Protein AF-A0A953V3R6-F1 (afdb_monomer_lite)

Structure (mmCIF, N/CA/C/O backbone):
data_AF-A0A953V3R6-F1
#
_entry.id   AF-A0A953V3R6-F1
#
loop_
_atom_site.group_PDB
_atom_site.id
_atom_site.type_symbol
_atom_site.label_atom_id
_atom_site.label_alt_id
_atom_site.label_comp_id
_atom_site.label_asym_id
_atom_site.label_entity_id
_atom_site.label_seq_id
_atom_site.pdbx_PDB_ins_code
_atom_site.Cartn_x
_atom_site.Cartn_y
_atom_site.Cartn_z
_atom_site.occupancy
_atom_site.B_iso_or_equiv
_atom_site.auth_seq_id
_atom_site.auth_comp_id
_atom_site.auth_asym_id
_atom_site.auth_atom_id
_atom_site.pdbx_PDB_model_num
ATOM 1 N N . MET A 1 1 ? 8.095 -8.542 5.736 1.00 32.75 1 MET A N 1
ATOM 2 C CA . MET A 1 1 ? 7.586 -9.245 4.532 1.00 32.75 1 MET A CA 1
ATOM 3 C C . MET A 1 1 ? 7.660 -8.422 3.232 1.00 32.75 1 MET A C 1
ATOM 5 O O . MET A 1 1 ? 7.931 -9.003 2.191 1.00 32.75 1 MET A O 1
ATOM 9 N N . ILE A 1 2 ? 7.497 -7.089 3.258 1.00 31.34 2 ILE A N 1
ATOM 10 C CA . ILE A 1 2 ? 7.437 -6.233 2.047 1.00 31.34 2 ILE A CA 1
ATOM 11 C C . ILE A 1 2 ? 8.775 -6.143 1.281 1.00 31.34 2 ILE A C 1
ATOM 13 O O . ILE A 1 2 ? 8.784 -6.225 0.058 1.00 31.34 2 ILE A O 1
ATOM 17 N N . ARG A 1 3 ? 9.919 -6.079 1.981 1.00 30.59 3 ARG A N 1
ATOM 18 C CA . ARG A 1 3 ? 11.258 -5.917 1.368 1.00 30.59 3 ARG A CA 1
ATOM 19 C C . ARG A 1 3 ? 11.664 -7.065 0.423 1.00 30.59 3 ARG A C 1
ATOM 21 O O . ARG A 1 3 ? 12.376 -6.825 -0.547 1.00 30.59 3 ARG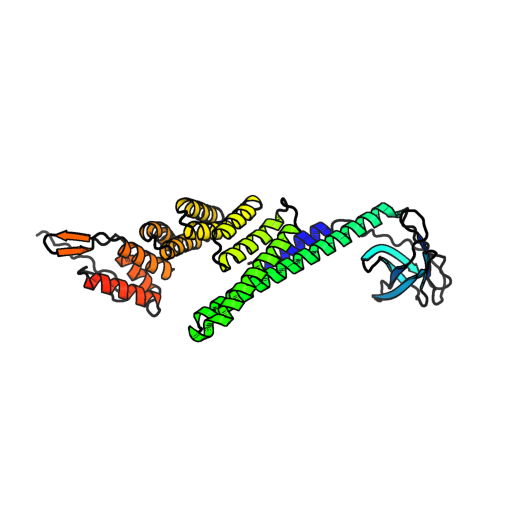 A O 1
ATOM 28 N N . ASN A 1 4 ? 11.178 -8.287 0.673 1.00 35.66 4 ASN A N 1
ATOM 29 C CA . ASN A 1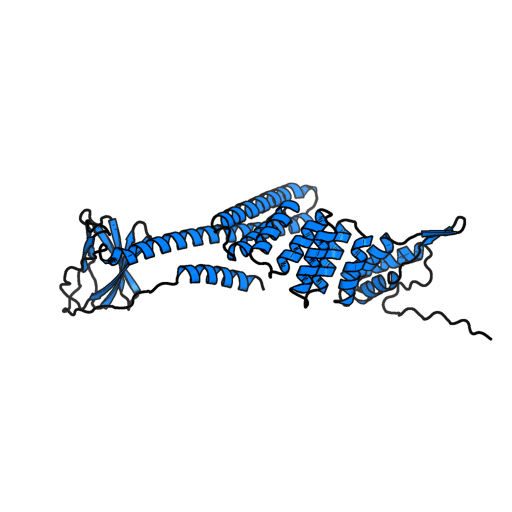 4 ? 11.407 -9.442 -0.209 1.00 35.66 4 ASN A CA 1
ATOM 30 C C . ASN A 1 4 ? 10.484 -9.430 -1.434 1.00 35.66 4 ASN A C 1
ATOM 32 O O . ASN A 1 4 ? 10.901 -9.862 -2.504 1.00 35.66 4 ASN A O 1
ATOM 36 N N . ARG A 1 5 ? 9.266 -8.883 -1.311 1.00 47.81 5 ARG A N 1
ATOM 37 C CA . ARG A 1 5 ? 8.314 -8.784 -2.427 1.00 47.81 5 ARG A CA 1
ATOM 38 C C . ARG A 1 5 ? 8.726 -7.727 -3.451 1.00 47.81 5 ARG A C 1
ATOM 40 O O . ARG A 1 5 ? 8.556 -7.972 -4.633 1.00 47.81 5 ARG A O 1
ATOM 47 N N . THR A 1 6 ? 9.334 -6.613 -3.035 1.00 53.09 6 THR A N 1
ATOM 48 C CA . THR A 1 6 ? 9.833 -5.586 -3.973 1.00 53.09 6 THR A CA 1
ATOM 49 C C . THR A 1 6 ? 11.035 -6.079 -4.781 1.00 53.09 6 THR A C 1
ATOM 51 O O . THR A 1 6 ? 11.121 -5.827 -5.976 1.00 53.09 6 THR A O 1
ATOM 54 N N . LYS A 1 7 ? 11.948 -6.833 -4.151 1.00 46.88 7 LYS A N 1
ATOM 55 C CA . LYS A 1 7 ? 13.061 -7.481 -4.863 1.00 46.88 7 LYS A CA 1
ATOM 56 C C . LYS A 1 7 ? 12.557 -8.550 -5.831 1.00 46.88 7 LYS A C 1
ATOM 58 O O . LYS A 1 7 ? 12.999 -8.569 -6.970 1.00 46.88 7 LYS A O 1
ATOM 63 N N . ALA A 1 8 ? 11.612 -9.389 -5.400 1.00 49.31 8 ALA A N 1
ATOM 64 C CA . ALA A 1 8 ? 10.989 -10.394 -6.259 1.00 49.31 8 ALA A CA 1
ATOM 65 C C . ALA A 1 8 ? 10.190 -9.767 -7.416 1.00 49.31 8 ALA A C 1
ATOM 67 O O . ALA A 1 8 ? 10.223 -10.292 -8.519 1.00 49.31 8 ALA A O 1
ATOM 68 N N . PHE A 1 9 ? 9.533 -8.625 -7.191 1.00 57.25 9 PHE A N 1
ATOM 69 C CA . PHE A 1 9 ? 8.851 -7.840 -8.223 1.00 57.25 9 PHE A CA 1
ATOM 70 C C . PHE A 1 9 ? 9.832 -7.329 -9.278 1.00 57.25 9 PHE A C 1
ATOM 72 O O . PHE A 1 9 ? 9.680 -7.654 -10.451 1.00 57.25 9 PHE A O 1
ATOM 79 N N . TRP A 1 10 ? 10.882 -6.611 -8.862 1.00 57.16 10 TRP A N 1
ATOM 80 C CA . TRP A 1 10 ? 11.882 -6.101 -9.801 1.00 57.16 10 TRP A CA 1
ATOM 81 C C . TRP A 1 10 ? 12.620 -7.224 -10.528 1.00 57.16 10 TRP A C 1
ATOM 83 O O . TRP A 1 10 ? 12.895 -7.105 -11.715 1.00 57.16 10 TRP A O 1
ATOM 93 N N . MET A 1 11 ? 12.873 -8.340 -9.844 1.00 46.38 11 MET A N 1
ATOM 94 C CA . MET A 1 11 ? 13.498 -9.521 -10.430 1.00 46.38 11 MET A CA 1
ATOM 95 C C . MET A 1 11 ? 12.578 -10.233 -11.430 1.00 46.38 11 MET A C 1
ATOM 97 O O . MET A 1 11 ? 13.057 -10.625 -12.482 1.00 46.38 11 MET A O 1
ATOM 101 N N . ALA A 1 12 ? 11.276 -10.368 -11.160 1.00 49.88 12 ALA A N 1
ATOM 102 C CA . ALA A 1 12 ? 10.322 -10.980 -12.090 1.00 49.88 12 ALA A CA 1
ATOM 103 C C . ALA A 1 12 ? 10.120 -10.132 -13.355 1.00 49.88 12 ALA A C 1
ATOM 105 O O . ALA A 1 12 ? 10.093 -10.675 -14.458 1.00 49.88 12 ALA A O 1
ATOM 106 N N . VAL A 1 13 ? 10.037 -8.805 -13.202 1.00 55.59 13 VAL A N 1
ATOM 107 C CA . VAL A 1 13 ? 9.944 -7.885 -14.343 1.00 55.59 13 VAL A CA 1
ATOM 108 C C . VAL A 1 13 ? 11.256 -7.902 -15.142 1.00 55.59 13 VAL A C 1
ATOM 110 O O . VAL A 1 13 ? 11.209 -8.102 -16.350 1.00 55.59 13 VAL A O 1
ATOM 113 N N . MET A 1 14 ? 12.426 -7.849 -14.493 1.00 51.53 14 MET A N 1
ATOM 114 C CA . MET A 1 14 ? 13.728 -7.981 -15.175 1.00 51.53 14 MET A CA 1
ATOM 115 C C . MET A 1 14 ? 13.924 -9.339 -15.865 1.00 51.53 14 MET A C 1
ATOM 117 O O . MET A 1 14 ? 14.387 -9.388 -16.998 1.00 51.53 14 MET A O 1
ATOM 121 N N . LEU A 1 15 ? 13.553 -10.456 -15.231 1.00 44.66 15 LEU A N 1
ATOM 122 C CA . LEU A 1 15 ? 13.667 -11.798 -15.821 1.00 44.66 15 LEU A CA 1
ATOM 123 C C . LEU A 1 15 ? 12.814 -11.944 -17.086 1.00 44.66 15 LEU A C 1
ATOM 125 O O . LEU A 1 15 ? 13.245 -12.596 -18.032 1.00 44.66 15 LEU A O 1
ATOM 129 N N . SER A 1 16 ? 11.642 -11.301 -17.130 1.00 45.97 16 SER A N 1
ATOM 130 C CA . SER A 1 16 ? 10.813 -11.259 -18.340 1.00 45.97 16 SER A CA 1
ATOM 131 C C . SER A 1 16 ? 11.456 -10.468 -19.489 1.00 45.97 16 SER A C 1
ATOM 133 O O . SER A 1 16 ? 11.192 -10.769 -20.649 1.00 45.97 16 SER A O 1
ATOM 135 N N . LEU A 1 17 ? 12.344 -9.515 -19.178 1.00 46.69 17 LEU A N 1
ATOM 136 C CA . LEU A 1 17 ? 13.096 -8.717 -20.153 1.00 46.69 17 LEU A CA 1
ATOM 137 C C . LEU A 1 17 ? 14.379 -9.414 -20.648 1.00 46.69 17 LEU A C 1
ATOM 139 O O . LEU A 1 17 ? 14.855 -9.109 -21.739 1.00 46.69 17 LEU A O 1
ATOM 143 N N . MET A 1 18 ? 14.934 -10.354 -19.871 1.00 41.34 18 MET A N 1
ATOM 144 C CA . MET A 1 18 ? 16.221 -11.016 -20.154 1.00 41.34 18 MET A CA 1
ATOM 145 C C . MET A 1 18 ? 16.124 -12.380 -20.865 1.00 41.34 18 MET A C 1
ATOM 147 O O . MET A 1 18 ? 17.153 -12.996 -21.143 1.00 41.34 18 MET A O 1
ATOM 151 N N . ALA A 1 19 ? 14.926 -12.889 -21.164 1.00 37.16 19 ALA A N 1
ATOM 152 C CA . ALA A 1 19 ? 14.755 -14.202 -21.790 1.00 37.16 19 ALA A CA 1
ATOM 153 C C . ALA A 1 19 ? 15.054 -14.177 -23.307 1.00 37.16 19 ALA A C 1
ATOM 155 O O . ALA A 1 19 ? 14.147 -14.079 -24.126 1.00 37.16 19 ALA A O 1
ATOM 156 N N . GLY A 1 20 ? 16.330 -14.303 -23.684 1.00 41.62 20 GLY A N 1
ATOM 157 C CA . GLY A 1 20 ? 16.766 -14.599 -25.054 1.00 41.62 20 GLY A CA 1
ATOM 158 C C . GLY A 1 20 ? 18.286 -14.800 -25.140 1.00 41.62 20 GLY A C 1
ATOM 159 O O . GLY A 1 20 ? 19.018 -14.293 -24.286 1.00 41.62 20 GLY A O 1
ATOM 160 N N . PRO A 1 21 ? 18.786 -15.577 -26.117 1.00 39.25 21 PRO A N 1
ATOM 161 C CA . PRO A 1 21 ? 20.115 -16.168 -26.049 1.00 39.25 21 PRO A CA 1
ATOM 162 C C . PRO A 1 21 ? 21.194 -15.089 -26.150 1.00 39.25 21 PRO A C 1
ATOM 164 O O . PRO A 1 21 ? 21.319 -14.412 -27.166 1.00 39.25 21 PRO A O 1
ATOM 167 N N . LEU A 1 22 ? 22.019 -14.964 -25.110 1.00 43.81 22 LEU A N 1
ATOM 168 C CA . LEU A 1 22 ? 23.404 -14.549 -25.300 1.00 43.81 22 LEU A CA 1
ATOM 169 C C . LEU A 1 22 ? 24.026 -15.642 -26.169 1.00 43.81 22 LEU A C 1
ATOM 171 O O . LEU A 1 22 ? 24.321 -16.729 -25.668 1.00 43.81 22 LEU A O 1
ATOM 175 N N . ALA A 1 23 ? 24.097 -15.415 -27.481 1.00 39.78 23 ALA A N 1
ATOM 176 C CA . ALA A 1 23 ? 24.703 -16.380 -28.378 1.00 39.78 23 ALA A CA 1
ATOM 177 C C . ALA A 1 23 ? 26.154 -16.612 -27.910 1.00 39.78 23 ALA A C 1
ATOM 179 O O . ALA A 1 23 ? 26.927 -15.655 -27.805 1.00 39.78 23 ALA A O 1
ATOM 180 N N . PRO A 1 24 ? 26.537 -17.862 -27.587 1.00 48.41 24 PRO A N 1
ATOM 181 C CA . PRO A 1 24 ? 27.941 -18.217 -27.471 1.00 48.41 24 PRO A CA 1
ATOM 182 C C . PRO A 1 24 ? 28.558 -18.175 -28.885 1.00 48.41 24 PRO A C 1
ATOM 184 O O . PRO A 1 24 ? 27.865 -17.856 -29.842 1.00 48.41 24 PRO A O 1
ATOM 187 N N . TRP A 1 25 ? 29.809 -18.604 -29.037 1.00 42.94 25 TRP A N 1
ATOM 188 C CA . TRP A 1 25 ? 30.539 -18.803 -30.306 1.00 42.94 25 TRP A CA 1
ATOM 189 C C . TRP A 1 25 ? 31.507 -17.668 -30.681 1.00 42.94 25 TRP A C 1
ATOM 191 O O . TRP A 1 25 ? 31.273 -16.836 -31.548 1.00 42.94 25 TRP A O 1
ATOM 201 N N . LEU A 1 26 ? 32.689 -17.726 -30.059 1.00 36.25 26 LEU A N 1
ATOM 202 C CA . LEU A 1 26 ? 33.925 -17.164 -30.605 1.00 36.25 26 LEU A CA 1
ATOM 203 C C . LEU A 1 26 ? 34.428 -18.091 -31.727 1.00 36.25 26 LEU A C 1
ATOM 205 O O . LEU A 1 26 ? 34.985 -19.151 -31.435 1.00 36.25 26 LEU A O 1
ATOM 209 N N . ALA A 1 27 ? 34.261 -17.715 -32.997 1.00 37.84 27 ALA A N 1
ATOM 210 C CA . ALA A 1 27 ? 34.983 -18.359 -34.098 1.00 37.84 27 ALA A CA 1
ATOM 211 C C . ALA A 1 27 ? 36.431 -17.835 -34.144 1.00 37.84 27 ALA A C 1
ATOM 213 O O . ALA A 1 27 ? 36.682 -16.633 -34.059 1.00 37.84 27 ALA A O 1
ATOM 214 N N . THR A 1 28 ? 37.402 -18.746 -34.225 1.00 37.38 28 THR A N 1
ATOM 215 C CA . THR A 1 28 ? 38.837 -18.451 -34.098 1.00 37.38 28 THR A CA 1
ATOM 216 C C . THR A 1 28 ? 39.548 -18.399 -35.448 1.00 37.38 28 THR A C 1
ATOM 218 O O . THR A 1 28 ? 39.471 -19.364 -36.205 1.00 37.38 28 THR A O 1
ATOM 221 N N . ALA A 1 29 ? 40.365 -17.368 -35.671 1.00 37.25 29 ALA A N 1
ATOM 222 C CA . ALA A 1 29 ? 41.504 -17.414 -36.591 1.00 37.25 29 ALA A CA 1
ATOM 223 C C . ALA A 1 29 ? 42.792 -17.016 -35.837 1.00 37.25 29 ALA A C 1
ATOM 225 O O . ALA A 1 29 ? 42.733 -16.258 -34.868 1.00 37.25 29 ALA A O 1
ATOM 226 N N . ALA A 1 30 ? 43.938 -17.583 -36.226 1.00 35.12 30 ALA A N 1
ATOM 227 C CA . ALA A 1 30 ? 45.234 -17.428 -35.554 1.00 35.12 30 ALA A CA 1
ATOM 228 C C . ALA A 1 30 ? 46.237 -16.669 -36.445 1.00 35.12 30 ALA A C 1
ATOM 230 O O . ALA A 1 30 ? 46.365 -16.999 -37.618 1.00 35.12 30 ALA A O 1
ATOM 231 N N . TYR A 1 31 ? 46.962 -15.700 -35.876 1.00 46.78 31 TYR A N 1
ATOM 232 C CA . TYR A 1 31 ? 47.937 -14.795 -36.516 1.00 46.78 31 TYR A CA 1
ATOM 233 C C . TYR A 1 31 ? 49.021 -14.352 -35.497 1.00 46.78 31 TYR A C 1
ATOM 235 O O . TYR A 1 31 ? 48.844 -14.573 -34.308 1.00 46.78 31 TYR A O 1
ATOM 243 N N . ALA A 1 32 ? 50.179 -13.840 -35.936 1.00 38.38 32 ALA A N 1
ATOM 244 C CA . ALA A 1 32 ? 51.444 -13.806 -35.167 1.00 38.38 32 ALA A CA 1
ATOM 245 C C . ALA A 1 32 ? 51.844 -12.441 -34.554 1.00 38.38 32 ALA A C 1
ATOM 247 O O . ALA A 1 32 ? 51.550 -11.408 -35.111 1.00 38.38 32 ALA A O 1
ATOM 248 N N . GLN A 1 33 ? 52.620 -12.444 -33.462 1.00 39.59 33 GLN A N 1
ATOM 249 C CA . GLN A 1 33 ? 52.955 -11.337 -32.535 1.00 39.59 33 GLN A CA 1
ATOM 250 C C . GLN A 1 33 ? 53.240 -9.912 -33.087 1.00 39.59 33 GLN A C 1
ATOM 252 O O . GLN A 1 33 ? 54.137 -9.691 -33.894 1.00 39.59 33 GLN A O 1
ATOM 257 N N . GLY A 1 34 ? 52.540 -8.931 -32.496 1.00 53.16 34 GLY A N 1
ATOM 258 C CA . GLY A 1 34 ? 52.691 -7.471 -32.631 1.00 53.16 34 GLY A CA 1
ATOM 259 C C . GLY A 1 34 ? 51.460 -6.762 -32.038 1.00 53.16 34 GLY A C 1
ATOM 260 O O . GLY A 1 34 ? 50.422 -7.412 -31.911 1.00 53.16 34 GLY A O 1
ATOM 261 N N . ALA A 1 35 ? 51.552 -5.481 -31.642 1.00 51.28 35 ALA A N 1
ATOM 262 C CA . ALA A 1 35 ? 50.368 -4.705 -31.249 1.00 51.28 35 ALA A CA 1
ATOM 263 C C . ALA A 1 35 ? 49.417 -4.645 -32.447 1.00 51.28 35 ALA A C 1
ATOM 265 O O . ALA A 1 35 ? 49.767 -4.123 -33.502 1.00 51.28 35 ALA A O 1
ATOM 266 N N . SER A 1 36 ? 48.258 -5.263 -32.288 1.00 67.06 36 SER A N 1
ATOM 267 C CA . SER A 1 36 ? 47.336 -5.537 -33.380 1.00 67.06 36 SER A CA 1
ATOM 268 C C . SER A 1 36 ? 46.369 -4.359 -33.503 1.00 67.06 36 SER A C 1
ATOM 270 O O . SER A 1 36 ? 45.754 -3.959 -32.513 1.00 67.06 36 SER A O 1
ATOM 272 N N . GLU A 1 37 ? 46.264 -3.774 -34.692 1.00 82.38 37 GLU A N 1
ATOM 273 C CA . GLU A 1 37 ? 45.238 -2.782 -35.021 1.00 82.38 37 GLU A CA 1
ATOM 274 C C . GLU A 1 37 ? 44.011 -3.531 -35.542 1.00 82.38 37 GLU A C 1
ATOM 276 O O . GLU A 1 37 ? 44.093 -4.247 -36.539 1.00 82.38 37 GLU A O 1
ATOM 281 N N . LEU A 1 38 ? 42.885 -3.427 -34.834 1.00 87.12 38 LEU A N 1
ATOM 282 C CA . LEU A 1 38 ? 41.611 -3.957 -35.305 1.00 87.12 38 LEU A CA 1
ATOM 283 C C . LEU A 1 38 ? 40.920 -2.869 -36.119 1.00 87.12 38 LEU A C 1
ATOM 285 O O . LEU A 1 38 ? 40.467 -1.871 -35.564 1.00 87.12 38 LEU A O 1
ATOM 289 N N . GLN A 1 39 ? 40.808 -3.091 -37.419 1.00 91.19 39 GLN A N 1
ATOM 290 C CA . GLN A 1 39 ? 40.160 -2.172 -38.347 1.00 91.19 39 GLN A CA 1
ATOM 291 C C . GLN A 1 39 ? 39.115 -2.902 -39.183 1.00 91.19 39 GLN A C 1
ATOM 293 O O . GLN A 1 39 ? 39.196 -4.117 -39.371 1.00 91.19 39 GLN A O 1
ATOM 298 N N . GLY A 1 40 ? 38.143 -2.164 -39.698 1.00 93.00 40 GLY A N 1
ATOM 299 C CA . GLY A 1 40 ? 37.082 -2.720 -40.526 1.00 93.00 40 GLY A CA 1
ATOM 300 C C . GLY A 1 40 ? 36.006 -1.691 -40.818 1.00 93.00 40 GLY A C 1
ATOM 301 O O . GLY A 1 40 ? 36.163 -0.501 -40.534 1.00 93.00 40 GLY A O 1
ATOM 302 N N . THR A 1 41 ? 34.903 -2.162 -41.382 1.00 95.44 41 THR A N 1
ATOM 303 C CA . THR A 1 41 ? 33.703 -1.365 -41.628 1.00 95.44 41 THR A CA 1
ATOM 304 C C . THR A 1 41 ? 32.516 -1.879 -40.826 1.00 95.44 41 THR A C 1
ATOM 306 O O . THR A 1 41 ? 32.395 -3.071 -40.557 1.00 95.44 41 THR A O 1
ATOM 309 N N . VAL A 1 42 ? 31.610 -0.977 -40.453 1.00 94.81 42 VAL A N 1
ATOM 310 C CA . VAL A 1 42 ? 30.276 -1.326 -39.961 1.00 94.81 42 VAL A CA 1
ATOM 311 C C . VAL A 1 42 ? 29.255 -0.910 -41.010 1.00 94.81 42 VAL A C 1
ATOM 313 O O . VAL A 1 42 ? 29.234 0.243 -41.450 1.00 94.81 42 VAL A O 1
ATOM 316 N N . THR A 1 43 ? 28.392 -1.847 -41.395 1.00 93.88 43 THR A N 1
ATOM 317 C CA . THR A 1 43 ? 27.230 -1.578 -42.252 1.00 93.88 43 THR A CA 1
ATOM 318 C C . THR A 1 43 ? 25.932 -1.774 -41.477 1.00 93.88 43 THR A C 1
ATOM 320 O O . THR A 1 43 ? 25.856 -2.623 -40.590 1.00 93.88 43 THR A O 1
ATOM 323 N N . ASP A 1 44 ? 24.929 -0.947 -41.768 1.00 90.44 44 ASP A N 1
ATOM 324 C CA . ASP A 1 44 ? 23.618 -0.961 -41.125 1.00 90.44 44 ASP A CA 1
ATOM 325 C C . ASP A 1 44 ? 22.752 -2.149 -41.588 1.00 90.44 44 ASP A C 1
ATOM 327 O O . ASP A 1 44 ? 23.153 -2.972 -42.413 1.00 90.44 44 ASP A O 1
ATOM 331 N N . THR A 1 45 ? 21.532 -2.254 -41.058 1.00 87.12 45 THR A N 1
ATOM 332 C CA . THR A 1 45 ? 20.589 -3.336 -41.400 1.00 87.12 45 THR A CA 1
ATOM 333 C C . THR A 1 45 ? 20.035 -3.258 -42.831 1.00 87.12 45 THR A C 1
ATOM 335 O O . THR A 1 45 ? 19.272 -4.138 -43.236 1.00 87.12 45 THR A O 1
ATOM 338 N N . ALA A 1 46 ? 20.394 -2.220 -43.592 1.00 89.38 46 ALA A N 1
ATOM 339 C CA . ALA A 1 46 ? 20.121 -2.053 -45.016 1.00 89.38 46 ALA A CA 1
ATOM 340 C C . ALA A 1 46 ? 21.392 -2.215 -45.880 1.00 89.38 46 ALA A C 1
ATOM 342 O O . ALA A 1 46 ? 21.358 -1.899 -47.072 1.00 89.38 46 ALA A O 1
ATOM 343 N N . GLY A 1 47 ? 22.507 -2.666 -45.287 1.00 89.19 47 GLY A N 1
ATOM 344 C CA . GLY A 1 47 ? 23.787 -2.880 -45.962 1.00 89.19 47 GLY A CA 1
ATOM 345 C C . GLY A 1 47 ? 24.543 -1.592 -46.311 1.00 89.19 47 GLY A C 1
ATOM 346 O O . GLY A 1 47 ? 25.506 -1.633 -47.077 1.00 89.19 47 GLY A O 1
ATOM 347 N N . LYS A 1 48 ? 24.128 -0.431 -45.787 1.00 95.00 48 LYS A N 1
ATOM 348 C CA . LYS A 1 48 ? 24.781 0.863 -46.044 1.00 95.00 48 LYS A CA 1
ATOM 349 C C . LYS A 1 48 ? 25.860 1.147 -44.998 1.00 95.00 48 LYS A C 1
ATOM 351 O O . LYS A 1 48 ? 25.740 0.669 -43.875 1.00 95.00 48 LYS A O 1
ATOM 356 N N . PRO A 1 49 ? 26.894 1.948 -45.310 1.00 96.25 49 PRO A N 1
ATOM 357 C CA . PRO A 1 49 ? 27.862 2.392 -44.309 1.00 96.25 49 PRO A CA 1
ATOM 358 C C . PRO A 1 49 ? 27.187 3.014 -43.081 1.00 96.25 49 PRO A C 1
ATOM 360 O O . PRO A 1 49 ? 26.337 3.890 -43.244 1.00 96.25 49 PRO A O 1
ATOM 363 N N . TYR A 1 50 ? 27.567 2.585 -41.872 1.00 94.94 50 TYR A N 1
ATOM 364 C CA . TYR A 1 50 ? 26.959 3.061 -40.629 1.00 94.94 50 TYR A CA 1
ATOM 365 C C . TYR A 1 50 ? 27.898 4.027 -39.885 1.00 94.94 50 TYR A C 1
ATOM 367 O O . TYR A 1 50 ? 28.800 3.579 -39.169 1.00 94.94 50 TYR A O 1
ATOM 375 N N . PRO A 1 51 ? 27.720 5.353 -40.044 1.00 95.25 51 PRO A N 1
ATOM 376 C CA . PRO A 1 51 ? 28.537 6.341 -39.352 1.00 95.25 51 PRO A CA 1
ATOM 377 C C . PRO A 1 51 ? 28.149 6.494 -37.880 1.00 95.25 51 PRO A C 1
ATOM 379 O O . PRO A 1 51 ? 27.036 6.160 -37.474 1.00 95.25 51 PRO A O 1
ATOM 382 N N . ASP A 1 52 ? 29.067 7.059 -37.098 1.00 94.56 52 ASP A N 1
ATOM 383 C CA . ASP A 1 52 ? 28.867 7.414 -35.692 1.00 94.56 52 ASP A CA 1
ATOM 384 C C . ASP A 1 52 ? 28.530 6.248 -34.740 1.00 94.56 52 ASP A C 1
ATOM 386 O O . ASP A 1 52 ? 28.010 6.466 -33.643 1.00 94.56 52 ASP A O 1
ATOM 390 N N . VAL A 1 53 ? 28.876 5.017 -35.115 1.00 95.00 53 VAL A N 1
ATOM 391 C CA . VAL A 1 53 ? 28.787 3.836 -34.250 1.00 95.00 53 VAL A CA 1
ATOM 392 C C . VAL A 1 53 ? 30.029 3.777 -33.368 1.00 95.00 53 VAL A C 1
ATOM 394 O O . VAL A 1 53 ? 31.151 3.780 -33.873 1.00 95.00 53 VAL A O 1
ATOM 397 N N . THR A 1 54 ? 29.841 3.694 -32.054 1.00 96.31 54 THR A N 1
ATOM 398 C CA . THR A 1 54 ? 30.931 3.478 -31.095 1.00 96.31 54 THR A CA 1
ATOM 399 C C . THR A 1 54 ? 31.124 1.982 -30.876 1.00 96.31 54 THR A C 1
ATOM 401 O O . THR A 1 54 ? 30.203 1.296 -30.452 1.00 96.31 54 THR A O 1
ATOM 404 N N . LEU A 1 55 ? 32.319 1.462 -31.124 1.00 94.69 55 LEU A N 1
ATOM 405 C CA . LEU A 1 55 ? 32.713 0.098 -30.801 1.00 94.69 55 LEU A CA 1
ATOM 406 C C . LEU A 1 55 ? 33.424 0.104 -29.448 1.00 94.69 55 LEU A C 1
ATOM 408 O O . LEU A 1 55 ? 34.512 0.666 -29.334 1.00 94.69 55 LEU A O 1
ATOM 412 N N . VAL A 1 56 ? 32.837 -0.536 -28.436 1.00 92.31 56 VAL A N 1
ATOM 413 C CA . VAL A 1 56 ? 33.478 -0.767 -27.134 1.00 92.31 56 VAL A CA 1
ATOM 414 C C . VAL A 1 56 ? 34.127 -2.145 -27.152 1.00 92.31 56 VAL A C 1
ATOM 416 O O . VAL A 1 56 ? 33.457 -3.173 -27.063 1.00 92.31 56 VAL A O 1
ATOM 419 N N . ILE A 1 57 ? 35.448 -2.165 -27.295 1.00 90.19 57 ILE A N 1
ATOM 420 C CA . ILE A 1 57 ? 36.260 -3.368 -27.469 1.00 90.19 57 ILE A CA 1
ATOM 421 C C . ILE A 1 57 ? 36.864 -3.745 -26.114 1.00 90.19 57 ILE A C 1
ATOM 423 O O . ILE A 1 57 ? 37.780 -3.092 -25.614 1.00 90.19 57 ILE A O 1
ATOM 427 N N . THR A 1 58 ? 36.344 -4.809 -25.508 1.00 83.94 58 THR A N 1
ATOM 428 C CA . THR A 1 58 ? 36.694 -5.261 -24.156 1.00 83.94 58 THR A CA 1
ATOM 429 C C . THR A 1 58 ? 37.532 -6.527 -24.215 1.00 83.94 58 THR A C 1
ATOM 431 O O . THR A 1 58 ? 37.069 -7.558 -24.700 1.00 83.94 58 THR A O 1
ATOM 434 N N . ASN A 1 59 ? 38.752 -6.494 -23.681 1.00 83.69 59 ASN A N 1
ATOM 435 C CA . ASN A 1 59 ? 39.551 -7.704 -23.519 1.00 83.69 59 ASN A CA 1
ATOM 436 C C . ASN A 1 59 ? 38.930 -8.596 -22.433 1.00 83.69 59 ASN A C 1
ATOM 438 O O . ASN A 1 59 ? 38.861 -8.202 -21.271 1.00 83.69 59 ASN A O 1
ATOM 442 N N . VAL A 1 60 ? 38.532 -9.815 -22.798 1.00 73.25 60 VAL A N 1
ATOM 443 C CA . VAL A 1 60 ? 37.759 -10.723 -21.930 1.00 73.25 60 VAL A CA 1
ATOM 444 C C . VAL A 1 60 ? 38.542 -11.168 -20.688 1.00 73.25 60 VAL A C 1
ATOM 446 O O . VAL A 1 60 ? 37.950 -11.429 -19.648 1.00 73.25 60 VAL A O 1
ATOM 449 N N . ALA A 1 61 ? 39.872 -11.260 -20.770 1.00 71.62 61 ALA A N 1
ATOM 450 C CA . ALA A 1 61 ? 40.698 -11.733 -19.656 1.00 71.62 61 ALA A CA 1
ATOM 451 C C . ALA A 1 61 ? 41.048 -10.624 -18.652 1.00 71.62 61 ALA A C 1
ATOM 453 O O . ALA A 1 61 ? 41.171 -10.882 -17.459 1.00 71.62 61 ALA A O 1
ATOM 454 N N . SER A 1 62 ? 41.248 -9.396 -19.136 1.00 82.50 62 SER A N 1
ATOM 455 C CA . SER A 1 62 ? 41.717 -8.269 -18.316 1.00 82.50 62 SER A CA 1
ATOM 456 C C . SER A 1 62 ? 40.645 -7.226 -18.003 1.00 82.50 62 SER A C 1
ATOM 458 O O . SER A 1 62 ? 40.916 -6.314 -17.225 1.00 82.50 62 SER A O 1
ATOM 460 N N . ASN A 1 63 ? 39.463 -7.322 -18.620 1.00 76.06 63 ASN A N 1
ATOM 461 C CA . ASN A 1 63 ? 38.384 -6.327 -18.587 1.00 76.06 63 ASN A CA 1
ATOM 462 C C . ASN A 1 63 ? 38.799 -4.908 -19.019 1.00 76.06 63 ASN A C 1
ATOM 464 O O . ASN A 1 63 ? 38.076 -3.947 -18.769 1.00 76.06 63 ASN A O 1
ATOM 468 N N . LYS A 1 64 ? 39.953 -4.750 -19.677 1.00 86.81 64 LYS A N 1
ATOM 469 C CA . LYS A 1 64 ? 40.369 -3.463 -20.242 1.00 86.81 64 LYS A CA 1
ATOM 470 C C . LYS A 1 64 ? 39.568 -3.162 -21.504 1.00 86.81 64 LYS A C 1
ATOM 472 O O . LYS A 1 64 ? 39.473 -4.015 -22.388 1.00 86.81 64 LYS A O 1
ATOM 477 N N . THR A 1 65 ? 39.050 -1.943 -21.588 1.00 89.25 65 THR A N 1
ATOM 478 C CA . THR A 1 65 ? 38.220 -1.444 -22.688 1.00 89.25 65 THR A CA 1
ATOM 479 C C . THR A 1 65 ? 38.956 -0.402 -23.518 1.00 89.25 65 THR A C 1
ATOM 481 O O . THR A 1 65 ? 39.617 0.478 -22.966 1.00 89.25 65 THR A O 1
ATOM 484 N N . ILE A 1 66 ? 38.803 -0.479 -24.837 1.00 91.75 66 ILE A N 1
ATOM 485 C CA . ILE A 1 66 ? 39.184 0.564 -25.795 1.00 91.75 66 ILE A CA 1
ATOM 486 C C . ILE A 1 66 ? 37.947 0.903 -26.621 1.00 91.75 66 ILE A C 1
ATOM 488 O O . ILE A 1 66 ? 37.174 0.013 -26.967 1.00 91.75 66 ILE A O 1
ATOM 492 N N . GLU A 1 67 ? 37.763 2.181 -26.933 1.00 94.88 67 GLU A N 1
ATOM 493 C CA . GLU A 1 67 ? 36.677 2.635 -27.796 1.00 94.88 67 GLU A CA 1
ATOM 494 C C . GLU A 1 67 ? 37.221 3.073 -29.156 1.00 94.88 67 GLU A C 1
ATOM 496 O O . GLU A 1 67 ? 38.251 3.743 -29.240 1.00 94.88 67 GLU A O 1
ATOM 501 N N . ALA A 1 68 ? 36.510 2.704 -30.215 1.00 94.81 68 ALA A N 1
ATOM 502 C CA . ALA A 1 68 ? 36.694 3.239 -31.558 1.00 94.81 68 ALA A CA 1
ATOM 503 C C . ALA A 1 68 ? 35.350 3.734 -32.087 1.00 94.81 68 ALA A C 1
ATOM 505 O O . ALA A 1 68 ? 34.301 3.283 -31.635 1.00 94.81 68 ALA A O 1
ATOM 506 N N . LYS A 1 69 ? 35.363 4.660 -33.043 1.00 96.50 69 LYS A N 1
ATOM 507 C CA . LYS A 1 69 ? 34.138 5.214 -33.621 1.00 96.50 69 LYS A CA 1
ATOM 508 C C . LYS A 1 69 ? 34.197 5.154 -35.140 1.00 96.50 69 LYS A C 1
ATOM 510 O O . LYS A 1 69 ? 35.259 5.400 -35.709 1.00 96.50 69 LYS A O 1
ATOM 515 N N . THR A 1 70 ? 33.079 4.819 -35.778 1.00 97.44 70 THR A N 1
ATOM 516 C CA . THR A 1 70 ? 33.012 4.767 -37.238 1.00 97.44 70 THR A CA 1
ATOM 517 C C . THR A 1 70 ? 32.969 6.161 -37.861 1.00 97.44 70 THR A C 1
ATOM 519 O O . THR A 1 70 ? 32.308 7.071 -37.352 1.00 97.44 70 THR A O 1
ATOM 522 N N . ASP A 1 71 ? 33.673 6.327 -38.981 1.00 97.00 71 ASP A N 1
ATOM 523 C CA . ASP A 1 71 ? 33.652 7.539 -39.799 1.00 97.00 71 ASP A CA 1
ATOM 524 C C . ASP A 1 71 ? 32.391 7.637 -40.686 1.00 97.00 71 ASP A C 1
ATOM 526 O O . ASP A 1 71 ? 31.519 6.768 -40.672 1.00 97.00 71 ASP A O 1
ATOM 530 N N . ALA A 1 72 ? 32.299 8.688 -41.512 1.00 95.12 72 ALA A N 1
ATOM 531 C CA . ALA A 1 72 ? 31.180 8.905 -42.441 1.00 95.12 72 ALA A CA 1
ATOM 532 C C . ALA A 1 72 ? 30.959 7.756 -43.451 1.00 95.12 72 ALA A C 1
ATOM 534 O O . ALA A 1 72 ? 29.894 7.658 -44.059 1.00 95.12 72 ALA A O 1
ATOM 535 N N . LYS A 1 73 ? 31.969 6.907 -43.656 1.00 95.81 73 LYS A N 1
ATOM 536 C CA . LYS A 1 73 ? 31.952 5.742 -44.543 1.00 95.81 73 LYS A CA 1
ATOM 537 C C . LYS A 1 73 ? 31.901 4.423 -43.758 1.00 95.81 73 LYS A C 1
ATOM 539 O O . LYS A 1 73 ? 32.122 3.370 -44.349 1.00 95.81 73 LYS A O 1
ATOM 544 N N . GLY A 1 74 ? 31.598 4.462 -42.461 1.00 95.19 74 GLY A N 1
ATOM 545 C CA . GLY A 1 74 ? 31.477 3.279 -41.616 1.00 95.19 74 GLY A CA 1
ATOM 546 C C . GLY A 1 74 ? 32.809 2.648 -41.206 1.00 95.19 74 GLY A C 1
ATOM 547 O O . GLY A 1 74 ? 32.781 1.600 -40.566 1.00 95.19 74 GLY A O 1
ATOM 548 N N . HIS A 1 75 ? 33.963 3.235 -41.541 1.00 96.75 75 HIS A N 1
ATOM 549 C CA . HIS A 1 75 ? 35.265 2.665 -41.183 1.00 96.75 75 HIS A CA 1
ATOM 550 C C . HIS A 1 75 ? 35.602 2.964 -39.733 1.00 96.75 75 HIS A C 1
ATOM 552 O O . HIS A 1 75 ? 35.428 4.092 -39.275 1.00 96.75 75 HIS A O 1
ATOM 558 N N . TYR A 1 76 ? 36.156 1.982 -39.038 1.00 95.12 76 TYR A N 1
ATOM 559 C CA . TYR A 1 76 ? 36.728 2.158 -37.714 1.00 95.12 76 TYR A CA 1
ATOM 560 C C . TYR A 1 76 ? 38.148 1.590 -37.669 1.00 95.12 76 TYR A C 1
ATOM 562 O O . TYR A 1 76 ? 38.506 0.692 -38.434 1.00 95.12 76 TYR A O 1
ATOM 570 N N . SER A 1 77 ? 38.937 2.093 -36.724 1.00 92.81 77 SER A N 1
ATOM 571 C CA . SER A 1 77 ? 40.207 1.493 -36.328 1.00 92.81 77 SER A CA 1
ATOM 572 C C . SER A 1 77 ? 40.402 1.617 -34.815 1.00 92.81 77 SER A C 1
ATOM 574 O O . SER A 1 77 ? 40.117 2.660 -34.224 1.00 92.81 77 SER A O 1
ATOM 576 N N . ALA A 1 78 ? 40.879 0.538 -34.197 1.00 90.19 78 ALA A N 1
ATOM 577 C CA . ALA A 1 78 ? 41.250 0.444 -32.794 1.00 90.19 78 ALA A CA 1
ATOM 578 C C . ALA A 1 78 ? 42.666 -0.137 -32.666 1.00 90.19 78 ALA A C 1
ATOM 580 O O . ALA A 1 78 ? 42.894 -1.327 -32.891 1.00 90.19 78 ALA A O 1
ATOM 581 N N . GLY A 1 79 ? 43.626 0.708 -32.290 1.00 85.12 79 GLY A N 1
ATOM 582 C CA . GLY A 1 79 ? 45.024 0.316 -32.114 1.00 85.12 79 GLY A CA 1
ATOM 583 C C . GLY A 1 79 ? 45.354 -0.248 -30.727 1.00 85.12 79 GLY A C 1
ATOM 584 O O . GLY A 1 79 ? 44.542 -0.234 -29.803 1.00 85.12 79 GLY A O 1
ATOM 585 N N . SER A 1 80 ? 46.611 -0.671 -30.561 1.00 81.38 80 SER A N 1
ATOM 586 C CA . SER A 1 80 ? 47.199 -1.079 -29.272 1.00 81.38 80 SER A CA 1
ATOM 587 C C . SER A 1 80 ? 46.545 -2.300 -28.605 1.00 81.38 80 SER A C 1
ATOM 589 O O . SER A 1 80 ? 46.566 -2.429 -27.378 1.00 81.38 80 SER A O 1
ATOM 591 N N . LEU A 1 81 ? 45.992 -3.228 -29.392 1.00 83.62 81 LEU A N 1
ATOM 592 C CA . LEU A 1 81 ? 45.378 -4.450 -28.872 1.00 83.62 81 LEU A CA 1
ATOM 593 C C . LEU A 1 81 ? 46.415 -5.577 -28.765 1.00 83.62 81 LEU A C 1
ATOM 595 O O . LEU A 1 81 ? 47.071 -5.956 -29.740 1.00 83.62 81 LEU A O 1
ATOM 599 N N . ALA A 1 82 ? 46.562 -6.132 -27.562 1.00 82.94 82 ALA A N 1
ATOM 600 C CA . ALA A 1 82 ? 47.368 -7.326 -27.327 1.00 82.94 82 ALA A CA 1
ATOM 601 C C . ALA A 1 82 ? 46.677 -8.585 -27.883 1.00 82.94 82 ALA A C 1
ATOM 603 O O . ALA A 1 82 ? 45.477 -8.595 -28.151 1.00 82.94 82 ALA A O 1
ATOM 604 N N . ALA A 1 83 ? 47.424 -9.682 -28.015 1.00 82.19 83 ALA A N 1
ATOM 605 C CA . ALA A 1 83 ? 46.819 -10.979 -28.301 1.00 82.19 83 ALA A CA 1
ATOM 606 C C . ALA A 1 83 ? 45.845 -11.373 -27.170 1.00 82.19 83 ALA A C 1
ATOM 608 O O . ALA A 1 83 ? 46.164 -11.249 -25.986 1.00 82.19 83 ALA A O 1
ATOM 609 N N . GLY A 1 84 ? 44.653 -11.846 -27.526 1.00 77.50 84 GLY A N 1
ATOM 610 C CA . GLY A 1 84 ? 43.596 -12.196 -26.581 1.00 77.50 84 GLY A CA 1
ATOM 611 C C . GLY A 1 84 ? 42.216 -12.287 -27.229 1.00 77.50 84 GLY A C 1
ATOM 612 O O . GLY A 1 84 ? 42.039 -11.985 -28.407 1.00 77.50 84 GLY A O 1
ATOM 613 N N . SER A 1 85 ? 41.225 -12.716 -26.451 1.00 78.00 85 SER A N 1
ATOM 614 C CA . SER A 1 85 ? 39.817 -12.673 -26.860 1.00 78.00 85 SER A CA 1
ATOM 615 C C . SER A 1 85 ? 39.199 -11.335 -26.474 1.00 78.00 85 SER A C 1
ATOM 617 O O . SER A 1 85 ? 39.408 -10.853 -25.357 1.00 78.00 85 SER A O 1
ATOM 619 N N . TYR A 1 86 ? 38.409 -10.773 -27.380 1.00 81.12 86 TYR A N 1
ATOM 620 C CA . TYR A 1 86 ? 37.735 -9.497 -27.209 1.00 81.12 86 TYR A CA 1
ATOM 621 C C . TYR A 1 86 ? 36.233 -9.651 -27.426 1.00 81.12 86 TYR A C 1
ATOM 623 O O . TYR A 1 86 ? 35.814 -10.315 -28.371 1.00 81.12 86 TYR A O 1
ATOM 631 N N . SER A 1 87 ? 35.445 -9.020 -26.557 1.00 79.62 87 SER A N 1
ATOM 632 C CA . SER A 1 87 ? 34.041 -8.688 -26.817 1.00 79.62 87 SER A CA 1
ATOM 633 C C . SER A 1 87 ? 33.987 -7.316 -27.472 1.00 79.62 87 SER A C 1
ATOM 635 O O . SER A 1 87 ? 34.758 -6.434 -27.099 1.00 79.62 87 SER A O 1
ATOM 637 N N . ILE A 1 88 ? 33.086 -7.129 -28.424 1.00 84.56 88 ILE A N 1
ATOM 638 C CA . ILE A 1 88 ? 32.855 -5.864 -29.110 1.00 84.56 88 ILE A CA 1
ATOM 639 C C . ILE A 1 88 ? 31.374 -5.540 -28.981 1.00 84.56 88 ILE A C 1
ATOM 641 O O . ILE A 1 88 ? 30.539 -6.229 -29.568 1.00 84.56 88 ILE A O 1
ATOM 645 N N . ASP A 1 89 ? 31.069 -4.472 -28.253 1.00 82.69 89 ASP A N 1
ATOM 646 C CA . ASP A 1 89 ? 29.717 -3.928 -28.173 1.00 82.69 89 ASP A CA 1
ATOM 647 C C . ASP A 1 89 ? 29.614 -2.755 -29.146 1.00 82.69 89 ASP A C 1
ATOM 649 O O . ASP A 1 89 ? 30.353 -1.774 -29.031 1.00 82.69 89 ASP A O 1
ATOM 653 N N . LEU A 1 90 ? 28.694 -2.833 -30.102 1.00 86.62 90 LEU A N 1
ATOM 654 C CA . LEU A 1 90 ? 28.374 -1.719 -30.985 1.00 86.62 90 LEU A CA 1
ATOM 655 C C . LEU A 1 90 ? 27.330 -0.861 -30.291 1.00 86.62 90 LEU A C 1
ATOM 657 O O . LEU A 1 90 ? 26.246 -1.344 -29.964 1.00 86.62 90 LEU A O 1
ATOM 661 N N . LYS A 1 91 ? 27.646 0.414 -30.087 1.00 89.00 91 LYS A N 1
ATOM 662 C CA . LYS A 1 91 ? 26.783 1.395 -29.445 1.00 89.00 91 LYS A CA 1
ATOM 663 C C . LYS A 1 91 ? 26.375 2.499 -30.402 1.00 89.00 91 LYS A C 1
ATOM 665 O O . LYS A 1 91 ? 27.205 3.078 -31.100 1.00 89.00 91 LYS A O 1
ATOM 670 N N . VAL A 1 92 ? 25.098 2.851 -30.350 1.00 87.81 92 VAL A N 1
ATOM 671 C CA . VAL A 1 92 ? 24.539 4.025 -31.024 1.00 87.81 92 VAL A CA 1
ATOM 672 C C . VAL A 1 92 ? 23.754 4.814 -29.989 1.00 87.81 92 VAL A C 1
ATOM 674 O O . VAL A 1 92 ? 22.866 4.265 -29.343 1.00 87.81 92 VAL A O 1
ATOM 677 N N . LYS A 1 93 ? 24.094 6.099 -29.803 1.00 83.50 93 LYS A N 1
ATOM 678 C CA . LYS A 1 93 ? 23.499 6.959 -28.755 1.00 83.50 93 LYS A CA 1
ATOM 679 C C . LYS A 1 93 ? 23.511 6.281 -27.370 1.00 83.50 93 LYS A C 1
ATOM 681 O O . LYS A 1 93 ? 22.490 6.232 -26.689 1.00 83.50 93 LYS A O 1
ATOM 686 N N . ASP A 1 94 ? 24.658 5.700 -27.014 1.00 77.44 94 ASP A N 1
ATOM 687 C CA . ASP A 1 94 ? 24.922 4.966 -25.764 1.00 77.44 94 ASP A CA 1
ATOM 688 C C . ASP A 1 94 ? 24.136 3.659 -25.544 1.00 77.44 94 ASP A C 1
ATOM 690 O O . ASP A 1 94 ? 24.305 3.009 -24.512 1.00 77.44 94 ASP A O 1
ATOM 694 N N . GLN A 1 95 ? 23.338 3.206 -26.517 1.00 75.25 95 GLN A N 1
ATOM 695 C CA . GLN A 1 95 ? 22.651 1.912 -26.467 1.00 75.25 95 GLN A CA 1
ATOM 696 C C . GLN A 1 95 ? 23.437 0.847 -27.224 1.00 75.25 95 GLN A C 1
ATOM 698 O O . GLN A 1 95 ? 23.797 1.064 -28.379 1.00 75.25 95 GLN A O 1
ATOM 703 N N . VAL A 1 96 ? 23.670 -0.310 -26.598 1.00 79.25 96 VAL A N 1
ATOM 704 C CA . VAL A 1 96 ? 24.264 -1.473 -27.272 1.00 79.25 96 VAL A CA 1
ATOM 705 C C . VAL A 1 96 ? 23.241 -2.048 -28.251 1.00 79.25 96 VAL A C 1
ATOM 707 O O . VAL A 1 96 ? 22.175 -2.500 -27.839 1.00 79.25 96 VAL A O 1
ATOM 710 N N . ILE A 1 97 ? 23.564 -2.014 -29.541 1.00 77.31 97 ILE A N 1
ATOM 711 C CA . ILE A 1 97 ? 22.697 -2.483 -30.632 1.00 77.31 97 ILE A CA 1
ATOM 712 C C . ILE A 1 97 ? 23.097 -3.862 -31.157 1.00 77.31 97 ILE A C 1
ATOM 714 O O . ILE A 1 97 ? 22.292 -4.539 -31.787 1.00 77.31 97 ILE A O 1
ATOM 718 N N . TYR A 1 98 ? 24.341 -4.274 -30.923 1.00 76.69 98 TYR A N 1
ATOM 719 C CA . TYR A 1 98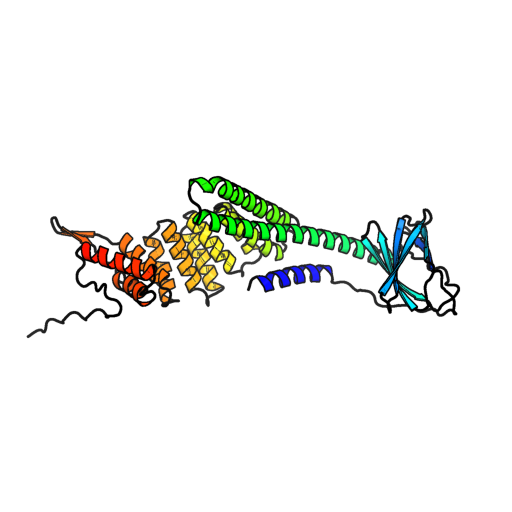 ? 24.868 -5.565 -31.341 1.00 76.69 98 TYR A CA 1
ATOM 720 C C . TYR A 1 98 ? 26.105 -5.896 -30.511 1.00 76.69 98 TYR A C 1
ATOM 722 O O . TYR A 1 98 ? 26.882 -5.001 -30.179 1.00 76.69 98 TYR A O 1
ATOM 730 N N . GLN A 1 99 ? 26.295 -7.172 -30.195 1.00 77.50 99 GLN A N 1
ATOM 731 C CA . GLN A 1 99 ? 27.478 -7.658 -29.501 1.00 77.50 99 GLN A CA 1
ATOM 732 C C . GLN A 1 99 ? 28.081 -8.807 -30.301 1.00 77.50 99 GLN A C 1
ATOM 734 O O . GLN A 1 99 ? 27.378 -9.725 -30.716 1.00 77.50 99 GLN A O 1
ATOM 739 N N . THR A 1 100 ? 29.391 -8.755 -30.510 1.00 74.31 100 THR A N 1
ATOM 740 C CA . THR A 1 100 ? 30.155 -9.806 -31.186 1.00 74.31 100 THR A CA 1
ATOM 741 C C . THR A 1 100 ? 31.492 -10.017 -30.488 1.00 74.31 100 THR A C 1
ATOM 743 O O . THR A 1 100 ? 31.821 -9.325 -29.525 1.00 74.31 100 THR A O 1
ATOM 746 N N . GLY A 1 101 ? 32.275 -10.990 -30.937 1.00 77.94 101 GLY A N 1
ATOM 747 C CA . GLY A 1 101 ? 33.589 -11.263 -30.383 1.00 77.94 101 GLY A CA 1
ATOM 748 C C . GLY A 1 101 ? 34.615 -11.566 -31.458 1.00 77.94 101 GLY A C 1
ATOM 749 O O . GLY A 1 101 ? 34.309 -12.161 -32.489 1.00 77.94 101 GLY A O 1
ATOM 750 N N . VAL A 1 102 ? 35.858 -11.186 -31.185 1.00 75.62 102 VAL A N 1
ATOM 751 C CA . VAL A 1 102 ? 37.002 -11.496 -32.041 1.00 75.62 102 VAL A CA 1
ATOM 752 C C . VAL A 1 102 ? 38.145 -12.028 -31.190 1.00 75.62 102 VAL A C 1
ATOM 754 O O . VAL A 1 102 ? 38.404 -11.552 -30.084 1.00 75.62 102 VAL A O 1
ATOM 757 N N . LYS A 1 103 ? 38.849 -13.039 -31.695 1.00 78.38 103 LYS A N 1
ATOM 758 C CA . LYS A 1 103 ? 40.093 -13.514 -31.091 1.00 78.38 103 LYS A CA 1
ATOM 759 C C . LYS A 1 103 ? 41.268 -12.958 -31.881 1.00 78.38 103 LYS A C 1
ATOM 761 O O . LYS A 1 103 ? 41.400 -13.238 -33.066 1.00 78.38 103 LYS A O 1
ATOM 766 N N . LEU A 1 104 ? 42.124 -12.201 -31.206 1.00 79.44 104 LEU A N 1
ATOM 767 C CA . LEU A 1 104 ? 43.359 -11.662 -31.758 1.00 79.44 104 LEU A CA 1
ATOM 768 C C . LEU A 1 104 ? 44.523 -12.531 -31.302 1.00 79.44 104 LEU A C 1
ATOM 770 O O . LEU A 1 104 ? 44.631 -12.879 -30.128 1.00 79.44 104 LEU A O 1
ATOM 774 N N . ALA A 1 105 ? 45.414 -12.873 -32.218 1.00 70.12 105 ALA A N 1
ATOM 775 C CA . ALA A 1 105 ? 46.584 -13.690 -31.912 1.00 70.12 105 ALA A CA 1
ATOM 776 C C . ALA A 1 105 ? 47.911 -12.893 -32.016 1.00 70.12 105 ALA A C 1
ATOM 778 O O . ALA A 1 105 ? 48.981 -13.420 -31.713 1.00 70.12 105 ALA A O 1
ATOM 779 N N . GLY A 1 106 ? 47.815 -11.583 -32.291 1.00 63.78 106 GLY A N 1
ATOM 780 C CA . GLY A 1 106 ? 48.928 -10.657 -32.517 1.00 63.78 106 GLY A CA 1
ATOM 781 C C . GLY A 1 106 ? 49.137 -10.369 -34.009 1.00 63.78 106 GLY A C 1
ATOM 782 O O . GLY A 1 106 ? 48.743 -11.179 -34.849 1.00 63.78 106 GLY A O 1
ATOM 783 N N . GLY A 1 107 ? 49.763 -9.227 -34.323 1.00 65.56 107 GLY A N 1
ATOM 784 C CA . GLY A 1 107 ? 50.233 -8.872 -35.674 1.00 65.56 107 GLY A CA 1
ATOM 785 C C . GLY A 1 107 ? 49.204 -8.188 -36.557 1.00 65.56 107 GLY A C 1
ATOM 786 O O . GLY A 1 107 ? 48.311 -7.507 -36.062 1.00 65.56 107 GLY A O 1
ATOM 787 N N . ASN A 1 108 ? 49.351 -8.342 -37.877 1.00 62.19 108 ASN A N 1
ATOM 788 C CA . ASN A 1 108 ? 48.442 -7.721 -38.837 1.00 62.19 108 ASN A CA 1
ATOM 789 C C . ASN A 1 108 ? 47.085 -8.442 -38.795 1.00 62.19 108 ASN A C 1
ATOM 791 O O . ASN A 1 108 ? 46.965 -9.576 -39.264 1.00 62.19 108 ASN A O 1
ATOM 795 N N . VAL A 1 109 ? 46.087 -7.805 -38.184 1.00 69.62 109 VAL A N 1
ATOM 796 C CA . VAL A 1 109 ? 44.728 -8.347 -38.080 1.00 69.62 109 VAL A CA 1
ATOM 797 C C . VAL A 1 109 ? 44.028 -8.117 -39.419 1.00 69.62 109 VAL A C 1
ATOM 799 O O . VAL A 1 109 ? 44.056 -6.992 -39.923 1.00 69.62 109 VAL A O 1
ATOM 802 N N . PRO A 1 110 ? 43.410 -9.142 -40.032 1.00 70.69 110 PRO A N 1
ATOM 803 C CA . PRO A 1 110 ? 42.573 -8.919 -41.205 1.00 70.69 110 PRO A CA 1
ATOM 804 C C . PRO A 1 110 ? 41.422 -7.964 -40.868 1.00 70.69 110 PRO A C 1
ATOM 806 O O . PRO A 1 110 ? 41.000 -7.875 -39.713 1.00 70.69 110 PRO A O 1
ATOM 809 N N . ALA A 1 111 ? 40.904 -7.271 -41.885 1.00 82.62 111 ALA A N 1
ATOM 810 C CA . ALA A 1 111 ? 39.745 -6.406 -41.712 1.00 82.62 111 ALA A CA 1
ATOM 811 C C . ALA A 1 111 ? 38.583 -7.197 -41.090 1.00 82.62 111 ALA A C 1
ATOM 813 O O . ALA A 1 111 ? 38.246 -8.291 -41.551 1.00 82.62 111 ALA A O 1
ATOM 814 N N . PHE A 1 112 ? 38.001 -6.656 -40.023 1.00 87.69 112 PHE A N 1
ATOM 815 C CA . PHE A 1 112 ? 36.871 -7.253 -39.323 1.00 87.69 112 PHE A CA 1
ATOM 816 C C . PHE A 1 112 ? 35.609 -6.463 -39.658 1.00 87.69 112 PHE A C 1
ATOM 818 O O . PHE A 1 112 ? 35.213 -5.549 -38.944 1.00 87.69 112 PHE A O 1
ATOM 825 N N . ASP A 1 113 ? 34.997 -6.786 -40.791 1.00 90.25 113 ASP A N 1
ATOM 826 C CA . ASP A 1 113 ? 33.775 -6.110 -41.212 1.00 90.25 113 ASP A CA 1
ATOM 827 C C . ASP A 1 113 ? 32.562 -6.646 -40.445 1.00 90.25 113 ASP A C 1
ATOM 829 O O . ASP A 1 113 ? 32.309 -7.853 -40.396 1.00 90.25 113 ASP A O 1
ATOM 833 N N . ILE A 1 114 ? 31.784 -5.736 -39.865 1.00 87.81 114 ILE A N 1
ATOM 834 C CA . ILE A 1 114 ? 30.552 -6.045 -39.146 1.00 87.81 114 ILE A CA 1
ATOM 835 C C . ILE A 1 114 ? 29.376 -5.679 -40.051 1.00 87.81 114 ILE A C 1
ATOM 837 O O . ILE A 1 114 ? 29.125 -4.507 -40.341 1.00 87.81 114 ILE A O 1
ATOM 841 N N . ASN A 1 115 ? 28.647 -6.698 -40.504 1.00 88.88 115 ASN A N 1
ATOM 842 C CA . ASN A 1 115 ? 27.492 -6.535 -41.380 1.00 88.88 115 ASN A CA 1
ATOM 843 C C . ASN A 1 115 ? 26.186 -6.810 -40.625 1.00 88.88 115 ASN A C 1
ATOM 845 O O . ASN A 1 115 ? 25.832 -7.966 -40.391 1.00 88.88 115 ASN A O 1
ATOM 849 N N . LEU A 1 116 ? 25.458 -5.742 -40.284 1.00 85.00 116 LEU A N 1
ATOM 850 C CA . LEU A 1 116 ? 24.202 -5.839 -39.538 1.00 85.00 116 LEU A CA 1
ATOM 851 C C . LEU A 1 116 ? 23.001 -6.258 -40.401 1.00 85.00 116 LEU A C 1
ATOM 853 O O . LEU A 1 116 ? 21.955 -6.588 -39.849 1.00 85.00 116 LEU A O 1
ATOM 857 N N . GLU A 1 117 ? 23.120 -6.299 -41.730 1.00 86.12 117 GLU A N 1
ATOM 858 C CA . GLU A 1 117 ? 22.076 -6.828 -42.622 1.00 86.12 117 GLU A CA 1
ATOM 859 C C . GLU A 1 117 ? 21.832 -8.321 -42.358 1.00 86.12 117 GLU A C 1
ATOM 861 O O . GLU A 1 117 ? 20.687 -8.768 -42.281 1.00 86.12 117 GLU A O 1
ATOM 866 N N . LYS A 1 118 ? 22.911 -9.087 -42.145 1.00 79.12 118 LYS A N 1
ATOM 867 C CA . LYS A 1 118 ? 22.842 -10.524 -41.823 1.00 79.12 118 LYS A CA 1
ATOM 868 C C . LYS A 1 118 ? 22.376 -10.793 -40.393 1.00 79.12 118 LYS A C 1
ATOM 870 O O . LYS A 1 118 ? 21.830 -11.855 -40.121 1.00 79.12 118 LYS A O 1
ATOM 875 N N . GLU A 1 119 ? 22.531 -9.804 -39.519 1.00 77.69 119 GLU A N 1
ATOM 876 C CA . GLU A 1 119 ? 22.209 -9.875 -38.090 1.00 77.69 119 GLU A CA 1
ATOM 877 C C . GLU A 1 119 ? 20.940 -9.085 -37.737 1.00 77.69 119 GLU A C 1
ATOM 879 O O . GLU A 1 119 ? 20.674 -8.789 -36.571 1.00 77.69 119 GLU A O 1
ATOM 884 N N . LYS A 1 120 ? 20.126 -8.737 -38.743 1.00 73.50 120 LYS A N 1
ATOM 885 C CA . LYS A 1 120 ? 18.974 -7.838 -38.602 1.00 73.50 120 LYS A CA 1
ATOM 886 C C . LYS A 1 120 ? 18.008 -8.257 -37.492 1.00 73.50 120 LYS A C 1
ATOM 888 O O . LYS A 1 120 ? 17.556 -7.407 -36.732 1.00 73.50 120 LYS A O 1
ATOM 893 N N . GLY A 1 121 ? 17.747 -9.559 -37.348 1.00 71.69 121 GLY A N 1
ATOM 894 C CA . GLY A 1 121 ? 16.907 -10.086 -36.267 1.00 71.69 121 GLY A CA 1
ATOM 895 C C . GLY A 1 121 ? 17.495 -9.845 -34.870 1.00 71.69 121 GLY A C 1
ATOM 896 O O . GLY A 1 121 ? 16.772 -9.420 -33.972 1.00 71.69 121 GLY A O 1
ATOM 897 N N . ALA A 1 122 ? 18.806 -10.045 -34.699 1.00 67.88 122 ALA A N 1
ATOM 898 C CA . ALA A 1 122 ? 19.496 -9.821 -33.429 1.00 67.88 122 ALA A CA 1
ATOM 899 C C . ALA A 1 122 ? 19.548 -8.329 -33.061 1.00 67.88 122 ALA A C 1
ATOM 901 O O . ALA A 1 122 ? 19.341 -7.972 -31.902 1.00 67.88 122 ALA A O 1
ATOM 902 N N . VAL A 1 123 ? 19.754 -7.451 -34.049 1.00 67.50 123 VAL A N 1
ATOM 903 C CA . VAL A 1 123 ? 19.732 -5.992 -33.855 1.00 67.50 123 VAL A CA 1
ATOM 904 C C . VAL A 1 123 ? 18.329 -5.501 -33.488 1.00 67.50 123 VAL A C 1
ATOM 906 O O . VAL A 1 123 ? 18.174 -4.732 -32.542 1.00 67.50 123 VAL A O 1
ATOM 909 N N . GLU A 1 124 ? 17.286 -5.967 -34.183 1.00 72.88 124 GLU A N 1
ATOM 910 C CA . GLU A 1 124 ? 15.893 -5.630 -33.854 1.00 72.88 124 GLU A CA 1
ATOM 911 C C . GLU A 1 124 ? 15.506 -6.092 -32.440 1.00 72.88 124 GLU A C 1
ATOM 913 O O . GLU A 1 124 ? 14.792 -5.383 -31.726 1.00 72.88 124 GLU A O 1
ATOM 918 N N . GLU A 1 125 ? 15.980 -7.263 -32.008 1.00 69.88 125 GLU A N 1
ATOM 919 C CA . GLU A 1 125 ? 15.755 -7.765 -30.653 1.00 69.88 125 GLU A CA 1
ATOM 920 C C . GLU A 1 125 ? 16.520 -6.949 -29.597 1.00 69.88 125 GLU A C 1
ATOM 922 O O . GLU A 1 125 ? 15.946 -6.597 -28.565 1.00 69.88 125 GLU A O 1
ATOM 927 N N . ALA A 1 126 ? 17.776 -6.579 -29.863 1.00 65.56 126 ALA A N 1
ATOM 928 C CA . ALA A 1 126 ? 18.575 -5.734 -28.976 1.00 65.56 126 ALA A CA 1
ATOM 929 C C . ALA A 1 126 ? 17.955 -4.338 -28.787 1.00 65.56 126 ALA A C 1
ATOM 931 O O . ALA A 1 126 ? 17.858 -3.860 -27.656 1.00 65.56 126 ALA A O 1
ATOM 932 N N . VAL A 1 127 ? 17.456 -3.717 -29.862 1.00 69.69 127 VAL A N 1
ATOM 933 C CA . VAL A 1 127 ? 16.744 -2.429 -29.793 1.00 69.69 127 VAL A CA 1
ATOM 934 C C . VAL A 1 127 ? 15.471 -2.553 -28.954 1.00 69.69 127 VAL A C 1
ATOM 936 O O . VAL A 1 127 ? 15.272 -1.761 -28.033 1.00 69.69 127 VAL A O 1
ATOM 939 N N . LYS A 1 128 ? 14.649 -3.588 -29.187 1.00 72.75 128 LYS A N 1
ATOM 940 C CA . LYS A 1 128 ? 13.449 -3.852 -28.371 1.00 72.75 128 LYS A CA 1
ATOM 941 C C . LYS A 1 128 ? 13.789 -4.026 -26.889 1.00 72.75 128 LYS A C 1
ATOM 943 O O . LYS A 1 128 ? 13.065 -3.517 -26.036 1.00 72.75 128 LYS A O 1
ATOM 948 N N . ARG A 1 129 ? 14.892 -4.710 -26.562 1.00 69.94 129 ARG A N 1
ATOM 949 C CA . ARG A 1 129 ? 15.366 -4.857 -25.174 1.00 69.94 129 ARG A CA 1
ATOM 950 C C . ARG A 1 129 ? 15.827 -3.532 -24.582 1.00 69.94 129 ARG A C 1
ATOM 952 O O . ARG A 1 129 ? 15.470 -3.237 -23.450 1.00 69.94 129 ARG A O 1
ATOM 959 N N . ALA A 1 130 ? 16.582 -2.728 -25.326 1.00 68.12 130 ALA A N 1
ATOM 960 C CA . ALA A 1 130 ? 17.044 -1.424 -24.857 1.00 68.12 130 ALA A CA 1
ATOM 961 C C . ALA A 1 130 ? 15.871 -0.468 -24.577 1.00 68.12 130 ALA A C 1
ATOM 963 O O . ALA A 1 130 ? 15.872 0.248 -23.573 1.00 68.12 130 ALA A O 1
ATOM 964 N N . GLU A 1 131 ? 14.843 -0.482 -25.428 1.00 72.81 131 GLU A N 1
ATOM 965 C CA . GLU A 1 131 ? 13.600 0.262 -25.207 1.00 72.81 131 GLU A CA 1
ATOM 966 C C . GLU A 1 131 ? 12.840 -0.249 -23.979 1.00 72.81 131 GLU A C 1
ATOM 968 O O . GLU A 1 131 ? 12.396 0.551 -23.152 1.00 72.81 131 GLU A O 1
ATOM 973 N N . ALA A 1 132 ? 12.736 -1.570 -23.818 1.00 73.44 132 ALA A N 1
ATOM 974 C CA . ALA A 1 132 ? 12.060 -2.174 -22.678 1.00 73.44 132 ALA A CA 1
ATOM 975 C C . ALA A 1 132 ? 12.802 -1.927 -21.351 1.00 73.44 132 ALA A C 1
ATOM 977 O O . ALA A 1 132 ? 12.163 -1.609 -20.351 1.00 73.44 132 ALA A O 1
ATOM 978 N N . GLU A 1 133 ? 14.138 -1.971 -21.347 1.00 75.12 133 GLU A N 1
ATOM 979 C CA . GLU A 1 133 ? 14.978 -1.612 -20.199 1.00 75.12 133 GLU A CA 1
ATOM 980 C C . GLU A 1 133 ? 14.804 -0.135 -19.838 1.00 75.12 133 GLU A C 1
ATOM 982 O O . GLU A 1 133 ? 14.613 0.210 -18.675 1.00 75.12 133 GLU A O 1
ATOM 987 N N . LYS A 1 134 ? 14.786 0.764 -20.828 1.00 79.56 134 LYS A N 1
ATOM 988 C CA . LYS A 1 134 ? 14.527 2.187 -20.580 1.00 79.56 134 LYS A CA 1
ATOM 989 C C . LYS A 1 134 ? 13.136 2.410 -19.976 1.00 79.56 134 LYS A C 1
ATOM 991 O O . LYS A 1 134 ? 13.007 3.168 -19.015 1.00 79.56 134 LYS A O 1
ATOM 996 N N . GLY A 1 135 ? 12.112 1.742 -20.512 1.00 82.69 135 GLY A N 1
ATOM 997 C CA . GLY A 1 135 ? 10.754 1.774 -19.964 1.00 82.69 135 GLY A CA 1
ATOM 998 C C . GLY A 1 135 ? 10.694 1.233 -18.534 1.00 82.69 135 GLY A C 1
ATOM 999 O O . GLY A 1 135 ? 10.059 1.830 -17.666 1.00 82.69 135 GLY A O 1
ATOM 1000 N N . PHE A 1 136 ? 11.431 0.159 -18.259 1.00 83.25 136 PHE A N 1
ATOM 1001 C CA . PHE A 1 136 ? 11.566 -0.421 -16.930 1.00 83.25 136 PHE A CA 1
ATOM 1002 C C . PHE A 1 136 ? 12.243 0.523 -15.932 1.00 83.25 136 PHE A C 1
ATOM 1004 O O . PHE A 1 136 ? 11.747 0.702 -14.819 1.00 83.25 136 PHE A O 1
ATOM 1011 N N . GLN A 1 137 ? 13.346 1.166 -16.320 1.00 85.31 137 GLN A N 1
ATOM 1012 C CA . GLN A 1 137 ? 14.035 2.134 -15.466 1.00 85.31 137 GLN A CA 1
ATOM 1013 C C . GLN A 1 137 ? 13.146 3.344 -15.161 1.00 85.31 137 GLN A C 1
ATOM 1015 O O . GLN A 1 137 ? 13.111 3.801 -14.018 1.00 85.31 137 GLN A O 1
ATOM 1020 N N . ALA A 1 138 ? 12.370 3.821 -16.140 1.00 90.56 138 ALA A N 1
ATOM 1021 C CA . ALA A 1 138 ? 11.383 4.878 -15.920 1.00 90.56 138 ALA A CA 1
ATOM 1022 C C . ALA A 1 138 ? 10.294 4.440 -14.924 1.00 90.56 138 ALA A C 1
ATOM 1024 O O . ALA A 1 138 ? 10.045 5.137 -13.939 1.00 90.56 138 ALA A O 1
ATOM 1025 N N . LEU A 1 139 ? 9.712 3.249 -15.119 1.00 92.06 139 LEU A N 1
ATOM 1026 C CA . LEU A 1 139 ? 8.737 2.652 -14.199 1.00 92.06 139 LEU A CA 1
ATOM 1027 C C . LEU A 1 139 ? 9.296 2.561 -12.775 1.00 92.06 139 LEU A C 1
ATOM 1029 O O . LEU A 1 139 ? 8.631 2.943 -11.811 1.00 92.06 139 LEU A O 1
ATOM 1033 N N . LYS A 1 140 ? 10.530 2.074 -12.643 1.00 90.19 140 LYS A N 1
ATOM 1034 C CA . LYS A 1 140 ? 11.218 1.941 -11.362 1.00 90.19 140 LYS A CA 1
ATOM 1035 C C . LYS A 1 140 ? 11.471 3.272 -10.688 1.00 90.19 140 LYS A C 1
ATOM 1037 O O . LYS A 1 140 ? 11.229 3.381 -9.488 1.00 90.19 140 LYS A O 1
ATOM 1042 N N . SER A 1 141 ? 11.908 4.273 -11.442 1.00 95.12 141 SER A N 1
ATOM 1043 C CA . SER A 1 141 ? 12.144 5.602 -10.893 1.00 95.12 141 SER A CA 1
ATOM 1044 C C . SER A 1 141 ? 10.863 6.212 -10.327 1.00 95.12 141 SER A C 1
ATOM 1046 O O . SER A 1 141 ? 10.872 6.679 -9.190 1.00 95.12 141 SER A O 1
ATOM 1048 N N . HIS A 1 142 ? 9.763 6.163 -11.083 1.00 98.00 142 HIS A N 1
ATOM 1049 C CA . HIS A 1 142 ? 8.464 6.661 -10.631 1.00 98.00 142 HIS A CA 1
ATOM 1050 C C . HIS A 1 142 ? 7.951 5.886 -9.410 1.00 98.00 142 HIS A C 1
ATOM 1052 O O . HIS A 1 142 ? 7.555 6.471 -8.404 1.00 98.00 142 HIS A O 1
ATOM 1058 N N . TYR A 1 143 ? 8.026 4.554 -9.438 1.00 96.56 143 TYR A N 1
ATOM 1059 C CA . TYR A 1 143 ? 7.600 3.736 -8.304 1.00 96.56 143 TYR A CA 1
ATOM 1060 C C . TYR A 1 143 ? 8.396 4.049 -7.026 1.00 96.56 143 TYR A C 1
ATOM 1062 O O . TYR A 1 143 ? 7.803 4.239 -5.962 1.00 96.56 143 TYR A O 1
ATOM 1070 N N . ASP A 1 144 ? 9.726 4.134 -7.114 1.00 95.88 144 ASP A N 1
ATOM 1071 C CA . ASP A 1 144 ? 10.584 4.427 -5.963 1.00 95.88 144 ASP A CA 1
ATOM 1072 C C . ASP A 1 144 ? 10.347 5.851 -5.424 1.00 95.88 144 ASP A C 1
ATOM 1074 O O . ASP A 1 144 ? 10.270 6.036 -4.206 1.00 95.88 144 ASP A O 1
ATOM 1078 N N . ALA A 1 145 ? 10.155 6.841 -6.305 1.00 97.81 145 ALA A N 1
ATOM 1079 C CA . ALA A 1 145 ? 9.806 8.210 -5.920 1.00 97.81 145 ALA A CA 1
ATOM 1080 C C . ALA A 1 145 ? 8.449 8.273 -5.199 1.00 97.81 145 ALA A C 1
ATOM 1082 O O . ALA A 1 145 ? 8.330 8.900 -4.143 1.00 97.81 145 ALA A O 1
ATOM 1083 N N . GLY A 1 146 ? 7.448 7.553 -5.709 1.00 98.06 146 GLY A N 1
ATOM 1084 C CA . GLY A 1 146 ? 6.137 7.437 -5.078 1.00 98.06 146 GLY A CA 1
ATOM 1085 C C . GLY A 1 146 ? 6.195 6.801 -3.688 1.00 98.06 146 GLY A C 1
ATOM 1086 O O . GLY A 1 146 ? 5.594 7.312 -2.742 1.00 98.06 146 GLY A O 1
ATOM 1087 N N . LEU A 1 147 ? 6.977 5.727 -3.522 1.00 96.75 147 LEU A N 1
ATOM 1088 C CA . LEU A 1 147 ? 7.191 5.108 -2.209 1.00 96.75 147 LEU A CA 1
ATOM 1089 C C . LEU A 1 147 ? 7.891 6.044 -1.224 1.00 96.75 147 LEU A C 1
ATOM 1091 O O . LEU A 1 147 ? 7.521 6.080 -0.048 1.00 96.75 147 LEU A O 1
ATOM 1095 N N . GLN A 1 148 ? 8.899 6.788 -1.681 1.00 97.19 148 GLN A N 1
ATOM 1096 C CA . GLN A 1 148 ? 9.573 7.771 -0.838 1.00 97.19 148 GLN A CA 1
ATOM 1097 C C . GLN A 1 148 ? 8.588 8.850 -0.375 1.00 97.19 148 GLN A C 1
ATOM 1099 O O . GLN A 1 148 ? 8.533 9.152 0.815 1.00 97.19 148 GLN A O 1
ATOM 1104 N N . ALA A 1 149 ? 7.742 9.345 -1.277 1.00 98.06 149 ALA A N 1
ATOM 1105 C CA . ALA A 1 149 ? 6.733 10.344 -0.954 1.00 98.06 149 ALA A CA 1
ATOM 1106 C C . ALA A 1 149 ? 5.679 9.836 0.053 1.00 98.06 149 ALA A C 1
ATOM 1108 O O . ALA A 1 149 ? 5.307 10.576 0.963 1.00 98.06 149 ALA A O 1
ATOM 1109 N N . ILE A 1 150 ? 5.254 8.563 -0.022 1.00 96.69 150 ILE A N 1
ATOM 1110 C CA . ILE A 1 150 ? 4.396 7.941 1.012 1.00 96.69 150 ILE A CA 1
ATOM 1111 C C . ILE A 1 150 ? 5.095 7.945 2.380 1.00 96.69 150 ILE A C 1
ATOM 1113 O O . ILE A 1 150 ? 4.470 8.244 3.402 1.00 96.69 150 ILE A O 1
ATOM 1117 N N . ASN A 1 151 ? 6.387 7.614 2.428 1.00 95.38 151 ASN A N 1
ATOM 1118 C CA . ASN A 1 151 ? 7.140 7.613 3.683 1.00 95.38 151 ASN A CA 1
ATOM 1119 C C . ASN A 1 151 ? 7.272 9.029 4.261 1.00 95.38 151 ASN A C 1
ATOM 1121 O O . ASN A 1 151 ? 7.062 9.222 5.460 1.00 95.38 151 ASN A O 1
ATOM 1125 N N . ASP A 1 152 ? 7.555 10.018 3.412 1.00 95.44 152 ASP A N 1
ATOM 1126 C CA . ASP A 1 152 ? 7.663 11.425 3.807 1.00 95.44 152 ASP A CA 1
ATOM 1127 C C . ASP A 1 152 ? 6.329 11.970 4.331 1.00 95.44 152 ASP A C 1
ATOM 1129 O O . ASP A 1 152 ? 6.302 12.700 5.327 1.00 95.44 152 ASP A O 1
ATOM 1133 N N . LEU A 1 153 ? 5.222 11.571 3.700 1.00 94.94 153 LEU A N 1
ATOM 1134 C CA . LEU A 1 153 ? 3.863 11.895 4.122 1.00 94.94 153 LEU A CA 1
ATOM 1135 C C . LEU A 1 153 ? 3.571 11.359 5.527 1.00 94.94 153 LEU A C 1
ATOM 1137 O O . LEU A 1 153 ? 3.164 12.121 6.405 1.00 94.94 153 LEU A O 1
ATOM 1141 N N . LYS A 1 154 ? 3.838 10.071 5.771 1.00 93.31 154 LYS A N 1
ATOM 1142 C CA . LYS A 1 154 ? 3.637 9.445 7.089 1.00 93.31 154 LYS A CA 1
ATOM 1143 C C . LYS A 1 154 ? 4.515 10.080 8.165 1.00 93.31 154 LYS A C 1
ATOM 1145 O O . LYS A 1 154 ? 4.051 10.317 9.279 1.00 93.31 154 LYS A O 1
ATOM 1150 N N . ALA A 1 155 ? 5.766 10.396 7.835 1.00 94.12 155 ALA A N 1
ATOM 1151 C CA . ALA A 1 155 ? 6.669 11.088 8.749 1.00 94.12 155 ALA A CA 1
ATOM 1152 C C . ALA A 1 155 ? 6.149 12.491 9.104 1.00 94.12 155 ALA A C 1
ATOM 1154 O O . ALA A 1 155 ? 6.160 12.877 10.273 1.00 94.12 155 ALA A O 1
ATOM 1155 N N . ALA A 1 156 ? 5.639 13.237 8.121 1.00 94.94 156 ALA A N 1
ATOM 1156 C CA . ALA A 1 156 ? 5.056 14.555 8.350 1.00 94.94 156 ALA A CA 1
ATOM 1157 C C . ALA A 1 156 ? 3.759 14.481 9.180 1.00 94.94 156 ALA A C 1
ATOM 1159 O O . ALA A 1 156 ? 3.562 15.301 10.071 1.00 94.94 156 ALA A O 1
ATOM 1160 N N . GLN A 1 157 ? 2.910 13.471 8.968 1.00 93.25 157 GLN A N 1
ATOM 1161 C CA . GLN A 1 157 ? 1.720 13.232 9.798 1.00 93.25 157 GLN A CA 1
ATOM 1162 C C . GLN A 1 157 ? 2.079 12.905 11.253 1.00 93.25 157 GLN A C 1
ATOM 1164 O O . GLN A 1 157 ? 1.469 13.444 12.178 1.00 93.25 157 GLN A O 1
ATOM 1169 N N . ALA A 1 158 ? 3.100 12.072 11.472 1.00 92.94 158 ALA A N 1
ATOM 1170 C CA . ALA A 1 158 ? 3.594 11.773 12.814 1.00 92.94 158 ALA A CA 1
ATOM 1171 C C . ALA A 1 158 ? 4.150 13.028 13.509 1.00 92.94 158 ALA A C 1
ATOM 1173 O O . ALA A 1 158 ? 3.889 13.246 14.692 1.00 92.94 158 ALA A O 1
ATOM 1174 N N . GLN A 1 159 ? 4.862 13.882 12.766 1.00 93.81 159 GLN A N 1
ATOM 1175 C CA . GLN A 1 159 ? 5.348 15.168 13.263 1.00 93.81 159 GLN A CA 1
ATOM 1176 C C . GLN A 1 159 ? 4.187 16.109 13.621 1.00 93.81 159 GLN A C 1
ATOM 1178 O O . GLN A 1 159 ? 4.202 16.730 14.685 1.00 93.81 159 GLN A O 1
ATOM 1183 N N . LEU A 1 160 ? 3.158 16.185 12.770 1.00 93.31 160 LEU A N 1
ATOM 1184 C CA . LEU A 1 160 ? 1.976 17.019 12.993 1.00 93.31 160 LEU A CA 1
ATOM 1185 C C . LEU A 1 160 ? 1.290 16.681 14.324 1.00 93.31 160 LEU A C 1
ATOM 1187 O O . LEU A 1 160 ? 0.920 17.589 15.065 1.00 93.31 160 LEU A O 1
ATOM 1191 N N . ALA A 1 161 ? 1.181 15.389 14.653 1.00 89.31 161 ALA A N 1
ATOM 1192 C CA . ALA A 1 161 ? 0.546 14.911 15.883 1.00 89.31 161 ALA A CA 1
ATOM 1193 C C . ALA A 1 161 ? 1.248 15.380 17.173 1.00 89.31 161 ALA A C 1
ATOM 1195 O O . ALA A 1 161 ? 0.627 15.397 18.233 1.00 89.31 161 ALA A O 1
ATOM 1196 N N . GLN A 1 162 ? 2.525 15.765 17.091 1.00 91.06 162 GLN A N 1
ATOM 1197 C CA . GLN A 1 162 ? 3.340 16.218 18.225 1.00 91.06 162 GLN A CA 1
ATOM 1198 C C . GLN A 1 162 ? 3.584 17.735 18.218 1.00 91.06 162 GLN A C 1
ATOM 1200 O O . GLN A 1 162 ? 4.226 18.262 19.124 1.00 91.06 162 GLN A O 1
ATOM 1205 N N . THR A 1 163 ? 3.092 18.444 17.199 1.00 91.38 163 THR A N 1
ATOM 1206 C CA . THR A 1 163 ? 3.392 19.863 16.979 1.00 91.38 163 THR A CA 1
ATOM 1207 C C . THR A 1 163 ? 2.270 20.754 17.509 1.00 91.38 163 THR A C 1
ATOM 1209 O O . THR A 1 163 ? 1.086 20.494 17.269 1.00 91.38 163 THR A O 1
ATOM 1212 N N . SER A 1 164 ? 2.635 21.832 18.211 1.00 92.44 164 SER A N 1
ATOM 1213 C CA . SER A 1 164 ? 1.686 22.843 18.693 1.00 92.44 164 SER A CA 1
ATOM 1214 C C . SER A 1 164 ? 0.933 23.489 17.527 1.00 92.44 164 SER A C 1
ATOM 1216 O O . SER A 1 164 ? 1.492 23.664 16.445 1.00 92.44 164 SER A O 1
ATOM 1218 N N . LYS A 1 165 ? -0.342 23.851 17.733 1.00 89.00 165 LYS A N 1
ATOM 1219 C CA . LYS A 1 165 ? -1.232 24.344 16.661 1.00 89.00 165 LYS A CA 1
ATOM 1220 C C . LYS A 1 165 ? -0.621 25.485 15.838 1.00 89.00 165 LYS A C 1
ATOM 1222 O O . LYS A 1 165 ? -0.747 25.474 14.617 1.00 89.00 165 LYS A O 1
ATOM 1227 N N . ASP A 1 166 ? 0.109 26.389 16.484 1.00 89.75 166 ASP A N 1
ATOM 1228 C CA . ASP A 1 166 ? 0.717 27.567 15.851 1.00 89.75 166 ASP A CA 1
ATOM 1229 C C . ASP A 1 166 ? 1.866 27.223 14.883 1.00 89.75 166 ASP A C 1
ATOM 1231 O O . ASP A 1 166 ? 2.252 28.039 14.052 1.00 89.75 166 ASP A O 1
ATOM 1235 N N . GLN A 1 167 ? 2.401 26.000 14.956 1.00 89.75 167 GLN A N 1
ATOM 1236 C CA . GLN A 1 167 ? 3.508 25.508 14.128 1.00 89.75 167 GLN A CA 1
ATOM 1237 C C . GLN A 1 167 ? 3.064 24.453 13.096 1.00 89.75 167 GLN A C 1
ATOM 1239 O O . GLN A 1 167 ? 3.895 23.889 12.384 1.00 89.75 167 GLN A O 1
ATOM 1244 N N . GLN A 1 168 ? 1.760 24.171 12.988 1.00 92.44 168 GLN A N 1
ATOM 1245 C CA . GLN A 1 168 ? 1.246 23.095 12.132 1.00 92.44 168 GLN A CA 1
ATOM 1246 C C . GLN A 1 168 ? 1.192 23.450 10.641 1.00 92.44 168 GLN A C 1
ATOM 1248 O O . GLN A 1 168 ? 1.332 22.552 9.812 1.00 92.44 168 GLN A O 1
ATOM 1253 N N . ALA A 1 169 ? 1.023 24.727 10.285 1.00 94.12 169 ALA A N 1
ATOM 1254 C CA . ALA A 1 169 ? 0.876 25.176 8.896 1.00 94.12 169 ALA A CA 1
ATOM 1255 C C . ALA A 1 169 ? 1.975 24.659 7.931 1.00 94.12 169 ALA A C 1
ATOM 1257 O O . ALA A 1 169 ? 1.621 24.037 6.927 1.00 94.12 169 ALA A O 1
ATOM 1258 N N . PRO A 1 170 ? 3.287 24.796 8.221 1.00 94.56 170 PRO A N 1
ATOM 1259 C CA . PRO A 1 170 ? 4.330 24.278 7.326 1.00 94.56 170 PRO A CA 1
ATOM 1260 C C . PRO A 1 170 ? 4.321 22.744 7.210 1.00 94.56 170 PRO A C 1
ATOM 1262 O O . PRO A 1 170 ? 4.680 22.185 6.174 1.00 94.56 170 PRO A O 1
ATOM 1265 N N . ILE A 1 171 ? 3.892 22.036 8.259 1.00 94.19 171 ILE A N 1
ATOM 1266 C CA . ILE A 1 171 ? 3.796 20.571 8.236 1.00 94.19 171 ILE A CA 1
ATOM 1267 C C . ILE A 1 171 ? 2.610 20.135 7.372 1.00 94.19 171 ILE A C 1
ATOM 1269 O O . ILE A 1 171 ? 2.731 19.182 6.605 1.00 94.19 171 ILE A O 1
ATOM 1273 N N . GLN A 1 172 ? 1.484 20.848 7.444 1.00 93.25 172 GLN A N 1
ATOM 1274 C CA . GLN A 1 172 ? 0.321 20.599 6.590 1.00 93.25 172 GLN A CA 1
ATOM 1275 C C . GLN A 1 172 ? 0.655 20.803 5.106 1.00 93.25 172 GLN A C 1
ATOM 1277 O O . GLN A 1 172 ? 0.262 19.983 4.277 1.00 93.25 172 GLN A O 1
ATOM 1282 N N . GLU A 1 173 ? 1.444 21.827 4.768 1.00 94.38 173 GLU A N 1
ATOM 1283 C CA . GLU A 1 173 ? 1.941 22.028 3.402 1.00 94.38 173 GLU A CA 1
ATOM 1284 C C . GLU A 1 173 ? 2.825 20.856 2.943 1.00 94.38 173 GLU A C 1
ATOM 1286 O O . GLU A 1 173 ? 2.637 20.314 1.851 1.00 94.38 173 GLU A O 1
ATOM 1291 N N . LYS A 1 174 ? 3.742 20.394 3.805 1.00 95.31 174 LYS A N 1
ATOM 1292 C CA . LYS A 1 174 ? 4.586 19.223 3.523 1.00 95.31 174 LYS A CA 1
ATOM 1293 C C . LYS A 1 174 ? 3.758 17.955 3.290 1.00 95.31 174 LYS A C 1
ATOM 1295 O O . LYS A 1 174 ? 4.059 17.206 2.363 1.00 95.31 174 LYS A O 1
ATOM 1300 N N . ILE A 1 175 ? 2.715 17.732 4.092 1.00 95.38 175 ILE A N 1
ATOM 1301 C CA . ILE A 1 175 ? 1.755 16.627 3.933 1.00 95.38 175 ILE A CA 1
ATOM 1302 C C . ILE A 1 175 ? 1.065 16.723 2.567 1.00 95.38 175 ILE A C 1
ATOM 1304 O O . ILE A 1 175 ? 1.073 15.756 1.807 1.00 95.38 175 ILE A O 1
ATOM 1308 N N . ALA A 1 176 ? 0.519 17.888 2.212 1.00 94.62 176 ALA A N 1
ATOM 1309 C CA . ALA A 1 176 ? -0.172 18.079 0.937 1.00 94.62 176 ALA A CA 1
ATOM 1310 C C . ALA A 1 176 ? 0.753 17.835 -0.268 1.00 94.62 176 ALA A C 1
ATOM 1312 O O . ALA A 1 176 ? 0.374 17.140 -1.219 1.00 94.62 176 ALA A O 1
ATOM 1313 N N . LYS A 1 177 ? 1.987 18.351 -0.206 1.00 96.75 177 LYS A N 1
ATOM 1314 C CA . LYS A 1 177 ? 3.003 18.152 -1.244 1.00 96.75 177 LYS A CA 1
ATOM 1315 C C . LYS A 1 177 ? 3.386 16.680 -1.379 1.00 96.75 177 LYS A C 1
ATOM 1317 O O . LYS A 1 177 ? 3.313 16.143 -2.478 1.00 96.75 177 LYS A O 1
ATOM 1322 N N . ALA A 1 178 ? 3.741 16.023 -0.274 1.00 97.62 178 ALA A N 1
ATOM 1323 C CA . ALA A 1 178 ? 4.143 14.619 -0.282 1.00 97.62 178 ALA A CA 1
ATOM 1324 C C . ALA A 1 178 ? 3.018 13.701 -0.788 1.00 97.62 178 ALA A C 1
ATOM 1326 O O . ALA A 1 178 ? 3.272 12.827 -1.611 1.00 97.62 178 ALA A O 1
ATOM 1327 N N . GLY A 1 179 ? 1.766 13.942 -0.381 1.00 96.44 179 GLY A N 1
ATOM 1328 C CA . GLY A 1 179 ? 0.613 13.199 -0.899 1.00 96.44 179 GLY A CA 1
ATOM 1329 C C . GLY A 1 179 ? 0.417 13.380 -2.405 1.00 96.44 179 GLY A C 1
ATOM 1330 O O . GLY A 1 179 ? 0.270 12.399 -3.132 1.00 96.44 179 GLY A O 1
ATOM 1331 N N . THR A 1 180 ? 0.498 14.621 -2.895 1.00 97.38 180 THR A N 1
ATOM 1332 C CA . THR A 1 180 ? 0.384 14.913 -4.334 1.00 97.38 180 THR A CA 1
ATOM 1333 C C . THR A 1 180 ? 1.493 14.235 -5.137 1.00 97.38 180 THR A C 1
ATOM 1335 O O . THR A 1 180 ? 1.217 13.628 -6.172 1.00 97.38 180 THR A O 1
ATOM 1338 N N . THR A 1 181 ? 2.737 14.284 -4.650 1.00 98.38 181 THR A N 1
ATOM 1339 C CA . THR A 1 181 ? 3.870 13.589 -5.274 1.00 98.38 181 THR A CA 1
ATOM 1340 C C . THR A 1 181 ? 3.651 12.078 -5.285 1.00 98.38 181 THR A C 1
ATOM 1342 O O . THR A 1 181 ? 3.790 11.468 -6.337 1.00 98.38 181 THR A O 1
ATOM 1345 N N . ALA A 1 182 ? 3.234 11.472 -4.169 1.00 98.44 182 ALA A N 1
ATOM 1346 C CA . ALA A 1 182 ? 2.988 10.032 -4.098 1.00 98.44 182 ALA A CA 1
ATOM 1347 C C . ALA A 1 182 ? 1.977 9.560 -5.154 1.00 98.44 182 ALA A C 1
ATOM 1349 O O . ALA A 1 182 ? 2.251 8.609 -5.884 1.00 98.44 182 ALA A O 1
ATOM 1350 N N . VAL A 1 183 ? 0.838 10.251 -5.268 1.00 98.31 183 VAL A N 1
ATOM 1351 C CA . VAL A 1 183 ? -0.195 9.936 -6.266 1.00 98.31 183 VAL A CA 1
ATOM 1352 C C . VAL A 1 183 ? 0.328 10.139 -7.687 1.00 98.31 183 VAL A C 1
ATOM 1354 O O . VAL A 1 183 ? 0.160 9.254 -8.517 1.00 98.31 183 VAL A O 1
ATOM 1357 N N . THR A 1 184 ? 0.991 11.265 -7.962 1.00 98.44 184 THR A N 1
ATOM 1358 C CA . THR A 1 184 ? 1.491 11.597 -9.310 1.00 98.44 184 THR A CA 1
ATOM 1359 C C . THR A 1 184 ? 2.505 10.568 -9.803 1.00 98.44 184 THR A C 1
ATOM 1361 O O . THR A 1 184 ? 2.396 10.070 -10.920 1.00 98.44 184 THR A O 1
ATOM 1364 N N . GLU A 1 185 ? 3.472 10.215 -8.960 1.00 98.56 185 GLU A N 1
ATOM 1365 C CA . GLU A 1 185 ? 4.536 9.276 -9.312 1.00 98.56 185 GLU A CA 1
ATOM 1366 C C . GLU A 1 185 ? 3.997 7.847 -9.482 1.00 98.56 185 GLU A C 1
ATOM 1368 O O . GLU A 1 185 ? 4.347 7.151 -10.433 1.00 98.56 185 GLU A O 1
ATOM 1373 N N . LEU A 1 186 ? 3.087 7.397 -8.612 1.00 98.44 186 LEU A N 1
ATOM 1374 C CA . LEU A 1 186 ? 2.495 6.059 -8.734 1.00 98.44 186 LEU A CA 1
ATOM 1375 C C . LEU A 1 186 ? 1.491 5.960 -9.889 1.00 98.44 186 LEU A C 1
ATOM 1377 O O . LEU A 1 186 ? 1.363 4.889 -10.488 1.00 98.44 186 LEU A O 1
ATOM 1381 N N . ASP A 1 187 ? 0.816 7.057 -10.236 1.00 97.94 187 ASP A N 1
ATOM 1382 C CA . ASP A 1 187 ? -0.022 7.119 -11.430 1.00 97.94 187 ASP A CA 1
ATOM 1383 C C . ASP A 1 187 ? 0.827 7.077 -12.714 1.00 97.94 187 ASP A C 1
ATOM 1385 O O . ASP A 1 187 ? 0.553 6.284 -13.614 1.00 97.94 187 ASP A O 1
ATOM 1389 N N . ALA A 1 188 ? 1.934 7.824 -12.767 1.00 98.12 188 ALA A N 1
ATOM 1390 C CA . ALA A 1 188 ? 2.892 7.732 -13.870 1.00 98.12 188 ALA A CA 1
ATOM 1391 C C . ALA A 1 188 ? 3.460 6.308 -14.007 1.00 98.12 188 ALA A C 1
ATOM 1393 O O . ALA A 1 188 ? 3.496 5.752 -15.104 1.00 98.12 188 ALA A O 1
ATOM 1394 N N . ALA A 1 189 ? 3.823 5.669 -12.888 1.00 96.81 189 ALA A N 1
ATOM 1395 C CA . ALA A 1 189 ? 4.277 4.283 -12.878 1.00 96.81 189 ALA A CA 1
ATOM 1396 C C . ALA A 1 189 ? 3.220 3.323 -13.454 1.00 96.81 189 ALA A C 1
ATOM 1398 O O . ALA A 1 189 ? 3.543 2.507 -14.314 1.00 96.81 189 ALA A O 1
ATOM 1399 N N . GLN A 1 190 ? 1.950 3.412 -13.035 1.00 95.50 190 GLN A N 1
ATOM 1400 C CA . GLN A 1 190 ? 0.927 2.485 -13.538 1.00 95.50 190 GLN A CA 1
ATOM 1401 C C . GLN A 1 190 ? 0.588 2.711 -15.020 1.00 95.50 190 GLN A C 1
ATOM 1403 O O . GLN A 1 190 ? 0.249 1.743 -15.699 1.00 95.50 190 GLN A O 1
ATOM 1408 N N . GLN A 1 191 ? 0.723 3.941 -15.532 1.00 95.62 191 GLN A N 1
ATOM 1409 C CA . GLN A 1 191 ? 0.515 4.266 -16.951 1.00 95.62 191 GLN A CA 1
ATOM 1410 C C . GLN A 1 191 ? 1.611 3.703 -17.873 1.00 95.62 191 GLN A C 1
ATOM 1412 O O . GLN A 1 191 ? 1.356 3.473 -19.054 1.00 95.62 191 GLN A O 1
ATOM 1417 N N . LEU A 1 192 ? 2.812 3.436 -17.347 1.00 93.00 192 LEU A N 1
ATOM 1418 C CA . LEU A 1 192 ? 3.891 2.762 -18.084 1.00 93.00 192 LEU A CA 1
ATOM 1419 C C . LEU A 1 192 ? 3.672 1.246 -18.221 1.00 93.00 192 LEU A C 1
ATOM 1421 O O . LEU A 1 192 ? 4.434 0.569 -18.912 1.00 93.00 192 LEU A O 1
ATOM 1425 N N . MET A 1 193 ? 2.647 0.701 -17.565 1.00 91.31 193 MET A N 1
ATOM 1426 C CA . MET A 1 193 ? 2.319 -0.722 -17.575 1.00 91.31 193 MET A CA 1
ATOM 1427 C C . MET A 1 193 ? 1.067 -0.975 -18.415 1.00 91.31 193 MET A C 1
ATOM 1429 O O . MET A 1 193 ? 0.135 -0.170 -18.440 1.00 91.31 193 MET A O 1
ATOM 1433 N N . LYS A 1 194 ? 1.006 -2.136 -19.075 1.00 90.81 194 LYS A N 1
ATOM 1434 C CA . LYS A 1 194 ? -0.210 -2.548 -19.790 1.00 90.81 194 LYS A CA 1
ATOM 1435 C C . LYS A 1 194 ? -1.362 -2.750 -18.796 1.00 90.81 194 LYS A C 1
ATOM 1437 O O . LYS A 1 194 ? -1.108 -3.237 -17.689 1.00 90.81 194 LYS A O 1
ATOM 1442 N N . PRO A 1 195 ? -2.619 -2.431 -19.156 1.00 91.88 195 PRO A N 1
ATOM 1443 C CA . PRO A 1 195 ? -3.740 -2.563 -18.232 1.00 91.88 195 PRO A CA 1
ATOM 1444 C C . PRO A 1 195 ? -3.911 -3.969 -17.646 1.00 91.88 195 PRO A C 1
ATOM 1446 O O . PRO A 1 195 ? -4.286 -4.076 -16.479 1.00 91.88 195 PRO A O 1
ATOM 1449 N N . GLU A 1 196 ? -3.588 -5.004 -18.427 1.00 90.75 196 GLU A N 1
ATOM 1450 C CA . GLU A 1 196 ? -3.702 -6.428 -18.091 1.00 90.75 196 GLU A CA 1
ATOM 1451 C C . GLU A 1 196 ? -2.464 -6.988 -17.366 1.00 90.75 196 GLU A C 1
ATOM 1453 O O . GLU A 1 196 ? -2.450 -8.160 -16.986 1.00 90.75 196 GLU A O 1
ATOM 1458 N N . ASP A 1 197 ? -1.406 -6.189 -17.180 1.00 86.62 197 ASP A N 1
ATOM 1459 C CA . ASP A 1 197 ? -0.198 -6.641 -16.492 1.00 86.62 197 ASP A CA 1
ATOM 1460 C C . ASP A 1 197 ? -0.510 -6.939 -15.019 1.00 86.62 197 ASP A C 1
ATOM 1462 O O . ASP A 1 197 ? -0.769 -6.046 -14.213 1.00 86.62 197 ASP A O 1
ATOM 1466 N N . LEU A 1 198 ? -0.424 -8.212 -14.632 1.00 88.25 198 LEU A N 1
ATOM 1467 C CA . LEU A 1 198 ? -0.673 -8.663 -13.262 1.00 88.25 198 LEU A CA 1
ATOM 1468 C C . LEU A 1 198 ? 0.271 -7.996 -12.243 1.00 88.25 198 LEU A C 1
ATOM 1470 O O . LEU A 1 198 ? -0.039 -7.903 -11.052 1.00 88.25 198 LEU A O 1
ATOM 1474 N N . ASN A 1 199 ? 1.446 -7.530 -12.668 1.00 85.31 199 ASN A N 1
ATOM 1475 C CA . ASN A 1 199 ? 2.383 -6.793 -11.824 1.00 85.31 199 ASN A CA 1
ATOM 1476 C C . ASN A 1 199 ? 1.921 -5.355 -11.549 1.00 85.31 199 ASN A C 1
ATOM 1478 O O . ASN A 1 199 ? 2.282 -4.804 -10.505 1.00 85.31 199 ASN A O 1
ATOM 1482 N N . ARG A 1 200 ? 1.031 -4.791 -12.378 1.00 92.81 200 ARG A N 1
ATOM 1483 C CA . ARG A 1 200 ? 0.394 -3.481 -12.153 1.00 92.81 200 ARG A CA 1
ATOM 1484 C C . ARG A 1 200 ? -0.426 -3.454 -10.865 1.00 92.81 200 ARG A C 1
ATOM 1486 O O . ARG A 1 200 ? -0.515 -2.408 -10.228 1.00 92.81 200 ARG A O 1
ATOM 1493 N N . ALA A 1 201 ? -0.923 -4.607 -10.405 1.00 94.19 201 ALA A N 1
ATOM 1494 C CA . ALA A 1 201 ? -1.586 -4.742 -9.106 1.00 94.19 201 ALA A CA 1
ATOM 1495 C C . ALA A 1 201 ? -0.730 -4.208 -7.940 1.00 94.19 201 ALA A C 1
ATOM 1497 O O . ALA A 1 201 ? -1.260 -3.593 -7.019 1.00 94.19 201 ALA A O 1
ATOM 1498 N N . ILE A 1 202 ? 0.598 -4.386 -7.987 1.00 92.69 202 ILE A N 1
ATOM 1499 C CA . ILE A 1 202 ? 1.511 -3.921 -6.928 1.00 92.69 202 ILE A CA 1
ATOM 1500 C C . ILE A 1 202 ? 1.585 -2.392 -6.904 1.00 92.69 202 ILE A C 1
ATOM 1502 O O . ILE A 1 202 ? 1.546 -1.800 -5.824 1.00 92.69 202 ILE A O 1
ATOM 1506 N N . VAL A 1 203 ? 1.653 -1.757 -8.078 1.00 96.31 203 VAL A N 1
ATOM 1507 C CA . VAL A 1 203 ? 1.646 -0.292 -8.202 1.00 96.31 203 VAL A CA 1
ATOM 1508 C C . VAL A 1 203 ? 0.293 0.267 -7.767 1.00 96.31 203 VAL A C 1
ATOM 1510 O O . VAL A 1 203 ? 0.251 1.185 -6.954 1.00 96.31 203 VAL A O 1
ATOM 1513 N N . LEU A 1 204 ? -0.811 -0.347 -8.206 1.00 98.31 204 LEU A N 1
ATOM 1514 C CA . LEU A 1 204 ? -2.166 0.040 -7.802 1.00 98.31 204 LEU A CA 1
ATOM 1515 C C . LEU A 1 204 ? -2.372 -0.075 -6.286 1.00 98.31 204 LEU A C 1
ATOM 1517 O O . LEU A 1 204 ? -2.925 0.835 -5.684 1.00 98.31 204 LEU A O 1
ATOM 1521 N N . SER A 1 205 ? -1.867 -1.127 -5.631 1.00 97.69 205 SER A N 1
ATOM 1522 C CA . SER A 1 205 ? -1.934 -1.233 -4.165 1.00 97.69 205 SER A CA 1
ATOM 1523 C C . SER A 1 205 ? -1.215 -0.078 -3.461 1.00 97.69 205 SER A C 1
ATOM 1525 O O . SER A 1 205 ? -1.673 0.381 -2.420 1.00 97.69 205 SER A O 1
ATOM 1527 N N . ARG A 1 206 ? -0.091 0.404 -4.008 1.00 97.69 206 ARG A N 1
ATOM 1528 C CA . ARG A 1 206 ? 0.623 1.568 -3.456 1.00 97.69 206 ARG A CA 1
ATOM 1529 C C . ARG A 1 206 ? -0.088 2.876 -3.757 1.00 97.69 206 ARG A C 1
ATOM 1531 O O . ARG A 1 206 ? -0.089 3.764 -2.914 1.00 97.69 206 ARG A O 1
ATOM 1538 N N . LEU A 1 207 ? -0.699 2.994 -4.931 1.00 98.50 207 LEU A N 1
ATOM 1539 C CA . LEU A 1 207 ? -1.500 4.158 -5.288 1.00 98.50 207 LEU A CA 1
ATOM 1540 C C . LEU A 1 207 ? -2.736 4.273 -4.378 1.00 98.50 207 LEU A C 1
ATOM 1542 O O . LEU A 1 207 ? -3.036 5.364 -3.901 1.00 98.50 207 LEU A O 1
ATOM 1546 N N . GLY A 1 208 ? -3.387 3.150 -4.055 1.00 98.19 208 GLY A N 1
ATOM 1547 C CA . GLY A 1 208 ? -4.451 3.091 -3.046 1.00 98.19 208 GLY A CA 1
ATOM 1548 C C . GLY A 1 208 ? -3.974 3.589 -1.678 1.00 98.19 208 GLY A C 1
ATOM 1549 O O . GLY A 1 208 ? -4.598 4.467 -1.094 1.00 98.19 208 GLY A O 1
ATOM 1550 N N . GLU A 1 209 ? -2.804 3.130 -1.224 1.00 96.88 209 GLU A N 1
ATOM 1551 C CA . GLU A 1 209 ? -2.172 3.587 0.026 1.00 96.88 209 GLU A CA 1
ATOM 1552 C C . GLU A 1 209 ? -1.849 5.097 0.020 1.00 96.88 209 GLU A C 1
ATOM 1554 O O . GLU A 1 209 ? -1.966 5.775 1.048 1.00 96.88 209 GLU A O 1
ATOM 1559 N N . ALA A 1 210 ? -1.462 5.652 -1.134 1.00 97.44 210 ALA A N 1
ATOM 1560 C CA . ALA A 1 210 ? -1.253 7.090 -1.295 1.00 97.44 210 ALA A CA 1
ATOM 1561 C C . ALA A 1 210 ? -2.570 7.873 -1.152 1.00 97.44 210 ALA A C 1
ATOM 1563 O O . ALA A 1 210 ? -2.604 8.872 -0.431 1.00 97.44 210 ALA A O 1
ATOM 1564 N N . TYR A 1 211 ? -3.660 7.401 -1.769 1.00 98.12 211 TYR A N 1
ATOM 1565 C CA . TYR A 1 211 ? -4.988 8.001 -1.611 1.00 98.12 211 TYR A CA 1
ATOM 1566 C C . TYR A 1 211 ? -5.514 7.897 -0.171 1.00 98.12 211 TYR A C 1
ATOM 1568 O O . TYR A 1 211 ? -5.982 8.904 0.368 1.00 98.12 211 TYR A O 1
ATOM 1576 N N . GLU A 1 212 ? -5.361 6.743 0.489 1.00 94.38 212 GLU A N 1
ATOM 1577 C CA . GLU A 1 212 ? -5.683 6.554 1.916 1.00 94.38 212 GLU A CA 1
ATOM 1578 C C . GLU A 1 212 ? -4.962 7.586 2.786 1.00 94.38 212 GLU A C 1
ATOM 1580 O O . GLU A 1 212 ? -5.565 8.252 3.626 1.00 94.38 212 GLU A O 1
ATOM 1585 N N . SER A 1 213 ? -3.663 7.777 2.547 1.00 91.75 213 SER A N 1
ATOM 1586 C CA . SER A 1 213 ? -2.844 8.712 3.322 1.00 91.75 213 SER A CA 1
ATOM 1587 C C . SER A 1 213 ? -3.247 10.182 3.106 1.00 91.75 213 SER A C 1
ATOM 1589 O O . SER A 1 213 ? -2.899 11.039 3.919 1.00 91.75 213 SER A O 1
ATOM 1591 N N . MET A 1 214 ? -4.003 10.477 2.043 1.00 92.75 214 MET A N 1
ATOM 1592 C CA . MET A 1 214 ? -4.620 11.780 1.763 1.00 92.75 214 MET A CA 1
ATOM 1593 C C . MET A 1 214 ? -6.095 11.866 2.195 1.00 92.75 214 MET A C 1
ATOM 1595 O O . MET A 1 214 ? -6.746 12.871 1.915 1.00 92.75 214 MET A O 1
ATOM 1599 N N . ASN A 1 215 ? -6.631 10.842 2.866 1.00 92.56 215 ASN A N 1
ATOM 1600 C CA . ASN A 1 215 ? -8.049 10.702 3.213 1.00 92.56 215 ASN A CA 1
ATOM 1601 C C . ASN A 1 215 ? -9.002 10.704 1.998 1.00 92.56 215 ASN A C 1
ATOM 1603 O O . ASN A 1 215 ? -10.172 11.071 2.115 1.00 92.56 215 ASN A O 1
ATOM 1607 N N . LYS A 1 216 ? -8.509 10.305 0.821 1.00 96.56 216 LYS A N 1
ATOM 1608 C CA . LYS A 1 216 ? -9.277 10.187 -0.426 1.00 96.56 216 LYS A CA 1
ATOM 1609 C C . LYS A 1 216 ? -9.858 8.778 -0.556 1.00 96.56 216 LYS A C 1
ATOM 1611 O O . LYS A 1 216 ? -9.416 7.973 -1.371 1.00 96.56 216 LYS A O 1
ATOM 1616 N N . TRP A 1 217 ? -10.814 8.464 0.318 1.00 96.75 217 TRP A N 1
ATOM 1617 C CA . TRP A 1 217 ? -11.318 7.098 0.521 1.00 96.75 217 TRP A CA 1
ATOM 1618 C C . TRP A 1 217 ? -11.987 6.497 -0.720 1.00 96.75 217 TRP A C 1
ATOM 1620 O O . TRP A 1 217 ? -11.867 5.300 -0.960 1.00 96.75 217 TRP A O 1
ATOM 1630 N N . GLN A 1 218 ? -12.686 7.310 -1.521 1.00 98.44 218 GLN A N 1
ATOM 1631 C CA . GLN A 1 218 ? -13.347 6.817 -2.732 1.00 98.44 218 GLN A CA 1
ATOM 1632 C C . GLN A 1 218 ? -12.314 6.443 -3.802 1.00 98.44 218 GLN A C 1
ATOM 1634 O O . GLN A 1 218 ? -12.366 5.340 -4.339 1.00 98.44 218 GLN A O 1
ATOM 1639 N N . GLU A 1 219 ? -11.329 7.308 -4.053 1.00 98.62 219 GLU A N 1
ATOM 1640 C CA . GLU A 1 219 ? -10.241 7.024 -4.991 1.00 98.62 219 GLU A CA 1
ATOM 1641 C C . GLU A 1 219 ? -9.376 5.839 -4.535 1.00 98.62 219 GLU A C 1
ATOM 1643 O O . GLU A 1 219 ? -8.950 5.028 -5.364 1.00 98.62 219 GLU A O 1
ATOM 1648 N N . ALA A 1 220 ? -9.147 5.701 -3.225 1.00 98.56 220 ALA A N 1
ATOM 1649 C CA . ALA A 1 220 ? -8.459 4.551 -2.647 1.00 98.56 220 ALA A CA 1
ATOM 1650 C C . ALA A 1 220 ? -9.229 3.245 -2.894 1.00 98.56 220 ALA A C 1
ATOM 1652 O O . ALA A 1 220 ? -8.667 2.309 -3.472 1.00 98.56 220 ALA A O 1
ATOM 1653 N N . ALA A 1 221 ? -10.527 3.210 -2.566 1.00 98.62 221 ALA A N 1
ATOM 1654 C CA . ALA A 1 221 ? -11.387 2.049 -2.780 1.00 98.62 221 ALA A CA 1
ATOM 1655 C C . ALA A 1 221 ? -11.421 1.621 -4.257 1.00 98.62 221 ALA A C 1
ATOM 1657 O O . ALA A 1 221 ? -11.186 0.449 -4.566 1.00 98.62 221 ALA A O 1
ATOM 1658 N N . ASP A 1 222 ? -11.628 2.568 -5.177 1.00 98.62 222 ASP A N 1
ATOM 1659 C CA . ASP A 1 222 ? -11.648 2.301 -6.621 1.00 98.62 222 ASP A CA 1
ATOM 1660 C C . ASP A 1 222 ? -10.299 1.742 -7.106 1.00 98.62 222 ASP A C 1
ATOM 1662 O O . ASP A 1 222 ? -10.231 0.850 -7.959 1.00 98.62 222 ASP A O 1
ATOM 1666 N N . THR A 1 223 ? -9.194 2.242 -6.549 1.00 98.62 223 THR A N 1
ATOM 1667 C CA . THR A 1 223 ? -7.844 1.785 -6.896 1.00 98.62 223 THR A CA 1
ATOM 1668 C C . THR A 1 223 ? -7.563 0.380 -6.355 1.00 98.62 223 THR A C 1
ATOM 1670 O O . THR A 1 223 ? -7.014 -0.459 -7.079 1.00 98.62 223 THR A O 1
ATOM 1673 N N . TYR A 1 224 ? -7.984 0.069 -5.126 1.00 98.62 224 TYR A N 1
ATOM 1674 C CA . TYR A 1 224 ? -7.871 -1.282 -4.577 1.00 98.62 224 TYR A CA 1
ATOM 1675 C C . TYR A 1 224 ? -8.736 -2.288 -5.332 1.00 98.62 224 TYR A C 1
ATOM 1677 O O . TYR A 1 224 ? -8.265 -3.394 -5.591 1.00 98.62 224 TYR A O 1
ATOM 1685 N N . GLN A 1 225 ? -9.941 -1.910 -5.768 1.00 98.69 225 GLN A N 1
ATOM 1686 C CA . GLN A 1 225 ? -10.773 -2.754 -6.632 1.00 98.69 225 GLN A CA 1
ATOM 1687 C C . GLN A 1 225 ? -10.065 -3.091 -7.952 1.00 98.69 225 GLN A C 1
ATOM 1689 O O . GLN A 1 225 ? -10.045 -4.257 -8.348 1.00 98.69 225 GLN A O 1
ATOM 1694 N N . LYS A 1 226 ? -9.403 -2.116 -8.595 1.00 98.31 226 LYS A N 1
ATOM 1695 C CA . LYS A 1 226 ? -8.569 -2.370 -9.788 1.00 98.31 226 LYS A CA 1
ATOM 1696 C C . LYS A 1 226 ? -7.410 -3.326 -9.486 1.00 98.31 226 LYS A C 1
ATOM 1698 O O . LYS A 1 226 ? -7.126 -4.211 -10.288 1.00 98.31 226 LYS A O 1
ATOM 1703 N N . SER A 1 227 ? -6.750 -3.174 -8.335 1.00 98.19 227 SER A N 1
ATOM 1704 C CA . SER A 1 227 ? -5.675 -4.086 -7.915 1.00 98.19 227 SER A CA 1
ATOM 1705 C C . SER A 1 227 ? -6.191 -5.514 -7.685 1.00 98.19 227 SER A C 1
ATOM 1707 O O . SER A 1 227 ? -5.589 -6.472 -8.168 1.00 98.19 227 SER A O 1
ATOM 1709 N N . ILE A 1 228 ? -7.338 -5.659 -7.016 1.00 98.44 228 ILE A N 1
ATOM 1710 C CA . ILE A 1 228 ? -8.007 -6.942 -6.746 1.00 98.44 228 ILE A CA 1
ATOM 1711 C C . ILE A 1 228 ? -8.454 -7.625 -8.042 1.00 98.44 228 ILE A C 1
ATOM 1713 O O . ILE A 1 228 ? -8.294 -8.836 -8.168 1.00 98.44 228 ILE A O 1
ATOM 1717 N N . ALA A 1 229 ? -8.960 -6.866 -9.018 1.00 98.12 229 ALA A N 1
ATOM 1718 C CA . ALA A 1 229 ? -9.350 -7.406 -10.320 1.00 98.12 229 ALA A CA 1
ATOM 1719 C C . ALA A 1 229 ? -8.172 -8.060 -11.065 1.00 98.12 229 ALA A C 1
ATOM 1721 O O . ALA A 1 229 ? -8.371 -9.031 -11.790 1.00 98.12 229 ALA A O 1
ATOM 1722 N N . LEU A 1 230 ? -6.947 -7.559 -10.862 1.00 95.25 230 LEU A N 1
ATOM 1723 C CA . LEU A 1 230 ? -5.726 -8.147 -11.421 1.00 95.25 230 LEU A CA 1
ATOM 1724 C C . LEU A 1 230 ? -5.173 -9.290 -10.561 1.00 95.25 230 LEU A C 1
ATOM 1726 O O . LEU A 1 230 ? -4.720 -10.299 -11.096 1.00 95.25 230 LEU A O 1
ATOM 1730 N N . LYS A 1 231 ? -5.166 -9.131 -9.233 1.00 95.88 231 LYS A N 1
ATOM 1731 C CA . LYS A 1 231 ? -4.666 -10.135 -8.281 1.00 95.88 231 LYS A CA 1
ATOM 1732 C C . LYS A 1 231 ? -5.632 -10.298 -7.100 1.00 95.88 231 LYS A C 1
ATOM 1734 O O . LYS A 1 231 ? -5.502 -9.588 -6.096 1.00 95.88 231 LYS A O 1
ATOM 1739 N N . PRO A 1 232 ? -6.585 -11.244 -7.190 1.00 97.19 232 PRO A N 1
ATOM 1740 C CA . PRO A 1 232 ? -7.643 -11.411 -6.196 1.00 97.19 232 PRO A CA 1
ATOM 1741 C C . PRO A 1 232 ? -7.206 -12.177 -4.941 1.00 97.19 232 PRO A C 1
ATOM 1743 O O . PRO A 1 232 ? -8.019 -12.352 -4.040 1.00 97.19 232 PRO A O 1
ATOM 1746 N N . ASP A 1 233 ? -5.960 -12.642 -4.866 1.00 95.50 233 ASP A N 1
ATOM 1747 C CA . ASP A 1 233 ? -5.390 -13.437 -3.770 1.00 95.50 233 ASP A CA 1
ATOM 1748 C C . ASP A 1 233 ? -4.566 -12.598 -2.772 1.00 95.50 233 ASP A C 1
ATOM 1750 O O . ASP A 1 233 ? -4.041 -13.104 -1.778 1.00 95.50 233 ASP A O 1
ATOM 1754 N N . VAL A 1 234 ? -4.461 -11.286 -2.999 1.00 93.94 234 VAL A N 1
ATOM 1755 C CA . VAL A 1 234 ? -3.736 -10.372 -2.112 1.00 93.94 234 VAL A CA 1
ATOM 1756 C C . VAL A 1 234 ? -4.645 -9.940 -0.963 1.00 93.94 234 VAL A C 1
ATOM 1758 O O . VAL A 1 234 ? -5.277 -8.887 -1.023 1.00 93.94 234 VAL A O 1
ATOM 1761 N N . ALA A 1 235 ? -4.668 -10.731 0.116 1.00 95.62 235 ALA A N 1
ATOM 1762 C CA . ALA A 1 235 ? -5.505 -10.483 1.297 1.00 95.62 235 ALA A CA 1
ATOM 1763 C C . ALA A 1 235 ? -5.463 -9.016 1.765 1.00 95.62 235 ALA A C 1
ATOM 1765 O O . ALA A 1 235 ? -6.507 -8.389 1.928 1.00 95.62 235 ALA A O 1
ATOM 1766 N N . SER A 1 236 ? -4.269 -8.418 1.885 1.00 95.19 236 SER A N 1
ATOM 1767 C CA . SER A 1 236 ? -4.098 -7.034 2.356 1.00 95.19 236 SER A CA 1
ATOM 1768 C C . SER A 1 236 ? -4.891 -5.988 1.564 1.00 95.19 236 SER A C 1
ATOM 1770 O O . SER A 1 236 ? -5.318 -5.002 2.157 1.00 95.19 236 SER A O 1
ATOM 1772 N N . ASN A 1 237 ? -5.128 -6.199 0.264 1.00 97.31 237 ASN A N 1
ATOM 1773 C CA . ASN A 1 237 ? -5.927 -5.271 -0.540 1.00 97.31 237 ASN A CA 1
ATOM 1774 C C . ASN A 1 237 ? -7.396 -5.260 -0.099 1.00 97.31 237 ASN A C 1
ATOM 1776 O O . ASN A 1 237 ? -8.016 -4.203 -0.101 1.00 97.31 237 ASN A O 1
ATOM 1780 N N . TYR A 1 238 ? -7.942 -6.402 0.327 1.00 98.44 238 TYR A N 1
ATOM 1781 C CA . TYR A 1 238 ? -9.307 -6.470 0.851 1.00 98.44 238 TYR A CA 1
ATOM 1782 C C . TYR A 1 238 ? -9.435 -5.826 2.232 1.00 98.44 238 TYR A C 1
ATOM 1784 O O . TYR A 1 238 ? -10.445 -5.191 2.507 1.00 98.44 238 TYR A O 1
ATOM 1792 N N . ASN A 1 239 ? -8.415 -5.936 3.092 1.00 96.75 239 ASN A N 1
ATOM 1793 C CA . ASN A 1 239 ? -8.409 -5.209 4.368 1.00 96.75 239 ASN A CA 1
ATOM 1794 C C . ASN A 1 239 ? -8.435 -3.692 4.141 1.00 96.75 239 ASN A C 1
ATOM 1796 O O . ASN A 1 239 ? -9.199 -2.995 4.801 1.00 96.75 239 ASN A O 1
ATOM 1800 N N . ASN A 1 240 ? -7.625 -3.190 3.207 1.00 97.25 240 ASN A N 1
ATOM 1801 C CA . ASN A 1 240 ? -7.563 -1.755 2.929 1.00 97.25 240 ASN A CA 1
ATOM 1802 C C . ASN A 1 240 ? -8.847 -1.264 2.247 1.00 97.25 240 ASN A C 1
ATOM 1804 O O . ASN A 1 240 ? -9.465 -0.324 2.734 1.00 97.25 240 ASN A O 1
ATOM 1808 N N . LEU A 1 241 ? -9.355 -2.000 1.249 1.00 98.44 241 LEU A N 1
ATOM 1809 C CA . LEU A 1 241 ? -10.673 -1.738 0.664 1.00 98.44 241 LEU A CA 1
ATOM 1810 C C . LEU A 1 241 ? -11.782 -1.717 1.733 1.00 98.44 241 LEU A C 1
ATOM 1812 O O . LEU A 1 241 ? -12.647 -0.847 1.713 1.00 98.44 241 LEU A O 1
ATOM 1816 N N . GLY A 1 242 ? -11.753 -2.654 2.685 1.00 97.12 242 GLY A N 1
ATOM 1817 C CA . GLY A 1 242 ? -12.690 -2.691 3.807 1.00 97.12 242 GLY A CA 1
ATOM 1818 C C . GLY A 1 242 ? -12.603 -1.449 4.698 1.00 97.12 242 GLY A C 1
ATOM 1819 O O . GLY A 1 242 ? -13.642 -0.900 5.071 1.00 97.12 242 GLY A O 1
ATOM 1820 N N . ASN A 1 243 ? -11.389 -0.969 4.991 1.00 95.12 243 ASN A N 1
ATOM 1821 C CA . ASN A 1 243 ? -11.190 0.278 5.735 1.00 95.12 243 ASN A CA 1
ATOM 1822 C C . ASN A 1 243 ? -11.835 1.459 4.991 1.00 95.12 243 ASN A C 1
ATOM 1824 O O . ASN A 1 243 ? -12.621 2.199 5.586 1.00 95.12 243 ASN A O 1
ATOM 1828 N N . ASP A 1 244 ? -11.532 1.610 3.699 1.00 96.69 244 ASP A N 1
ATOM 1829 C CA . ASP A 1 244 ? -12.015 2.713 2.864 1.00 96.69 244 ASP A CA 1
ATOM 1830 C C . ASP A 1 244 ? -13.544 2.723 2.758 1.00 96.69 244 ASP A C 1
ATOM 1832 O O . ASP A 1 244 ? -14.194 3.745 2.989 1.00 96.69 244 ASP A O 1
ATOM 1836 N N . LEU A 1 245 ? -14.145 1.561 2.490 1.00 97.12 245 LEU A N 1
ATOM 1837 C CA . LEU A 1 245 ? -15.597 1.403 2.406 1.00 97.12 245 LEU A CA 1
ATOM 1838 C C . LEU A 1 245 ? -16.283 1.735 3.735 1.00 97.12 245 LEU A C 1
ATOM 1840 O O . LEU A 1 245 ? -17.307 2.421 3.747 1.00 97.12 245 LEU A O 1
ATOM 1844 N N . ALA A 1 246 ? -15.712 1.316 4.865 1.00 93.31 246 ALA A N 1
ATOM 1845 C CA . ALA A 1 246 ? -16.270 1.638 6.172 1.00 93.31 246 ALA A CA 1
ATOM 1846 C C . ALA A 1 246 ? -16.169 3.143 6.487 1.00 93.31 246 ALA A C 1
ATOM 1848 O O . ALA A 1 246 ? -17.121 3.708 7.031 1.00 93.31 246 ALA A O 1
ATOM 1849 N N . LYS A 1 247 ? -15.083 3.822 6.080 1.00 91.38 247 LYS A N 1
ATOM 1850 C CA . LYS A 1 247 ? -14.956 5.293 6.163 1.00 91.38 247 LYS A CA 1
ATOM 1851 C C . LYS A 1 247 ? -15.973 6.027 5.285 1.00 91.38 247 LYS A C 1
ATOM 1853 O O . LYS A 1 247 ? -16.437 7.095 5.673 1.00 91.38 247 LYS A O 1
ATOM 1858 N N . LEU A 1 248 ? -16.364 5.435 4.158 1.00 94.31 248 LEU A N 1
ATOM 1859 C CA . LEU A 1 248 ? -17.442 5.920 3.287 1.00 94.31 248 LEU A CA 1
ATOM 1860 C C . LEU A 1 248 ? -18.852 5.572 3.803 1.00 94.31 248 LEU A C 1
ATOM 1862 O O . LEU A 1 248 ? -19.843 5.925 3.169 1.00 94.31 248 LEU A O 1
ATOM 1866 N N . GLY A 1 249 ? -18.972 4.858 4.928 1.00 91.25 249 GLY A N 1
ATOM 1867 C CA . GLY A 1 249 ? -20.256 4.414 5.475 1.00 91.25 249 GLY A CA 1
ATOM 1868 C C . GLY A 1 249 ? -20.867 3.195 4.768 1.00 91.25 249 GLY A C 1
ATOM 1869 O O . GLY A 1 249 ? -21.976 2.782 5.118 1.00 91.25 249 GLY A O 1
ATOM 1870 N N . LYS A 1 250 ? -20.148 2.567 3.831 1.00 95.38 250 LYS A N 1
ATOM 1871 C CA . LYS A 1 250 ? -20.566 1.363 3.097 1.00 95.38 250 LYS A CA 1
ATOM 1872 C C . LYS A 1 250 ? -20.353 0.097 3.935 1.00 95.38 250 LYS A C 1
ATOM 1874 O O . LYS A 1 250 ? -19.478 -0.724 3.677 1.00 95.38 250 LYS A O 1
ATOM 1879 N N . VAL A 1 251 ? -21.213 -0.014 4.949 1.00 93.62 251 VAL A N 1
ATOM 1880 C CA . VAL A 1 251 ? -21.392 -1.105 5.927 1.00 93.62 251 VAL A CA 1
ATOM 1881 C C . VAL A 1 251 ? -20.990 -2.495 5.446 1.00 93.62 251 VAL A C 1
ATOM 1883 O O . VAL A 1 251 ? -19.966 -3.096 5.777 1.00 93.62 251 VAL A O 1
ATOM 1886 N N . ASP A 1 252 ? -21.910 -2.999 4.634 1.00 94.62 252 ASP A N 1
ATOM 1887 C CA . ASP A 1 252 ? -21.974 -4.385 4.217 1.00 94.62 252 ASP A CA 1
ATOM 1888 C C . ASP A 1 252 ? -20.893 -4.714 3.189 1.00 94.62 252 ASP A C 1
ATOM 1890 O O . ASP A 1 252 ? -20.320 -5.803 3.227 1.00 94.62 252 ASP A O 1
ATOM 1894 N N . GLU A 1 253 ? -20.539 -3.753 2.330 1.00 97.25 253 GLU A N 1
ATOM 1895 C CA . GLU A 1 253 ? -19.424 -3.891 1.390 1.00 97.25 253 GLU A CA 1
ATOM 1896 C C . GLU A 1 253 ? -18.089 -4.009 2.143 1.00 97.25 253 GLU A C 1
ATOM 1898 O O . GLU A 1 253 ? -17.279 -4.885 1.832 1.00 97.25 253 GLU A O 1
ATOM 1903 N N . ALA A 1 254 ? -17.881 -3.192 3.185 1.00 96.56 254 ALA A N 1
ATOM 1904 C CA . ALA A 1 254 ? -16.701 -3.295 4.038 1.00 96.56 254 ALA A CA 1
ATOM 1905 C C . ALA A 1 254 ? -16.628 -4.665 4.722 1.00 96.56 254 ALA A C 1
ATOM 1907 O O . ALA A 1 254 ? -15.591 -5.328 4.670 1.00 96.56 254 ALA A O 1
ATOM 1908 N N . ARG A 1 255 ? -17.742 -5.138 5.304 1.00 96.38 255 ARG A N 1
ATOM 1909 C CA . ARG A 1 255 ? -17.825 -6.477 5.910 1.00 96.38 255 ARG A CA 1
ATOM 1910 C C . ARG A 1 255 ? -17.460 -7.572 4.908 1.00 96.38 255 ARG A C 1
ATOM 1912 O O . ARG A 1 255 ? -16.702 -8.474 5.260 1.00 96.38 255 ARG A O 1
ATOM 1919 N N . ALA A 1 256 ? -17.971 -7.503 3.679 1.00 97.75 256 ALA A N 1
ATOM 1920 C CA . ALA A 1 256 ? -17.649 -8.471 2.634 1.00 97.75 256 ALA A CA 1
ATOM 1921 C C . ALA A 1 256 ? -16.147 -8.470 2.298 1.00 97.75 256 ALA A C 1
ATOM 1923 O O . ALA A 1 256 ? -15.549 -9.539 2.159 1.00 97.75 256 ALA A O 1
ATOM 1924 N N . ALA A 1 257 ? -15.518 -7.293 2.240 1.00 98.12 257 ALA A N 1
ATOM 1925 C CA . ALA A 1 257 ? -14.080 -7.172 2.026 1.00 98.12 257 ALA A CA 1
ATOM 1926 C C . ALA A 1 257 ? -13.270 -7.776 3.193 1.00 98.12 257 ALA A C 1
ATOM 1928 O O . ALA A 1 257 ? -12.388 -8.603 2.963 1.00 98.12 257 ALA A O 1
ATOM 1929 N N . TYR A 1 258 ? -13.608 -7.476 4.451 1.00 97.69 258 TYR A N 1
ATOM 1930 C CA . TYR A 1 258 ? -12.938 -8.106 5.599 1.00 97.69 258 TYR A CA 1
ATOM 1931 C C . TYR A 1 258 ? -13.151 -9.620 5.655 1.00 97.69 258 TYR A C 1
ATOM 1933 O O . TYR A 1 258 ? -12.213 -10.350 5.971 1.00 97.69 258 TYR A O 1
ATOM 1941 N N . GLN A 1 259 ? -14.340 -10.115 5.301 1.00 97.69 259 GLN A N 1
ATOM 1942 C CA . GLN A 1 259 ? -14.575 -11.555 5.198 1.00 97.69 259 GLN A CA 1
ATOM 1943 C C . GLN A 1 259 ? -13.660 -12.180 4.138 1.00 97.69 259 GLN A C 1
ATOM 1945 O O . GLN A 1 259 ? -13.036 -13.201 4.404 1.00 97.69 259 GLN A O 1
ATOM 1950 N N . LYS A 1 260 ? -13.483 -11.530 2.980 1.00 98.25 260 LYS A N 1
ATOM 1951 C CA . LYS A 1 260 ? -12.530 -11.995 1.963 1.00 98.25 260 LYS A CA 1
ATOM 1952 C C . LYS A 1 260 ? -11.080 -11.969 2.423 1.00 98.25 260 LYS A C 1
ATOM 1954 O O . LYS A 1 260 ? -10.341 -12.889 2.084 1.00 98.25 260 LYS A O 1
ATOM 1959 N N . TYR A 1 261 ? -10.672 -10.986 3.226 1.00 98.00 261 TYR A N 1
ATOM 1960 C CA . TYR A 1 261 ? -9.362 -11.037 3.879 1.00 98.00 261 TYR A CA 1
ATOM 1961 C C . TYR A 1 261 ? -9.229 -12.300 4.740 1.00 98.00 261 TYR A C 1
ATOM 1963 O O . TYR A 1 261 ? -8.234 -13.007 4.628 1.00 98.00 261 TYR A O 1
ATOM 1971 N N . VAL A 1 262 ? -10.226 -12.585 5.585 1.00 97.31 262 VAL A N 1
ATOM 1972 C CA . VAL A 1 262 ? -10.217 -13.728 6.515 1.00 97.31 262 VAL A CA 1
ATOM 1973 C C . VAL A 1 262 ? -10.188 -15.061 5.768 1.00 97.31 262 VAL A C 1
ATOM 1975 O O . VAL A 1 262 ? -9.476 -15.969 6.185 1.00 97.31 262 VAL A O 1
ATOM 1978 N N . ASP A 1 263 ? -10.915 -15.164 4.655 1.00 97.56 263 ASP A N 1
ATOM 1979 C CA . ASP A 1 263 ? -10.913 -16.353 3.799 1.00 97.56 263 ASP A CA 1
ATOM 1980 C C . ASP A 1 263 ? -9.516 -16.615 3.193 1.00 97.56 263 ASP A C 1
ATOM 1982 O O . ASP A 1 263 ? -9.111 -17.767 3.045 1.00 97.56 263 ASP A O 1
ATOM 1986 N N . LEU A 1 264 ? -8.776 -15.553 2.840 1.00 96.56 264 LEU A N 1
ATOM 1987 C CA . LEU A 1 264 ? -7.444 -15.639 2.224 1.00 96.56 264 LEU A CA 1
ATOM 1988 C C . LEU A 1 264 ? -6.303 -15.794 3.241 1.00 96.56 264 LEU A C 1
ATOM 1990 O O . LEU A 1 264 ? -5.296 -16.432 2.937 1.00 96.56 264 LEU A O 1
ATOM 1994 N N . ASP A 1 265 ? -6.432 -15.199 4.428 1.00 95.81 265 ASP A N 1
ATOM 1995 C CA . ASP A 1 265 ? -5.433 -15.243 5.499 1.00 95.81 265 ASP A CA 1
ATOM 1996 C C . ASP A 1 265 ? -6.087 -15.554 6.860 1.00 95.81 265 ASP A C 1
ATOM 1998 O O . ASP A 1 265 ? -6.187 -14.686 7.739 1.00 95.81 265 ASP A O 1
ATOM 2002 N N . PRO A 1 266 ? -6.530 -16.810 7.069 1.00 95.12 266 PRO A N 1
ATOM 2003 C CA . PRO A 1 266 ? -7.222 -17.208 8.293 1.00 95.12 266 PRO A CA 1
ATOM 2004 C C . PRO A 1 266 ? -6.328 -17.098 9.535 1.00 95.12 266 PRO A C 1
ATOM 2006 O O . PRO A 1 266 ? -6.824 -16.869 10.637 1.00 95.12 266 PRO A O 1
ATOM 2009 N N . THR A 1 267 ? -5.006 -17.201 9.366 1.00 95.38 267 THR A N 1
ATOM 2010 C CA . THR A 1 267 ? -4.023 -17.067 10.454 1.00 95.38 267 THR A CA 1
ATOM 2011 C C . THR A 1 267 ? -4.056 -15.672 11.077 1.00 95.38 267 THR A C 1
ATOM 2013 O O . THR A 1 267 ? -3.869 -15.533 12.283 1.00 95.38 267 THR A O 1
ATOM 2016 N N . ASN A 1 268 ? -4.328 -14.638 10.275 1.00 93.69 268 ASN A N 1
ATOM 2017 C CA . ASN A 1 268 ? -4.409 -13.249 10.731 1.00 93.69 268 ASN A CA 1
ATOM 2018 C C . ASN A 1 268 ? -5.854 -12.736 10.839 1.00 93.69 268 ASN A C 1
ATOM 2020 O O . ASN A 1 268 ? -6.079 -11.528 10.915 1.00 93.69 268 ASN A O 1
ATOM 2024 N N . ALA A 1 269 ? -6.851 -13.624 10.895 1.00 95.88 269 ALA A N 1
ATOM 2025 C CA . ALA A 1 269 ? -8.263 -13.240 10.924 1.00 95.88 269 ALA A CA 1
ATOM 2026 C C . ALA A 1 269 ? -8.618 -12.269 12.069 1.00 95.88 269 ALA A C 1
ATOM 2028 O O . ALA A 1 269 ? -9.410 -11.345 11.875 1.00 95.88 269 ALA A O 1
ATOM 2029 N N . ALA A 1 270 ? -7.997 -12.431 13.245 1.00 96.25 270 ALA A N 1
ATOM 2030 C CA . ALA A 1 270 ? -8.193 -11.536 14.389 1.00 96.25 270 ALA A CA 1
ATOM 2031 C C . ALA A 1 270 ? -7.873 -10.069 14.046 1.00 96.25 270 ALA A C 1
ATOM 2033 O O . ALA A 1 270 ? -8.596 -9.158 14.453 1.00 96.25 270 ALA A O 1
ATOM 2034 N N . LEU A 1 271 ? -6.818 -9.840 13.254 1.00 94.19 271 LEU A N 1
ATOM 2035 C CA . LEU A 1 271 ? -6.391 -8.506 12.838 1.00 94.19 271 LEU A CA 1
ATOM 2036 C C . LEU A 1 271 ? -7.454 -7.824 11.971 1.00 94.19 271 LEU A C 1
ATOM 2038 O O . LEU A 1 271 ? -7.748 -6.651 12.193 1.00 94.19 271 LEU A O 1
ATOM 2042 N N . ALA A 1 272 ? -8.044 -8.552 11.023 1.00 95.31 272 ALA A N 1
ATOM 2043 C CA . ALA A 1 272 ? -9.066 -8.022 10.123 1.00 95.31 272 ALA A CA 1
ATOM 2044 C C . ALA A 1 272 ? -10.336 -7.621 10.869 1.00 95.31 272 ALA A C 1
ATOM 2046 O O . ALA A 1 272 ? -10.805 -6.493 10.730 1.00 95.31 272 ALA A O 1
ATOM 2047 N N . TRP A 1 273 ? -10.849 -8.510 11.725 1.00 97.81 273 TRP A N 1
ATOM 2048 C CA . TRP A 1 273 ? -12.026 -8.215 12.538 1.00 97.81 273 TRP A CA 1
ATOM 2049 C C . TRP A 1 273 ? -11.782 -7.045 13.492 1.00 97.81 273 TRP A C 1
ATOM 2051 O O . TRP A 1 273 ? -12.639 -6.173 13.634 1.00 97.81 273 TRP A O 1
ATOM 2061 N N . ARG A 1 274 ? -10.582 -6.954 14.080 1.00 96.88 274 ARG A N 1
ATOM 2062 C CA . ARG A 1 274 ? -10.207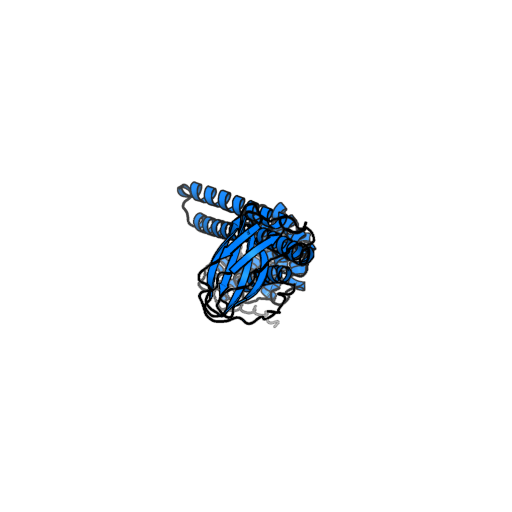 -5.810 14.917 1.00 96.88 274 ARG A CA 1
ATOM 2063 C C . ARG A 1 274 ? -10.179 -4.517 14.106 1.00 96.88 274 ARG A C 1
ATOM 2065 O O . ARG A 1 274 ? -10.727 -3.520 14.561 1.00 96.88 274 ARG A O 1
ATOM 2072 N N . ASN A 1 275 ? -9.558 -4.521 12.926 1.00 95.69 275 ASN A N 1
ATOM 2073 C CA . ASN A 1 275 ? -9.493 -3.342 12.061 1.00 95.69 275 ASN A CA 1
ATOM 2074 C C . ASN A 1 275 ? -10.901 -2.881 11.663 1.00 95.69 275 ASN A C 1
ATOM 2076 O O . ASN A 1 275 ? -11.201 -1.698 11.802 1.00 95.69 275 ASN A O 1
ATOM 2080 N N . PHE A 1 276 ? -11.785 -3.809 11.285 1.00 97.31 276 PHE A N 1
ATOM 2081 C CA . PHE A 1 276 ? -13.176 -3.488 10.976 1.00 97.31 276 PHE A CA 1
ATOM 2082 C C . PHE A 1 276 ? -13.889 -2.835 12.165 1.00 97.31 276 PHE A C 1
ATOM 2084 O O . PHE A 1 276 ? -14.462 -1.754 12.034 1.00 97.31 276 PHE A O 1
ATOM 2091 N N . GLY A 1 277 ? -13.778 -3.441 13.352 1.00 97.19 277 GLY A N 1
ATOM 2092 C CA . GLY A 1 277 ? -14.332 -2.894 14.588 1.00 97.19 277 GLY A CA 1
ATOM 2093 C C . GLY A 1 277 ? -13.793 -1.500 14.930 1.00 97.19 277 GLY A C 1
ATOM 2094 O O . GLY A 1 277 ? -14.564 -0.610 15.283 1.00 97.19 277 GLY A O 1
ATOM 2095 N N . VAL A 1 278 ? -12.485 -1.275 14.769 1.00 96.56 278 VAL A N 1
ATOM 2096 C CA . VAL A 1 278 ? -11.835 0.029 14.993 1.00 96.56 278 VAL A CA 1
ATOM 2097 C C . VAL A 1 278 ? -12.332 1.080 14.003 1.00 96.56 278 VAL A C 1
ATOM 2099 O O . VAL A 1 278 ? -12.613 2.209 14.407 1.00 96.56 278 VAL A O 1
ATOM 2102 N N . VAL A 1 279 ? -12.450 0.749 12.716 1.00 93.75 279 VAL A N 1
ATOM 2103 C CA . VAL A 1 279 ? -12.917 1.714 11.713 1.00 93.75 279 VAL A CA 1
ATOM 2104 C C . VAL A 1 279 ? -14.381 2.083 11.960 1.00 93.75 279 VAL A C 1
ATOM 2106 O O . VAL A 1 279 ? -14.711 3.268 11.912 1.00 93.75 279 VAL A O 1
ATOM 2109 N N . LEU A 1 280 ? -15.232 1.115 12.314 1.00 95.38 280 LEU A N 1
ATOM 2110 C CA . LEU A 1 280 ? -16.622 1.366 12.712 1.00 95.38 280 LEU A CA 1
ATOM 2111 C C . LEU A 1 280 ? -16.717 2.230 13.972 1.00 95.38 280 LEU A C 1
ATOM 2113 O O . LEU A 1 280 ? -17.501 3.178 14.005 1.00 95.38 280 LEU A O 1
ATOM 2117 N N . TYR A 1 281 ? -15.886 1.951 14.979 1.00 94.31 281 TYR A N 1
ATOM 2118 C CA . TYR A 1 281 ? -15.775 2.769 16.187 1.00 94.31 281 TYR A CA 1
ATOM 2119 C C . TYR A 1 281 ? -15.423 4.223 15.845 1.00 94.31 281 TYR A C 1
ATOM 2121 O O . TYR A 1 281 ? -16.092 5.153 16.289 1.00 94.31 281 TYR A O 1
ATOM 2129 N N . GLN A 1 282 ? -14.413 4.432 14.996 1.00 90.38 282 GLN A N 1
ATOM 2130 C CA . GLN A 1 282 ? -13.999 5.766 14.549 1.00 90.38 282 GLN A CA 1
ATOM 2131 C C . GLN A 1 282 ? -15.059 6.467 13.687 1.00 90.38 282 GLN A C 1
ATOM 2133 O O . GLN A 1 282 ? -15.101 7.692 13.660 1.00 90.38 282 GLN A O 1
ATOM 2138 N N . ALA A 1 283 ? -15.903 5.707 12.988 1.00 88.06 283 ALA A N 1
ATOM 2139 C CA . ALA A 1 283 ? -17.056 6.213 12.247 1.00 88.06 283 ALA A CA 1
ATOM 2140 C C . ALA A 1 283 ? -18.303 6.420 13.137 1.00 88.06 283 ALA A C 1
ATOM 2142 O O . ALA A 1 283 ? -19.381 6.701 12.620 1.00 88.06 283 ALA A O 1
ATOM 2143 N N . ASN A 1 284 ? -18.177 6.268 14.463 1.00 90.12 284 ASN A N 1
ATOM 2144 C CA . ASN A 1 284 ? -19.261 6.354 15.447 1.00 90.12 284 ASN A CA 1
ATOM 2145 C C . ASN A 1 284 ? -20.404 5.333 15.236 1.00 90.12 284 ASN A C 1
ATOM 2147 O O . ASN A 1 284 ? -21.533 5.532 15.681 1.00 90.12 284 ASN A O 1
ATOM 2151 N N . ARG A 1 285 ? -20.123 4.201 14.581 1.00 92.25 285 ARG A N 1
ATOM 2152 C CA . ARG A 1 285 ? -21.084 3.116 14.315 1.00 92.25 285 ARG A CA 1
ATOM 2153 C C . ARG A 1 285 ? -21.001 2.035 15.393 1.00 92.25 285 ARG A C 1
ATOM 2155 O O . ARG A 1 285 ? -20.765 0.861 15.116 1.00 92.25 285 ARG A O 1
ATOM 2162 N N . MET A 1 286 ? -21.189 2.445 16.649 1.00 95.00 286 MET A N 1
ATOM 2163 C CA . MET A 1 286 ? -20.902 1.623 17.836 1.00 95.00 286 MET A CA 1
ATOM 2164 C C . MET A 1 286 ? -21.630 0.273 17.842 1.00 95.00 286 MET A C 1
ATOM 2166 O O . MET A 1 286 ? -21.025 -0.746 18.159 1.00 95.00 286 MET A O 1
ATOM 2170 N N . LYS A 1 287 ? -22.905 0.237 17.431 1.00 95.06 287 LYS A N 1
ATOM 2171 C CA . LYS A 1 287 ? -23.709 -1.000 17.402 1.00 95.06 287 LYS A CA 1
ATOM 2172 C C . LYS A 1 287 ? -23.141 -2.049 16.454 1.00 95.06 287 LYS A C 1
ATOM 2174 O O . LYS A 1 287 ? -23.144 -3.234 16.766 1.00 95.06 287 LYS A O 1
ATOM 2179 N N . GLU A 1 288 ? -22.631 -1.617 15.311 1.00 95.38 288 GLU A N 1
ATOM 2180 C CA . GLU A 1 288 ? -22.066 -2.521 14.313 1.00 95.38 288 GLU A CA 1
ATOM 2181 C C . GLU A 1 288 ? -20.635 -2.924 14.643 1.00 95.38 288 GLU A C 1
ATOM 2183 O O . GLU A 1 288 ? -20.195 -3.972 14.186 1.00 95.38 288 GLU A O 1
ATOM 2188 N N . ALA A 1 289 ? -19.922 -2.137 15.457 1.00 97.12 289 ALA A N 1
ATOM 2189 C CA . ALA A 1 289 ? -18.577 -2.468 15.913 1.00 97.12 289 ALA A CA 1
ATOM 2190 C C . ALA A 1 289 ? -18.550 -3.666 16.883 1.00 97.12 289 ALA A C 1
ATOM 2192 O O . ALA A 1 289 ? -17.522 -4.328 16.990 1.00 97.12 289 ALA A O 1
ATOM 2193 N N . ILE A 1 290 ? -19.660 -3.976 17.569 1.00 97.56 290 ILE A N 1
ATOM 2194 C CA . ILE A 1 290 ? -19.725 -5.034 18.595 1.00 97.56 290 ILE A CA 1
ATOM 2195 C C . ILE A 1 290 ? -19.341 -6.404 18.028 1.00 97.56 290 ILE A C 1
ATOM 2197 O O . ILE A 1 290 ? -18.427 -7.041 18.540 1.00 97.56 290 ILE A O 1
ATOM 2201 N N . GLU A 1 291 ? -20.010 -6.851 16.966 1.00 96.50 291 GLU A N 1
ATOM 2202 C CA . GLU A 1 291 ? -19.798 -8.174 16.363 1.00 96.50 291 GLU A CA 1
ATOM 2203 C C . GLU A 1 291 ? -18.353 -8.405 15.867 1.00 96.50 291 GLU A C 1
ATOM 2205 O O . GLU A 1 291 ? -17.743 -9.405 16.261 1.00 96.50 291 GLU A O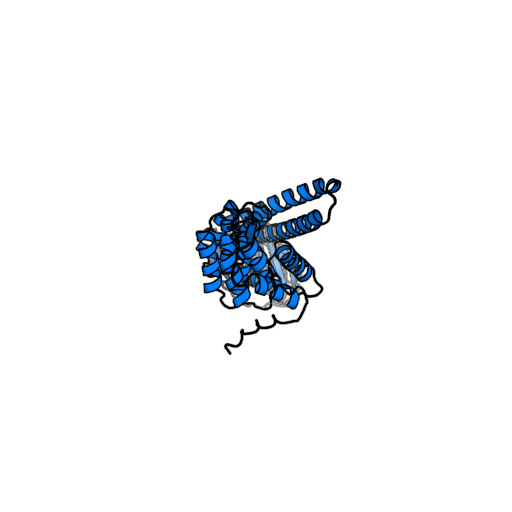 1
ATOM 2210 N N . PRO A 1 292 ? -17.738 -7.502 15.078 1.00 97.50 292 PRO A N 1
ATOM 2211 C CA . PRO A 1 292 ? -16.348 -7.666 14.674 1.00 97.50 292 PRO A CA 1
ATOM 2212 C C . PRO A 1 292 ? -15.374 -7.558 15.855 1.00 97.50 292 PRO A C 1
ATOM 2214 O O . PRO A 1 292 ? -14.404 -8.312 15.900 1.00 97.50 292 PRO A O 1
ATOM 2217 N N . LEU A 1 293 ? -15.631 -6.706 16.855 1.00 98.31 293 LEU A N 1
ATOM 2218 C CA . LEU A 1 293 ? -14.790 -6.654 18.058 1.00 98.31 293 LEU A CA 1
ATOM 2219 C C . LEU A 1 293 ? -14.885 -7.948 18.882 1.00 98.31 293 LEU A C 1
ATOM 2221 O O . LEU A 1 293 ? -13.857 -8.433 19.341 1.00 98.31 293 LEU A O 1
ATOM 2225 N N . GLN A 1 294 ? -16.069 -8.556 19.003 1.00 98.19 294 GLN A N 1
ATOM 2226 C CA . GLN A 1 294 ? -16.254 -9.866 19.647 1.00 98.19 294 GLN A CA 1
ATOM 2227 C C . GLN A 1 294 ? -15.510 -10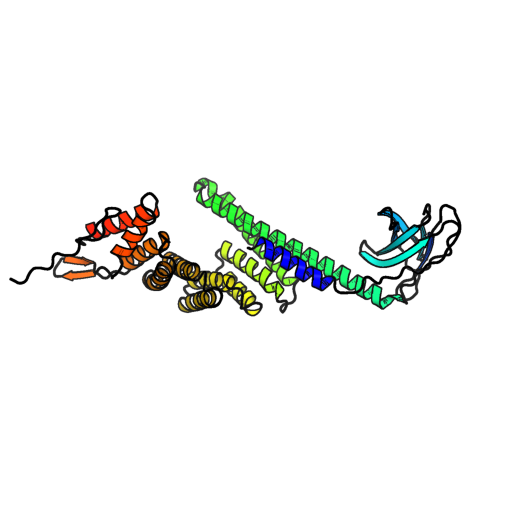.983 18.910 1.00 98.19 294 GLN A C 1
ATOM 2229 O O . GLN A 1 294 ? -14.840 -11.805 19.538 1.00 98.19 294 GLN A O 1
ATOM 2234 N N . LYS A 1 295 ? -15.590 -11.019 17.574 1.00 97.69 295 LYS A N 1
ATOM 2235 C CA . LYS A 1 295 ? -14.802 -11.970 16.774 1.00 97.69 295 LYS A CA 1
ATOM 2236 C C . LYS A 1 295 ? -13.306 -11.760 16.980 1.00 97.69 295 LYS A C 1
ATOM 2238 O O . LYS A 1 295 ? -12.578 -12.731 17.173 1.00 97.69 295 LYS A O 1
ATOM 2243 N N . ALA A 1 296 ? -12.853 -10.508 16.980 1.00 97.81 296 ALA A N 1
ATOM 2244 C CA . ALA A 1 296 ? -11.453 -10.172 17.196 1.00 97.81 296 ALA A CA 1
ATOM 2245 C C . ALA A 1 296 ? -10.950 -10.636 18.569 1.00 97.81 296 ALA A C 1
ATOM 2247 O O . ALA A 1 296 ? -9.906 -11.276 18.632 1.00 97.81 296 ALA A O 1
ATOM 2248 N N . THR A 1 297 ? -11.693 -10.373 19.649 1.00 98.00 297 THR A N 1
ATOM 2249 C CA . THR A 1 297 ? -11.304 -10.787 21.008 1.00 98.00 297 THR A CA 1
ATOM 2250 C C . THR A 1 297 ? -11.421 -12.292 21.231 1.00 98.00 297 THR A C 1
ATOM 2252 O O . THR A 1 297 ? -10.683 -12.848 22.037 1.00 98.00 297 THR A O 1
ATOM 2255 N N . THR A 1 298 ? -12.302 -12.975 20.498 1.00 97.56 298 THR A N 1
ATOM 2256 C CA . THR A 1 298 ? -12.378 -14.443 20.519 1.00 97.56 298 THR A CA 1
ATOM 2257 C C . THR A 1 298 ? -11.155 -15.071 19.848 1.00 97.56 298 THR A C 1
ATOM 2259 O O . THR A 1 298 ? -10.603 -16.045 20.355 1.00 97.56 298 THR A O 1
ATOM 2262 N N . LEU A 1 299 ? -10.722 -14.518 18.710 1.00 97.31 299 LEU A N 1
ATOM 2263 C CA . LEU A 1 299 ? -9.588 -15.035 17.939 1.00 97.31 299 LEU A CA 1
ATOM 2264 C C . LEU A 1 299 ? -8.229 -14.631 18.533 1.00 97.31 299 LEU A C 1
ATOM 2266 O O . LEU A 1 299 ? -7.284 -15.412 18.476 1.00 97.31 299 LEU A O 1
ATOM 2270 N N . ASP A 1 300 ? -8.131 -13.433 19.113 1.00 96.88 300 ASP A N 1
ATOM 2271 C CA . ASP A 1 300 ? -6.965 -12.951 19.856 1.00 96.88 300 ASP A CA 1
ATOM 2272 C C . ASP A 1 300 ? -7.383 -12.435 21.247 1.00 96.88 300 ASP A C 1
ATOM 2274 O O . ASP A 1 300 ? -7.556 -11.228 21.461 1.00 96.88 300 ASP A O 1
ATOM 2278 N N . PRO A 1 301 ? -7.518 -13.338 22.235 1.00 97.00 301 PRO A N 1
ATOM 2279 C CA . PRO A 1 301 ? -7.950 -12.970 23.580 1.00 97.00 301 PRO A CA 1
ATOM 2280 C C . PRO A 1 301 ? -6.910 -12.163 24.360 1.00 97.00 301 PRO A C 1
ATOM 2282 O O . PRO A 1 301 ? -7.230 -11.683 25.446 1.00 97.00 301 PRO A O 1
ATOM 2285 N N . LYS A 1 302 ? -5.684 -11.998 23.842 1.00 96.69 302 LYS A N 1
ATOM 2286 C CA . LYS A 1 302 ? -4.607 -11.235 24.493 1.00 96.69 302 LYS A CA 1
ATOM 2287 C C . LYS A 1 302 ? -4.573 -9.767 24.059 1.00 96.69 302 LYS A C 1
ATOM 2289 O O . LYS A 1 302 ? -3.729 -9.007 24.531 1.00 96.69 302 LYS A O 1
ATOM 2294 N N . ASN A 1 303 ? -5.491 -9.344 23.192 1.00 96.06 303 ASN A N 1
ATOM 2295 C CA . ASN A 1 303 ? -5.548 -7.975 22.705 1.00 96.06 303 ASN A CA 1
ATOM 2296 C C . ASN A 1 303 ? -6.320 -7.046 23.660 1.00 96.06 303 ASN A C 1
ATOM 2298 O O . ASN A 1 303 ? -7.546 -6.952 23.589 1.00 96.06 303 ASN A O 1
ATOM 2302 N N . ALA A 1 304 ? -5.610 -6.310 24.521 1.00 96.88 304 ALA A N 1
ATOM 2303 C CA . ALA A 1 304 ? -6.233 -5.372 25.467 1.00 96.88 304 ALA A CA 1
ATOM 2304 C C . ALA A 1 304 ? -7.118 -4.318 24.771 1.00 96.88 304 ALA A C 1
ATOM 2306 O O . ALA A 1 304 ? -8.212 -4.006 25.242 1.00 96.88 304 ALA A O 1
ATOM 2307 N N . GLN A 1 305 ? -6.671 -3.793 23.623 1.00 97.00 305 GLN A N 1
ATOM 2308 C CA . GLN A 1 305 ? -7.397 -2.763 22.876 1.00 97.00 305 GLN A CA 1
ATOM 2309 C C . GLN A 1 305 ? -8.742 -3.275 22.346 1.00 97.00 305 GLN A C 1
ATOM 2311 O O . GLN A 1 305 ? -9.739 -2.566 22.447 1.00 97.00 305 GLN A O 1
ATOM 2316 N N . GLY A 1 306 ? -8.782 -4.489 21.789 1.00 97.19 306 GLY A N 1
ATOM 2317 C CA . GLY A 1 306 ? -10.014 -5.100 21.286 1.00 97.19 306 GLY A CA 1
ATOM 2318 C C . GLY A 1 306 ? -11.063 -5.248 22.386 1.00 97.19 306 GLY A C 1
ATOM 2319 O O . GLY A 1 306 ? -12.214 -4.859 22.195 1.00 97.19 306 GLY A O 1
ATOM 2320 N N . TRP A 1 307 ? -10.642 -5.716 23.564 1.00 98.38 307 TRP A N 1
ATOM 2321 C CA . TRP A 1 307 ? -11.504 -5.825 24.741 1.00 98.38 307 TRP A CA 1
ATOM 2322 C C . TRP A 1 307 ? -12.012 -4.467 25.229 1.00 98.38 307 TRP A C 1
ATOM 2324 O O . TRP A 1 307 ? -13.207 -4.309 25.474 1.00 98.38 307 TRP A O 1
ATOM 2334 N N . TYR A 1 308 ? -11.139 -3.462 25.304 1.00 98.12 308 TYR A N 1
ATOM 2335 C CA . TYR A 1 308 ? -11.543 -2.110 25.684 1.00 98.12 308 TYR A CA 1
ATOM 2336 C C . TYR A 1 308 ? -12.582 -1.533 24.716 1.00 98.12 308 TYR A C 1
ATOM 2338 O O . TYR A 1 308 ? -13.642 -1.085 25.149 1.00 98.12 308 TYR A O 1
ATOM 2346 N N . LEU A 1 309 ? -12.319 -1.591 23.407 1.00 98.06 309 LEU A N 1
ATOM 2347 C CA . LEU A 1 309 ? -13.239 -1.070 22.395 1.00 98.06 309 LEU A CA 1
ATOM 2348 C C . LEU A 1 309 ? -14.578 -1.813 22.399 1.00 98.06 309 LEU A C 1
ATOM 2350 O O . LEU A 1 309 ? -15.614 -1.179 22.203 1.00 98.06 309 LEU A O 1
ATOM 2354 N N . LEU A 1 310 ? -14.578 -3.124 22.664 1.00 98.44 310 LEU A N 1
ATOM 2355 C CA . LEU A 1 310 ? -15.810 -3.894 22.835 1.00 98.44 310 LEU A CA 1
ATOM 2356 C C . LEU A 1 310 ? -16.621 -3.373 24.029 1.00 98.44 310 LEU A C 1
ATOM 2358 O O . LEU A 1 310 ? -17.817 -3.123 23.892 1.00 98.44 310 LEU A O 1
ATOM 2362 N N . GLY A 1 311 ? -15.968 -3.149 25.173 1.00 97.44 311 GLY A N 1
ATOM 2363 C CA . GLY A 1 311 ? -16.597 -2.550 26.351 1.00 97.44 311 GLY A CA 1
ATOM 2364 C C . GLY A 1 311 ? -17.206 -1.179 26.047 1.00 97.44 311 GLY A C 1
ATOM 2365 O O . GLY A 1 311 ? -18.368 -0.935 26.374 1.00 97.44 311 GLY A O 1
ATOM 2366 N N . VAL A 1 312 ? -16.471 -0.307 25.348 1.00 97.56 312 VAL A N 1
ATOM 2367 C CA . VAL A 1 312 ? -16.969 1.026 24.964 1.00 97.56 312 VAL A CA 1
ATOM 2368 C C . VAL A 1 312 ? -18.164 0.935 24.017 1.00 97.56 312 VAL A C 1
ATOM 2370 O O . VAL A 1 312 ? -19.137 1.670 24.202 1.00 97.56 312 VAL A O 1
ATOM 2373 N N . ALA A 1 313 ? -18.123 0.038 23.029 1.00 97.62 313 ALA A N 1
ATOM 2374 C CA . ALA A 1 313 ? -19.219 -0.160 22.085 1.00 97.62 313 ALA A CA 1
ATOM 2375 C C . ALA A 1 313 ? -20.494 -0.671 22.782 1.00 97.62 313 ALA A C 1
ATOM 2377 O O . ALA A 1 313 ? -21.585 -0.162 22.517 1.00 97.62 313 ALA A O 1
ATOM 2378 N N . LEU A 1 314 ? -20.359 -1.615 23.720 1.00 96.88 314 LEU A N 1
ATOM 2379 C CA . LEU A 1 314 ? -21.473 -2.147 24.514 1.00 96.88 314 LEU A CA 1
ATOM 2380 C C . LEU A 1 314 ? -22.074 -1.090 25.450 1.00 96.88 314 LEU A C 1
ATOM 2382 O O . LEU A 1 314 ? -23.294 -0.984 25.551 1.00 96.88 314 LEU A O 1
ATOM 2386 N N . VAL A 1 315 ? -21.241 -0.260 26.086 1.00 95.06 315 VAL A N 1
ATOM 2387 C CA . VAL A 1 315 ? -21.714 0.873 26.899 1.00 95.06 315 VAL A CA 1
ATOM 2388 C C . VAL A 1 315 ? -22.431 1.909 26.039 1.00 95.06 315 VAL A C 1
ATOM 2390 O O . VAL A 1 315 ? -23.514 2.349 26.399 1.00 95.06 315 VAL A O 1
ATOM 2393 N N . ASN A 1 316 ? -21.883 2.286 24.883 1.00 94.81 316 ASN A N 1
ATOM 2394 C CA . ASN A 1 316 ? -22.505 3.304 24.023 1.00 94.81 316 ASN A CA 1
ATOM 2395 C C . ASN A 1 316 ? -23.861 2.882 23.452 1.00 94.81 316 ASN A C 1
ATOM 2397 O O . ASN A 1 316 ? -24.647 3.726 23.037 1.00 94.81 316 ASN A O 1
ATOM 2401 N N . THR A 1 317 ? -24.119 1.580 23.389 1.00 95.06 317 THR A N 1
ATOM 2402 C CA . THR A 1 317 ? -25.337 1.022 22.796 1.00 95.06 317 THR A CA 1
ATOM 2403 C C . THR A 1 317 ? -26.264 0.413 23.838 1.00 95.06 317 THR A C 1
ATOM 2405 O O . THR A 1 317 ? -27.269 -0.192 23.472 1.00 95.06 317 THR A O 1
ATOM 2408 N N . MET A 1 318 ? -25.932 0.551 25.127 1.00 92.38 318 MET A N 1
ATOM 2409 C CA . MET A 1 318 ? -26.776 0.058 26.206 1.00 92.38 318 MET A CA 1
ATOM 2410 C C . MET A 1 318 ? -28.095 0.823 26.244 1.00 92.38 318 MET A C 1
ATOM 2412 O O . MET A 1 318 ? -28.149 2.039 26.054 1.00 92.38 318 MET A O 1
ATOM 2416 N N . GLU A 1 319 ? -29.164 0.088 26.507 1.00 91.75 319 GLU A N 1
ATOM 2417 C CA . GLU A 1 319 ? -30.486 0.666 26.684 1.00 91.75 319 GLU A CA 1
ATOM 2418 C C . GLU A 1 319 ? -30.655 1.143 28.126 1.00 91.75 319 GLU A C 1
ATOM 2420 O O . GLU A 1 319 ? -29.941 0.719 29.037 1.00 91.75 319 GLU A O 1
ATOM 2425 N N . PHE A 1 320 ? -31.631 2.014 28.351 1.00 90.25 320 PHE A N 1
ATOM 2426 C CA . PHE A 1 320 ? -32.010 2.449 29.686 1.00 90.25 320 PHE A CA 1
ATOM 2427 C C . PHE A 1 320 ? -33.449 2.035 29.951 1.00 90.25 320 PHE A C 1
ATOM 2429 O O . PHE A 1 320 ? -34.330 2.236 29.117 1.00 90.25 320 PHE A O 1
ATOM 2436 N N . LYS A 1 321 ? -33.688 1.464 31.130 1.00 88.75 321 LYS A N 1
ATOM 2437 C CA . LYS A 1 321 ? -35.028 1.162 31.616 1.00 88.75 321 LYS A CA 1
ATOM 2438 C C . LYS A 1 321 ? -35.446 2.221 32.625 1.00 88.75 321 LYS A C 1
ATOM 2440 O O . LYS A 1 321 ? -34.714 2.495 33.580 1.00 88.75 321 LYS A O 1
ATOM 2445 N N . THR A 1 322 ? -36.640 2.763 32.428 1.00 88.94 322 THR A N 1
ATOM 2446 C CA . THR A 1 322 ? -37.268 3.712 33.349 1.00 88.94 322 THR A CA 1
ATOM 2447 C C . THR A 1 322 ? -38.263 2.977 34.243 1.00 88.94 322 THR A C 1
ATOM 2449 O O . THR A 1 322 ? -39.182 2.322 33.751 1.00 88.94 322 THR A O 1
ATOM 2452 N N . GLU A 1 323 ? -38.079 3.076 35.557 1.00 86.00 323 GLU A N 1
ATOM 2453 C CA . GLU A 1 323 ? -39.015 2.588 36.574 1.00 86.00 323 GLU A CA 1
ATOM 2454 C C . GLU A 1 323 ? -39.391 3.758 37.497 1.00 86.00 323 GLU A C 1
ATOM 2456 O O . GLU A 1 323 ? -38.600 4.174 38.345 1.00 86.00 323 GLU A O 1
ATOM 2461 N N . GLY A 1 324 ? -40.588 4.326 37.305 1.00 86.81 324 GLY A N 1
ATOM 2462 C CA . GLY A 1 324 ? -40.969 5.596 37.939 1.00 86.81 324 GLY A CA 1
ATOM 2463 C C . GLY A 1 324 ? -40.050 6.735 37.483 1.00 86.81 324 GLY A C 1
ATOM 2464 O O . GLY A 1 324 ? -39.773 6.855 36.294 1.00 86.81 324 GLY A O 1
ATOM 2465 N N . ASP A 1 325 ? -39.518 7.513 38.427 1.00 85.75 325 ASP A N 1
ATOM 2466 C CA . ASP A 1 325 ? -38.548 8.589 38.148 1.00 85.75 325 ASP A CA 1
ATOM 2467 C C . ASP A 1 325 ? -37.095 8.087 38.023 1.00 85.75 325 ASP A C 1
ATOM 2469 O O . ASP A 1 325 ? -36.162 8.873 37.846 1.00 85.75 325 ASP A O 1
ATOM 2473 N N . LYS A 1 326 ? -36.862 6.772 38.143 1.00 83.44 326 LYS A N 1
ATOM 2474 C CA . LYS A 1 326 ? -35.518 6.189 38.149 1.00 83.44 326 LYS A CA 1
ATOM 2475 C C . LYS A 1 326 ? -35.162 5.615 36.779 1.00 83.44 326 LYS A C 1
ATOM 2477 O O . LYS A 1 326 ? -35.734 4.618 36.344 1.00 83.44 326 LYS A O 1
ATOM 2482 N N . MET A 1 327 ? -34.155 6.201 36.137 1.00 84.19 327 MET A N 1
ATOM 2483 C CA . MET A 1 327 ? -33.533 5.654 34.931 1.00 84.19 327 MET A CA 1
ATOM 2484 C C . MET A 1 327 ? -32.367 4.738 35.319 1.00 84.19 327 MET A C 1
ATOM 2486 O O . MET A 1 327 ? -31.487 5.135 36.081 1.00 84.19 327 MET A O 1
ATOM 2490 N N . THR A 1 328 ? -32.359 3.507 34.812 1.00 84.88 328 THR A N 1
ATOM 2491 C CA . THR A 1 328 ? -31.316 2.512 35.102 1.00 84.88 328 THR A CA 1
ATOM 2492 C C . THR A 1 328 ? -30.733 1.944 33.810 1.00 84.88 328 THR A C 1
ATOM 2494 O O . THR A 1 328 ? -31.500 1.586 32.915 1.00 84.88 328 THR A O 1
ATOM 2497 N N . PRO A 1 329 ? -29.399 1.858 33.671 1.00 88.25 329 PRO A N 1
ATOM 2498 C CA . PRO A 1 329 ? -28.786 1.258 32.492 1.00 88.25 329 PRO A CA 1
ATOM 2499 C C . PRO A 1 329 ? -29.020 -0.258 32.466 1.00 88.25 329 PRO A C 1
ATOM 2501 O O . PRO A 1 329 ? -28.833 -0.957 33.466 1.00 88.25 329 PRO A O 1
ATOM 2504 N N . VAL A 1 330 ? -29.389 -0.778 31.299 1.00 89.94 330 VAL A N 1
ATOM 2505 C CA . VAL A 1 330 ? -29.497 -2.209 31.013 1.00 89.94 330 VAL A CA 1
ATOM 2506 C C . VAL A 1 330 ? -28.164 -2.673 30.441 1.00 89.94 330 VAL A C 1
ATOM 2508 O O . VAL A 1 330 ? -27.867 -2.498 29.261 1.00 89.94 330 VAL A O 1
ATOM 2511 N N . ILE A 1 331 ? -27.334 -3.256 31.302 1.00 88.25 331 ILE A N 1
ATOM 2512 C CA . ILE A 1 331 ? -25.987 -3.680 30.921 1.00 88.25 331 ILE A CA 1
ATOM 2513 C C . ILE A 1 331 ? -26.053 -4.875 29.979 1.00 88.25 331 ILE A C 1
ATOM 2515 O O . ILE A 1 331 ? -26.531 -5.951 30.344 1.00 88.25 331 ILE A O 1
ATOM 2519 N N . GLN A 1 332 ? -25.522 -4.682 28.773 1.00 90.25 332 GLN A N 1
ATOM 2520 C CA . GLN A 1 332 ? -25.396 -5.756 27.800 1.00 90.25 332 GLN A CA 1
ATOM 2521 C C . GLN A 1 332 ? -24.437 -6.844 28.320 1.00 90.25 332 GLN A C 1
ATOM 2523 O O . GLN A 1 332 ? -23.416 -6.517 28.946 1.00 90.25 332 GLN A O 1
ATOM 2528 N N . PRO A 1 333 ? -24.720 -8.135 28.063 1.00 90.50 333 PRO A N 1
ATOM 2529 C CA . PRO A 1 333 ? -23.821 -9.224 28.435 1.00 90.50 333 PRO A CA 1
ATOM 2530 C C . PRO A 1 333 ? -22.395 -8.997 27.915 1.00 90.50 333 PRO A C 1
ATOM 2532 O O . PRO A 1 333 ? -22.199 -8.512 26.804 1.00 90.50 333 PRO A O 1
ATOM 2535 N N . GLY A 1 334 ? -21.394 -9.325 28.733 1.00 91.25 334 GLY A N 1
ATOM 2536 C CA . GLY A 1 334 ? -19.980 -9.159 28.380 1.00 91.25 334 GLY A CA 1
ATOM 2537 C C . GLY A 1 334 ? -19.410 -7.747 28.571 1.00 91.25 334 GLY A C 1
ATOM 2538 O O . GLY A 1 334 ? -18.198 -7.594 28.508 1.00 91.25 334 GLY A O 1
ATOM 2539 N N . THR A 1 335 ? -20.219 -6.720 28.880 1.00 93.88 335 THR A N 1
ATOM 2540 C CA . THR A 1 335 ? -19.716 -5.335 29.063 1.00 93.88 335 THR A CA 1
ATOM 2541 C C . THR A 1 335 ? -18.659 -5.232 30.165 1.00 93.88 335 THR A C 1
ATOM 2543 O O . THR A 1 335 ? -17.584 -4.671 29.962 1.00 93.88 335 THR A O 1
ATOM 2546 N N . ILE A 1 336 ? -18.961 -5.787 31.344 1.00 92.56 336 ILE A N 1
ATOM 2547 C CA . ILE A 1 336 ? -18.052 -5.750 32.498 1.00 92.56 336 ILE A CA 1
ATOM 2548 C C . ILE A 1 336 ? -16.822 -6.623 32.228 1.00 92.56 336 ILE A C 1
ATOM 2550 O O . ILE A 1 336 ? -15.703 -6.192 32.490 1.00 92.56 336 ILE A O 1
ATOM 2554 N N . GLU A 1 337 ? -17.029 -7.818 31.666 1.00 93.31 337 GLU A N 1
ATOM 2555 C CA . GLU A 1 337 ? -15.952 -8.747 31.307 1.00 93.31 337 GLU A CA 1
ATOM 2556 C C . GLU A 1 337 ? -14.966 -8.107 30.329 1.00 93.31 337 GLU A C 1
ATOM 2558 O O . GLU A 1 337 ? -13.760 -8.206 30.529 1.00 93.31 337 GLU A O 1
ATOM 2563 N N . ALA A 1 338 ? -15.464 -7.394 29.317 1.00 96.31 338 ALA A N 1
ATOM 2564 C CA . ALA A 1 338 ? -14.629 -6.746 28.320 1.00 96.31 338 ALA A CA 1
ATOM 2565 C C . ALA A 1 338 ? -13.692 -5.703 28.948 1.00 96.31 338 ALA A C 1
ATOM 2567 O O . ALA A 1 338 ? -12.484 -5.731 28.713 1.00 96.31 338 ALA A O 1
ATOM 2568 N N . TYR A 1 339 ? -14.200 -4.834 29.826 1.00 96.12 339 TYR A N 1
ATOM 2569 C CA . TYR A 1 339 ? -13.327 -3.904 30.545 1.00 96.12 339 TYR A CA 1
ATOM 2570 C C . TYR A 1 339 ? -12.394 -4.604 31.535 1.00 96.12 339 TYR A C 1
ATOM 2572 O O . TYR A 1 339 ? -11.226 -4.234 31.620 1.00 96.12 339 TYR A O 1
ATOM 2580 N N . GLN A 1 340 ? -12.859 -5.627 32.255 1.00 94.44 340 GLN A N 1
ATOM 2581 C CA . GLN A 1 340 ? -12.005 -6.391 33.169 1.00 94.44 340 GLN A CA 1
ATOM 2582 C C . GLN A 1 340 ? -10.849 -7.066 32.427 1.00 94.44 340 GLN A C 1
ATOM 2584 O O . GLN A 1 340 ? -9.708 -6.947 32.862 1.00 94.44 340 GLN A O 1
ATOM 2589 N N . LYS A 1 341 ? -11.102 -7.675 31.265 1.00 95.69 341 LYS A N 1
ATOM 2590 C CA . LYS A 1 341 ? -10.062 -8.254 30.406 1.00 95.69 341 LYS A CA 1
ATOM 2591 C C . LYS A 1 341 ? -9.070 -7.208 29.914 1.00 95.69 341 LYS A C 1
ATOM 2593 O O . LYS A 1 341 ? -7.869 -7.457 29.946 1.00 95.69 341 LYS A O 1
ATOM 2598 N N . ALA A 1 342 ? -9.543 -6.030 29.511 1.00 96.94 342 ALA A N 1
ATOM 2599 C CA . ALA A 1 342 ? -8.658 -4.933 29.126 1.00 96.94 342 ALA A CA 1
ATOM 2600 C C . ALA A 1 342 ? -7.737 -4.495 30.283 1.00 96.94 342 ALA A C 1
ATOM 2602 O O . ALA A 1 342 ? -6.546 -4.290 30.065 1.00 96.94 342 ALA A O 1
ATOM 2603 N N . ILE A 1 343 ? -8.261 -4.419 31.513 1.00 95.81 343 ILE A N 1
ATOM 2604 C CA . ILE A 1 343 ? -7.484 -4.112 32.726 1.00 95.81 343 ILE A CA 1
ATOM 2605 C C . ILE A 1 343 ? -6.495 -5.237 33.058 1.00 95.81 343 ILE A C 1
ATOM 2607 O O . ILE A 1 343 ? -5.352 -4.959 33.399 1.00 95.81 343 ILE A O 1
ATOM 2611 N N . GLU A 1 344 ? -6.909 -6.502 32.965 1.00 95.19 344 GLU A N 1
ATOM 2612 C CA . GLU A 1 344 ? -6.041 -7.662 33.216 1.00 95.19 344 GLU A CA 1
ATOM 2613 C C . GLU A 1 344 ? -4.849 -7.711 32.252 1.00 95.19 344 GLU A C 1
ATOM 2615 O O . GLU A 1 344 ? -3.743 -8.070 32.653 1.00 95.19 344 GLU A O 1
ATOM 2620 N N . LEU A 1 345 ? -5.078 -7.360 30.986 1.00 95.56 345 LEU A N 1
ATOM 2621 C CA . LEU A 1 345 ? -4.065 -7.400 29.932 1.00 95.56 345 LEU A CA 1
ATOM 2622 C C . LEU A 1 345 ? -3.159 -6.162 29.920 1.00 95.56 345 LEU A C 1
ATOM 2624 O O . LEU A 1 345 ? -2.033 -6.254 29.437 1.00 95.56 345 LEU A O 1
ATOM 2628 N N . ASP A 1 346 ? -3.630 -5.027 30.442 1.00 95.50 346 ASP A N 1
ATOM 2629 C CA . ASP A 1 346 ? -2.877 -3.770 30.505 1.00 95.50 346 ASP A CA 1
ATOM 2630 C C . ASP A 1 346 ? -2.995 -3.064 31.875 1.00 95.50 346 ASP A C 1
ATOM 2632 O O . ASP A 1 346 ? -3.438 -1.918 31.958 1.00 95.50 346 ASP A O 1
ATOM 2636 N N . PRO A 1 347 ? -2.604 -3.710 32.990 1.00 93.50 347 PRO A N 1
ATOM 2637 C CA . PRO A 1 347 ? -2.930 -3.234 34.340 1.00 93.50 347 PRO A CA 1
ATOM 2638 C C . PRO A 1 347 ? -2.284 -1.895 34.714 1.00 93.50 347 PRO A C 1
ATOM 2640 O O . PRO A 1 347 ? -2.796 -1.194 35.584 1.00 93.50 347 PRO A O 1
ATOM 2643 N N . ASN A 1 348 ? -1.172 -1.541 34.063 1.00 92.44 348 ASN A N 1
ATOM 2644 C CA . ASN A 1 348 ? -0.411 -0.316 34.325 1.00 92.44 348 ASN A CA 1
ATOM 2645 C C . ASN A 1 348 ? -0.343 0.625 33.111 1.00 92.44 348 ASN A C 1
ATOM 2647 O O . ASN A 1 348 ? 0.358 1.636 33.173 1.00 92.44 348 ASN A O 1
ATOM 2651 N N . GLY A 1 349 ? -1.006 0.293 32.001 1.00 94.25 349 GLY A N 1
ATOM 2652 C CA . GLY A 1 349 ? -0.991 1.113 30.795 1.00 94.25 349 GLY A CA 1
ATOM 2653 C C . GLY A 1 349 ? -2.259 1.934 30.602 1.00 94.25 349 GLY A C 1
ATOM 2654 O O . GLY A 1 349 ? -3.173 1.972 31.434 1.00 94.25 349 GLY A O 1
ATOM 2655 N N . SER A 1 350 ? -2.283 2.662 29.487 1.00 95.31 350 SER A N 1
ATOM 2656 C CA . SER A 1 350 ? -3.353 3.607 29.178 1.00 95.31 350 SER A CA 1
ATOM 2657 C C . SER A 1 350 ? -4.684 2.916 28.897 1.00 95.31 350 SER A C 1
ATOM 2659 O O . SER A 1 350 ? -5.724 3.468 29.253 1.00 95.31 350 SER A O 1
ATOM 2661 N N . ILE A 1 351 ? -4.676 1.716 28.310 1.00 96.44 351 ILE A N 1
ATOM 2662 C CA . ILE A 1 351 ? -5.903 0.991 27.969 1.00 96.44 351 ILE A CA 1
ATOM 2663 C C . ILE A 1 351 ? -6.561 0.477 29.247 1.00 96.44 351 ILE A C 1
ATOM 2665 O O . ILE A 1 351 ? -7.766 0.657 29.425 1.00 96.44 351 ILE A O 1
ATOM 2669 N N . GLY A 1 352 ? -5.787 -0.102 30.169 1.00 95.38 352 GLY A N 1
ATOM 2670 C CA . GLY A 1 352 ? -6.323 -0.528 31.463 1.00 95.38 352 GLY A CA 1
ATOM 2671 C C . GLY A 1 352 ? -6.846 0.645 32.290 1.00 95.38 352 GLY A C 1
ATOM 2672 O O . GLY A 1 352 ? -7.928 0.551 32.869 1.00 95.38 352 GLY A O 1
ATOM 2673 N N . ALA A 1 353 ? -6.147 1.786 32.288 1.00 95.38 353 ALA A N 1
ATOM 2674 C CA . ALA A 1 353 ? -6.626 3.001 32.950 1.00 95.38 353 ALA A CA 1
ATOM 2675 C C . ALA A 1 353 ? -7.967 3.493 32.369 1.00 95.38 353 ALA A C 1
ATOM 2677 O O . ALA A 1 353 ? -8.895 3.790 33.124 1.00 95.38 353 ALA A O 1
ATOM 2678 N N . GLN A 1 354 ? -8.105 3.517 31.038 1.00 96.25 354 GLN A N 1
ATOM 2679 C CA . GLN A 1 354 ? -9.356 3.881 30.362 1.00 96.25 354 GLN A CA 1
ATOM 2680 C C . GLN A 1 354 ? -10.487 2.886 30.657 1.00 96.25 354 GLN A C 1
ATOM 2682 O O . GLN A 1 354 ? -11.614 3.286 30.947 1.00 96.25 354 GLN A O 1
ATOM 2687 N N . ALA A 1 355 ? -10.194 1.586 30.637 1.00 96.12 355 ALA A N 1
ATOM 2688 C CA . ALA A 1 355 ? -11.163 0.546 30.968 1.00 96.12 355 ALA A CA 1
ATOM 2689 C C . ALA A 1 355 ? -11.645 0.651 32.426 1.00 96.12 355 ALA A C 1
ATOM 2691 O O . ALA A 1 355 ? -12.838 0.502 32.700 1.00 96.12 355 ALA A O 1
ATOM 2692 N N . LYS A 1 356 ? -10.743 0.985 33.359 1.00 94.69 356 LYS A N 1
ATOM 2693 C CA . LYS A 1 356 ? -11.086 1.241 34.763 1.00 94.69 356 LYS A CA 1
ATOM 2694 C C . LYS A 1 356 ? -12.028 2.435 34.904 1.00 94.69 356 LYS A C 1
ATOM 2696 O O . LYS A 1 356 ? -13.048 2.314 35.578 1.00 94.69 356 LYS A O 1
ATOM 2701 N N . GLN A 1 357 ? -11.746 3.539 34.212 1.00 94.56 357 GLN A N 1
ATOM 2702 C CA . GLN A 1 357 ? -12.639 4.700 34.172 1.00 94.56 357 GLN A CA 1
ATOM 2703 C C . GLN A 1 357 ? -14.023 4.339 33.600 1.00 94.56 357 GLN A C 1
ATOM 2705 O O . GLN A 1 357 ? -15.047 4.819 34.092 1.00 94.56 357 GLN A O 1
ATOM 2710 N N . GLY A 1 358 ? -14.074 3.458 32.594 1.00 93.62 358 GLY A N 1
ATOM 2711 C CA . GLY A 1 358 ? -15.324 2.917 32.056 1.00 93.62 358 GLY A CA 1
ATOM 2712 C C . GLY A 1 358 ? -16.149 2.176 33.115 1.00 93.62 358 GLY A C 1
ATOM 2713 O O . GLY A 1 358 ? -17.341 2.445 33.272 1.00 93.62 358 GLY A O 1
ATOM 2714 N N . LEU A 1 359 ? -15.513 1.296 33.898 1.00 93.25 359 LEU A N 1
ATOM 2715 C CA . LEU A 1 359 ? -16.168 0.585 35.004 1.00 93.25 359 LEU A CA 1
ATOM 2716 C C . LEU A 1 359 ? -16.619 1.521 36.136 1.00 93.25 359 LEU A C 1
ATOM 2718 O O . LEU A 1 359 ? -17.722 1.355 36.656 1.00 93.25 359 LEU A O 1
ATOM 2722 N N . GLU A 1 360 ? -15.808 2.515 36.498 1.00 92.06 360 GLU A N 1
ATOM 2723 C CA . GLU A 1 360 ? -16.162 3.529 37.502 1.00 92.06 360 GLU A CA 1
ATOM 2724 C C . GLU A 1 360 ? -17.369 4.367 37.054 1.00 92.06 360 GLU A C 1
ATOM 2726 O O . GLU A 1 360 ? -18.272 4.631 37.848 1.00 92.06 360 GLU A O 1
ATOM 2731 N N . SER A 1 361 ? -17.442 4.706 35.764 1.00 91.19 361 SER A N 1
ATOM 2732 C CA . SER A 1 361 ? -18.589 5.414 35.183 1.00 91.19 361 SER A CA 1
ATOM 2733 C C . SER A 1 361 ? -19.870 4.577 35.271 1.00 91.19 361 SER A C 1
ATOM 2735 O O . SER A 1 361 ? -20.919 5.086 35.666 1.00 91.19 361 SER A O 1
ATOM 2737 N N . LEU A 1 362 ? -19.796 3.274 34.969 1.00 89.81 362 LEU A N 1
ATOM 2738 C CA . LEU A 1 362 ? -20.926 2.352 35.142 1.00 89.81 362 LEU A CA 1
ATOM 2739 C C . LEU A 1 362 ? -21.361 2.255 36.614 1.00 89.81 362 LEU A C 1
ATOM 2741 O O . LEU A 1 362 ? -22.557 2.286 36.910 1.00 89.81 362 LEU A O 1
ATOM 2745 N N . GLN A 1 363 ? -20.408 2.188 37.546 1.00 87.50 363 GLN A N 1
ATOM 2746 C CA . GLN A 1 363 ? -20.699 2.163 38.980 1.00 87.50 363 GLN A CA 1
ATOM 2747 C C . GLN A 1 363 ? -21.395 3.455 39.439 1.00 87.50 363 GLN A C 1
ATOM 2749 O O . GLN A 1 363 ? -22.369 3.389 40.191 1.00 87.50 363 GLN A O 1
ATOM 2754 N N . ALA A 1 364 ? -20.951 4.617 38.949 1.00 87.56 364 ALA A N 1
ATOM 2755 C CA . ALA A 1 364 ? -21.578 5.910 39.222 1.00 87.56 364 ALA A CA 1
ATOM 2756 C C . ALA A 1 364 ? -23.016 6.005 38.674 1.00 87.56 364 ALA A C 1
ATOM 2758 O O . ALA A 1 364 ? -23.861 6.656 39.284 1.00 87.56 364 ALA A O 1
ATOM 2759 N N . MET A 1 365 ? -23.330 5.291 37.587 1.00 85.06 365 MET A N 1
ATOM 2760 C CA . MET A 1 365 ? -24.699 5.139 37.065 1.00 85.06 365 MET A CA 1
ATOM 2761 C C . MET A 1 365 ? -25.567 4.150 37.869 1.00 85.06 365 MET A C 1
ATOM 2763 O O . MET A 1 365 ? -26.686 3.830 37.470 1.00 85.06 365 MET A O 1
ATOM 2767 N N . GLY A 1 366 ? -25.078 3.656 39.010 1.00 81.19 366 GLY A N 1
ATOM 2768 C CA . GLY A 1 366 ? -25.829 2.777 39.906 1.00 81.19 366 GLY A CA 1
ATOM 2769 C C . GLY A 1 366 ? -25.772 1.297 39.530 1.00 81.19 366 GLY A C 1
ATOM 2770 O O . GLY A 1 366 ? -26.556 0.505 40.060 1.00 81.19 366 GLY A O 1
ATOM 2771 N N . VAL A 1 367 ? -24.850 0.895 38.648 1.00 77.88 367 VAL A N 1
ATOM 2772 C CA . VAL A 1 367 ? -24.622 -0.520 38.336 1.00 77.88 367 VAL A CA 1
ATOM 2773 C C . VAL A 1 367 ? -23.887 -1.178 39.507 1.00 77.88 367 VAL A C 1
ATOM 2775 O O . VAL A 1 367 ? -22.696 -0.963 39.732 1.00 77.88 367 VAL A O 1
ATOM 2778 N N . GLY A 1 368 ? -24.612 -1.982 40.284 1.00 69.62 368 GLY A N 1
ATOM 2779 C CA . GLY A 1 368 ? -24.059 -2.709 41.428 1.00 69.62 368 GLY A CA 1
ATOM 2780 C C . GLY A 1 368 ? -23.213 -3.924 41.027 1.00 69.62 368 GLY A C 1
ATOM 2781 O O . GLY A 1 368 ? -23.429 -4.535 39.984 1.00 69.62 368 GLY A O 1
ATOM 2782 N N . GLY A 1 369 ? -22.275 -4.322 41.894 1.00 66.88 369 GLY A N 1
ATOM 2783 C CA . GLY A 1 369 ? -21.484 -5.552 41.727 1.00 66.88 369 GLY A CA 1
ATOM 2784 C C . GLY A 1 369 ? -20.299 -5.453 40.760 1.00 66.88 369 GLY A C 1
ATOM 2785 O O . GLY A 1 369 ? -19.703 -6.477 40.436 1.00 66.88 369 GLY A O 1
ATOM 2786 N N . ILE A 1 370 ? -19.940 -4.246 40.318 1.00 67.06 370 ILE A N 1
ATOM 2787 C CA . ILE A 1 370 ? -18.742 -4.004 39.510 1.00 67.06 370 ILE A CA 1
ATOM 2788 C C . ILE A 1 370 ? -17.506 -4.011 40.419 1.00 67.06 370 ILE A C 1
ATOM 2790 O O . ILE A 1 370 ? -17.401 -3.199 41.336 1.00 67.06 370 ILE A O 1
ATOM 2794 N N . SER A 1 371 ? -16.558 -4.915 40.156 1.00 65.56 371 SER A N 1
ATOM 2795 C CA . SER A 1 371 ? -15.207 -4.821 40.719 1.00 65.56 371 SER A CA 1
ATOM 2796 C C . SER A 1 371 ? -14.328 -4.002 39.779 1.00 65.56 371 SER A C 1
ATOM 2798 O O . SER A 1 371 ? -14.135 -4.391 38.627 1.00 65.56 371 SER A O 1
ATOM 2800 N N . THR A 1 372 ? -13.785 -2.892 40.281 1.00 64.56 372 THR A N 1
ATOM 2801 C CA . THR A 1 372 ? -12.764 -2.067 39.609 1.00 64.56 372 THR A CA 1
ATOM 2802 C C . THR A 1 372 ? -11.337 -2.465 40.011 1.00 64.56 372 THR A C 1
ATOM 2804 O O . THR A 1 372 ? -10.369 -1.812 39.615 1.00 64.56 372 THR A O 1
ATOM 2807 N N . LYS A 1 373 ? -11.190 -3.522 40.827 1.00 58.41 373 LYS A N 1
ATOM 2808 C CA . LYS A 1 373 ? -9.894 -4.022 41.297 1.00 58.41 373 LYS A CA 1
ATOM 2809 C C . LYS A 1 373 ? -9.289 -4.993 40.286 1.00 58.41 373 LYS A C 1
ATOM 2811 O O . LYS A 1 373 ? -9.950 -5.921 39.830 1.00 58.41 373 LYS A O 1
ATOM 2816 N N . VAL A 1 374 ? -8.008 -4.788 39.992 1.00 51.84 374 VAL A N 1
ATOM 2817 C CA . VAL A 1 374 ? -7.191 -5.663 39.144 1.00 51.84 374 VAL A CA 1
ATOM 2818 C C . VAL A 1 374 ? -7.053 -7.035 39.820 1.00 51.84 374 VAL A C 1
ATOM 2820 O O . VAL A 1 374 ? -6.560 -7.109 40.943 1.00 51.84 374 VAL A O 1
ATOM 2823 N N . GLY A 1 375 ? -7.474 -8.114 39.151 1.00 49.88 375 GLY A N 1
ATOM 2824 C CA . GLY A 1 375 ? -7.143 -9.493 39.546 1.00 49.88 375 GLY A CA 1
ATOM 2825 C C . GLY A 1 375 ? -8.070 -10.204 40.543 1.00 49.88 375 GLY A C 1
ATOM 2826 O O . GLY A 1 375 ? -7.736 -11.308 40.968 1.00 49.88 375 GLY A O 1
ATOM 2827 N N . GLU A 1 376 ? -9.234 -9.654 40.903 1.00 44.00 376 GLU A N 1
ATOM 2828 C CA . GLU A 1 376 ? -10.252 -10.412 41.650 1.00 44.00 376 GLU A CA 1
ATOM 2829 C C . GLU A 1 376 ? -11.407 -10.800 40.721 1.00 44.00 376 GLU A C 1
ATOM 2831 O O . GLU A 1 376 ? -12.212 -9.954 40.325 1.00 44.00 376 GLU A O 1
ATOM 2836 N N . ALA A 1 377 ? -11.495 -12.094 40.389 1.00 37.78 377 ALA A N 1
ATOM 2837 C CA . ALA A 1 377 ? -12.642 -12.668 39.693 1.00 37.78 377 ALA A CA 1
ATOM 2838 C C . ALA A 1 377 ? -13.957 -12.272 40.400 1.00 37.78 377 ALA A C 1
ATOM 2840 O O . ALA A 1 377 ? -13.984 -12.178 41.635 1.00 37.78 377 ALA A O 1
ATOM 2841 N N . PRO A 1 378 ? -15.062 -12.061 39.657 1.00 40.56 378 PRO A N 1
ATOM 2842 C CA . PRO A 1 378 ? -16.337 -11.721 40.267 1.00 40.56 378 PRO A CA 1
ATOM 2843 C C . PRO A 1 378 ? -16.719 -12.797 41.286 1.00 40.56 378 PRO A C 1
ATOM 2845 O O . PRO A 1 378 ? -16.839 -13.975 40.945 1.00 40.56 378 PRO A O 1
ATOM 2848 N N . LYS A 1 379 ? -16.907 -12.406 42.554 1.00 37.09 379 LYS A N 1
ATOM 2849 C CA . LYS A 1 379 ? -17.385 -13.341 43.578 1.00 37.09 379 LYS A CA 1
ATOM 2850 C C . LYS A 1 379 ? -18.763 -13.861 43.146 1.00 37.09 379 LYS A C 1
ATOM 2852 O O . LYS A 1 379 ? -19.643 -13.040 42.868 1.00 37.09 379 LYS A O 1
ATOM 2857 N N . PRO A 1 380 ? -18.979 -15.188 43.086 1.00 38.38 380 PRO A N 1
ATOM 2858 C CA . PRO A 1 380 ? -20.278 -15.736 42.726 1.00 38.38 380 PRO A CA 1
ATOM 2859 C C . PRO A 1 380 ? -21.342 -15.221 43.701 1.00 38.38 380 PRO A C 1
ATOM 2861 O O . PRO A 1 380 ? -21.112 -15.142 44.911 1.00 38.38 380 PRO A O 1
ATOM 2864 N N . LYS A 1 381 ? -22.511 -14.842 43.165 1.00 37.72 381 LYS A N 1
ATOM 2865 C CA . LYS A 1 381 ? -23.663 -14.434 43.981 1.00 37.72 381 LYS A CA 1
ATOM 2866 C C . LYS A 1 381 ? -23.956 -15.535 45.008 1.00 37.72 381 LYS A C 1
ATOM 2868 O O . LYS A 1 381 ? -24.058 -16.694 44.603 1.00 37.72 381 LYS A O 1
ATOM 2873 N N . PRO A 1 382 ? -24.161 -15.209 46.297 1.00 37.50 382 PRO A N 1
ATOM 2874 C CA . PRO A 1 382 ? -24.619 -16.198 47.255 1.00 37.50 382 PRO A CA 1
ATOM 2875 C C . PRO A 1 382 ? -25.995 -16.691 46.804 1.00 37.50 382 PRO A C 1
ATOM 2877 O O . PRO A 1 382 ? -26.970 -15.936 46.762 1.00 37.50 382 PRO A O 1
ATOM 2880 N N . THR A 1 383 ? -26.066 -17.967 46.433 1.00 43.28 383 THR A N 1
ATOM 2881 C CA . THR A 1 383 ? -27.325 -18.686 46.273 1.00 43.28 383 THR A CA 1
ATOM 2882 C C . THR A 1 383 ? -28.063 -18.585 47.599 1.00 43.28 383 THR A C 1
ATOM 2884 O O . THR A 1 383 ? -27.602 -19.125 48.605 1.00 43.28 383 THR A O 1
ATOM 2887 N N . LYS A 1 384 ? -29.186 -17.855 47.625 1.00 45.97 384 LYS A N 1
ATOM 2888 C CA . LYS A 1 384 ? -30.097 -17.870 48.771 1.00 45.97 384 LYS A CA 1
ATOM 2889 C C . LYS A 1 384 ? -30.502 -19.324 48.996 1.00 45.97 384 LYS A C 1
ATOM 2891 O O . LYS A 1 384 ? -31.235 -19.889 48.187 1.00 45.97 384 LYS A O 1
ATOM 2896 N N . GLY A 1 385 ? -29.975 -19.923 50.062 1.00 42.31 385 GLY A N 1
ATOM 2897 C CA . GLY A 1 385 ? -30.382 -21.242 50.510 1.00 42.31 385 GLY A CA 1
ATOM 2898 C C . GLY A 1 385 ? -31.888 -21.235 50.729 1.00 42.31 385 GLY A C 1
ATOM 2899 O O . GLY A 1 385 ? -32.402 -20.419 51.496 1.00 42.31 385 GLY A O 1
ATOM 2900 N N . LYS A 1 386 ? -32.592 -22.118 50.023 1.00 44.34 386 LYS A N 1
ATOM 2901 C CA . LYS A 1 386 ? -33.927 -22.532 50.438 1.00 44.34 386 LYS A CA 1
ATOM 2902 C C . LYS A 1 386 ? -33.733 -23.348 51.716 1.00 44.34 386 LYS A C 1
ATOM 2904 O O . LYS A 1 386 ? -33.095 -24.397 51.666 1.00 44.34 386 LYS A O 1
ATOM 2909 N N . LYS A 1 387 ? -34.177 -22.792 52.843 1.00 45.53 387 LYS A N 1
ATOM 2910 C CA . LYS A 1 387 ? -34.536 -23.585 54.020 1.00 45.53 387 LYS A CA 1
ATOM 2911 C C . LYS A 1 387 ? -35.844 -24.306 53.746 1.00 45.53 387 LYS A C 1
ATOM 2913 O O . LYS A 1 387 ? -36.667 -23.717 53.006 1.00 45.53 387 LYS A O 1
#

pLDDT: mean 84.66, std 17.86, range [30.59, 98.69]

Foldseek 3Di:
DVVVVVVVLLVVLVVVLPPDDPDDDADDDADAADWEKAKAFEAALVRAGDFFKKKWKAFPPPRDTDIWGAHPRRITIDTRDGFGKIKIFIDDPNAGQDIDIYGGNHDYDPHDYHYCNVVVVSSVSSVVSSVSVVLSVLLVVLLVQLVVLLVQLVVLVVVLVVDDPVPNVVSVVSNVVSLVSNLVSLVSNLVSDDLLPLSSLVSLQSNLSSCVSVVVLVSSLVSLVSSCVSPVLPLVSLLSNLLSCVLVVVQVSSVVSLVSSCVNCVVCNLVSLQSNLVSCVVVVVLQSSQVSLVVNCVSPVLDLVSLLSNLVSQVVPWDWDDDPPQIATDRDPSNLVSLLSSCQNCVPDDSNVSSLVSLVVNVVSVDPQRDSDRPDDRDDDPDPDDD

Sequence (387 aa):
MIRNRTKAFWMAVMLSLMAGPLAPWLATAAYAQGASELQGTVTDTAGKPYPDVTLVITNVASNKTIEAKTDAKGHYSAGSLAAGSYSIDLKVKDQVIYQTGVKLAGGNVPAFDINLEKEKGAVEEAVKRAEAEKGFQALKSHYDAGLQAINDLKAAQAQLAQTSKDQQAPIQEKIAKAGTTAVTELDAAQQLMKPEDLNRAIVLSRLGEAYESMNKWQEAADTYQKSIALKPDVASNYNNLGNDLAKLGKVDEARAAYQKYVDLDPTNAALAWRNFGVVLYQANRMKEAIEPLQKATTLDPKNAQGWYLLGVALVNTMEFKTEGDKMTPVIQPGTIEAYQKAIELDPNGSIGAQAKQGLESLQAMGVGGISTKVGEAPKPKPTKGKK

Secondary structure (DSSP, 8-state):
-HHHHHHHHHHHHHHHHS-S------------SS-EEEEEEEE-TTSSB-TT-EEEEEETTT--EEEEE--TTSEEEEEEEPSEEEEEEEEETTEEEEEEEEEE-SSSPPP--EETTTTHHHHHHHHHHHHHHHHHHHHHHHHHHHHHHHHHHHHHHHHHHHS-GGG-HHHHHHHHHHHHHHHHHHHHHHHTS-TT-TTHHHHHHHHHHHHHHTT-HHHHHHHHHHHHHH-TT-HHHHHHHHHHHHHTT-HHHHHHHHHHHHHH-GGGHHHHHHHHHHHHHHTT-HHHHHHHHHHHHHH-TT-HHHHHHHHHHHHHT-EEEEETTEEEEEPPTTHHHHHHHHHHHSTTSHHHHHHHHHHHHHHHTT-TT---STT-PPPPP------

Radius of gyration: 34.69 Å; chains: 1; bounding box: 94×51×100 Å